Protein AF-A0A0R3Q408-F1 (afdb_monomer_lite)

Organism: NCBI:txid42155

Sequence (554 aa):
MKQKKKKKSNKKFSGFGKIRVRGHFNYREIVLRFERQSTFHGISHAALASNTKWRIIWYTAFIICFCALLIQIILLIRRYRTYPKTVDLDLKFENAPFPSITLCNINPYKASMIAKEGPTKAMMDAFSIAQNHLESYGISAAIENARKEAAKSRRTRASLVSNRRYHQVYVQCLCEINSVTGERKKGSCFAAYKGNISIQFTDVLARFYPSKCICQLDWVSKTLWPCFPHNTWNERVCKVCLENLGHCPMKFFEGKVGEEQTKYPRRKECLCHREYNHCIANNEYGYILEIKQTTDIFALNISEFFRPTKPRTITTTAATTTTQAAELKKALGFEGLTDEIAIKEQAKENLMFAVGELNYETKVKMSQQKDELILKCSFNQKDCDIENDFKLHYDQTYGNCYTFNWNRTKQVTAHQAGANFGLRVLLYADTSEYLPTSESVGFRITVHDKWVVPFPDAFGYNAPTGFLSSFGVRMKKFNRLVPPHGQCLEDNKGNLDTIYPGFNYSTEGCHRTCTQKEVNRICGCANPAYPIPNTATSCKVSDHIARECIKNAT

Radius of gyration: 43.13 Å; chains: 1; bounding box: 130×63×112 Å

InterPro domains:
  IPR001873 Epithelial sodium channel [PF00858] (36-543)
  IPR001873 Epithelial sodium channel [PR01078] (55-72)
  IPR001873 Epithelial sodium channel [PR01078] (94-110)
  IPR001873 Epithelial sodium channel [PR01078] (374-385)
  IPR001873 Epithelial sodium channel [PR01078] (389-405)
  IPR001873 Epithelial sodium channel [PR01078] (418-436)
  IPR001873 Epithelial sodium channel [PR01078] (442-460)
  IPR001873 Epithelial sodium channel [PR01078] (472-488)
  IPR001873 Epithelial sodium channel [PR01078] (505-516)
  IPR001873 Epithelial sodium channel [PR01078] (516-533)
  IPR001873 Epithelial sodium channel [PTHR11690] (32-553)

Structure (mmCIF, N/CA/C/O backbone):
data_AF-A0A0R3Q408-F1
#
_entry.id   AF-A0A0R3Q408-F1
#
loop_
_atom_site.group_PDB
_atom_site.id
_atom_site.type_symbol
_atom_site.label_atom_id
_atom_site.label_alt_id
_atom_site.label_comp_id
_atom_site.label_asym_id
_atom_site.label_entity_id
_atom_site.label_seq_id
_atom_site.pdbx_PDB_ins_code
_atom_site.Cartn_x
_atom_site.Cartn_y
_atom_site.Cartn_z
_atom_site.occupancy
_atom_site.B_iso_or_equiv
_atom_site.auth_seq_id
_atom_site.auth_comp_id
_atom_site.auth_asym_id
_atom_site.auth_atom_id
_atom_site.pdbx_PDB_model_num
ATOM 1 N N . MET A 1 1 ? 65.573 -38.032 5.899 1.00 36.06 1 MET A N 1
ATOM 2 C CA . MET A 1 1 ? 65.712 -38.531 4.507 1.00 36.06 1 MET A CA 1
ATOM 3 C C . MET A 1 1 ? 65.230 -37.446 3.544 1.00 36.06 1 MET A C 1
ATOM 5 O O . MET A 1 1 ? 64.077 -37.071 3.600 1.00 36.06 1 MET A O 1
ATOM 9 N N . LYS A 1 2 ? 66.149 -36.700 2.918 1.00 36.44 2 LYS A N 1
ATOM 10 C CA . LYS A 1 2 ? 66.514 -36.792 1.485 1.00 36.44 2 LYS A CA 1
ATOM 11 C C . LYS A 1 2 ? 65.372 -36.481 0.489 1.00 36.44 2 LYS A C 1
ATOM 13 O O . LYS A 1 2 ? 64.544 -37.340 0.240 1.00 36.44 2 LYS A O 1
ATOM 18 N N . GLN A 1 3 ? 65.510 -35.324 -0.181 1.00 31.50 3 GLN A N 1
ATOM 19 C CA . GLN A 1 3 ? 65.355 -35.038 -1.632 1.00 31.50 3 GLN A CA 1
ATOM 20 C C . GLN A 1 3 ? 64.466 -33.817 -1.932 1.00 31.50 3 GLN A C 1
ATOM 22 O O . GLN A 1 3 ? 63.265 -33.821 -1.732 1.00 31.50 3 GLN A O 1
ATOM 27 N N . LYS A 1 4 ? 65.090 -32.672 -2.244 1.00 35.22 4 LYS A N 1
ATOM 28 C CA . LYS A 1 4 ? 65.502 -32.192 -3.588 1.00 35.22 4 LYS A CA 1
ATOM 29 C C . LYS A 1 4 ? 64.352 -31.540 -4.375 1.00 35.22 4 LYS A C 1
ATOM 31 O O . LYS A 1 4 ? 63.590 -32.201 -5.072 1.00 35.22 4 LYS A O 1
ATOM 36 N N . LYS A 1 5 ? 64.353 -30.198 -4.354 1.00 40.41 5 LYS A N 1
ATOM 37 C CA . LYS A 1 5 ? 63.736 -29.317 -5.359 1.00 40.41 5 LYS A CA 1
ATOM 38 C C . LYS A 1 5 ? 64.098 -29.805 -6.772 1.00 40.41 5 LYS A C 1
ATOM 40 O O . LYS A 1 5 ? 65.261 -29.734 -7.166 1.00 40.41 5 LYS A O 1
ATOM 45 N N . LYS A 1 6 ? 63.110 -30.252 -7.552 1.00 38.50 6 LYS A N 1
ATOM 46 C CA . LYS A 1 6 ? 63.240 -30.463 -9.002 1.00 38.50 6 LYS A CA 1
ATOM 47 C C . LYS A 1 6 ? 62.647 -29.255 -9.732 1.00 38.50 6 LYS A C 1
ATOM 49 O O . LYS A 1 6 ? 61.434 -29.110 -9.831 1.00 38.50 6 LYS A O 1
ATOM 54 N N . LYS A 1 7 ? 63.536 -28.400 -10.251 1.00 38.28 7 LYS A N 1
ATOM 55 C CA . LYS A 1 7 ? 63.255 -27.447 -11.337 1.00 38.28 7 LYS A CA 1
ATOM 56 C C . LYS A 1 7 ? 62.625 -28.221 -12.502 1.00 38.28 7 LYS A C 1
ATOM 58 O O . LYS A 1 7 ? 63.280 -29.107 -13.049 1.00 38.28 7 LYS A O 1
ATOM 63 N N . LYS A 1 8 ? 61.392 -27.892 -12.900 1.00 38.12 8 LYS A N 1
ATOM 64 C CA . LYS A 1 8 ? 60.851 -28.328 -14.193 1.00 38.12 8 LYS A CA 1
ATOM 65 C C . LYS A 1 8 ? 61.245 -27.314 -15.262 1.00 38.12 8 LYS A C 1
ATOM 67 O O . LYS A 1 8 ? 60.944 -26.130 -15.180 1.00 38.12 8 LYS A O 1
ATOM 72 N N . SER A 1 9 ? 62.010 -27.850 -16.201 1.00 35.00 9 SER A N 1
ATOM 73 C CA . SER A 1 9 ? 62.569 -27.247 -17.398 1.00 35.00 9 SER A CA 1
ATOM 74 C C . SER A 1 9 ? 61.498 -26.595 -18.278 1.00 35.00 9 SER A C 1
ATOM 76 O O . SER A 1 9 ? 60.531 -27.248 -18.672 1.00 35.00 9 SER A O 1
ATOM 78 N N . ASN A 1 10 ? 61.713 -25.321 -18.614 1.00 36.59 10 ASN A N 1
ATOM 79 C CA . ASN A 1 10 ? 61.071 -24.647 -19.737 1.00 36.59 10 ASN A CA 1
ATOM 80 C C . ASN A 1 10 ? 61.495 -25.362 -21.029 1.00 36.59 10 ASN A C 1
ATOM 82 O O . ASN A 1 10 ? 62.663 -25.289 -21.419 1.00 36.59 10 ASN A O 1
ATOM 86 N N . LYS A 1 11 ? 60.548 -26.002 -21.726 1.00 42.62 11 LYS A N 1
ATOM 87 C CA . LYS A 1 11 ? 60.707 -26.335 -23.147 1.00 42.62 11 LYS A CA 1
ATOM 88 C C . LYS A 1 11 ? 60.797 -25.017 -23.923 1.00 42.62 11 LYS A C 1
ATOM 90 O O . LYS A 1 11 ? 59.790 -24.444 -24.320 1.00 42.62 11 LYS A O 1
ATOM 95 N N . LYS A 1 12 ? 62.022 -24.514 -24.097 1.00 41.22 12 LYS A N 1
ATOM 96 C CA . LYS A 1 12 ? 62.345 -23.510 -25.113 1.00 41.22 12 LYS A CA 1
ATOM 97 C C . LYS A 1 12 ? 62.033 -24.125 -26.474 1.00 41.22 12 LYS A C 1
ATOM 99 O O . LYS A 1 12 ? 62.591 -25.167 -26.806 1.00 41.22 12 LYS A O 1
ATOM 104 N N . PHE A 1 13 ? 61.169 -23.469 -27.244 1.00 42.88 13 PHE A N 1
ATOM 105 C CA . PHE A 1 13 ? 61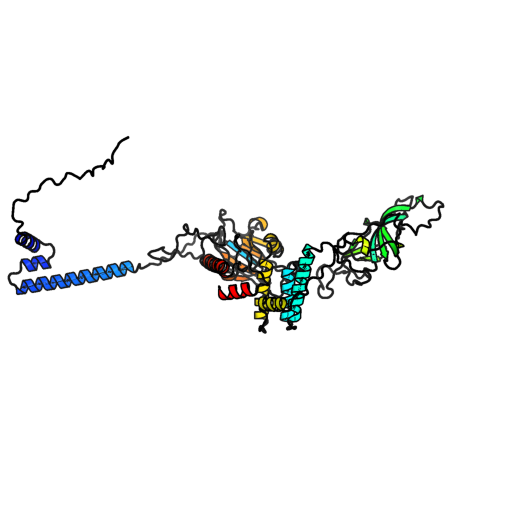.064 -23.672 -28.685 1.00 42.88 13 PHE A CA 1
ATOM 106 C C . PHE A 1 13 ? 62.471 -23.557 -29.293 1.00 42.88 13 PHE A C 1
ATOM 108 O O . PHE A 1 13 ? 63.042 -22.471 -29.395 1.00 42.88 13 PHE A O 1
ATOM 115 N N . SER A 1 14 ? 63.061 -24.696 -29.649 1.00 51.25 14 SER A N 1
ATOM 116 C CA . SER A 1 14 ? 64.241 -24.764 -30.499 1.00 51.25 14 SER A CA 1
ATOM 117 C C . SER A 1 14 ? 63.771 -24.561 -31.933 1.00 51.25 14 SER A C 1
ATOM 119 O O . SER A 1 14 ? 63.337 -25.500 -32.593 1.00 51.25 14 SER A O 1
ATOM 121 N N . GLY A 1 15 ? 63.796 -23.312 -32.382 1.00 49.53 15 GLY A N 1
ATOM 122 C CA . GLY A 1 15 ? 63.314 -22.956 -33.712 1.00 49.53 15 GLY A CA 1
ATOM 123 C C . GLY A 1 15 ? 63.867 -21.649 -34.259 1.00 49.53 15 GLY A C 1
ATOM 124 O O . GLY A 1 15 ? 63.254 -21.098 -35.147 1.00 49.53 15 GLY A O 1
ATOM 125 N N . PHE A 1 16 ? 64.994 -21.144 -33.750 1.00 48.66 16 PHE A N 1
ATOM 126 C CA . PHE A 1 16 ? 65.808 -20.127 -34.436 1.00 48.66 16 PHE A CA 1
ATOM 127 C C . PHE A 1 16 ? 67.284 -20.382 -34.124 1.00 48.66 16 PHE A C 1
ATOM 129 O O . PHE A 1 16 ? 68.008 -19.569 -33.550 1.00 48.66 16 PHE A O 1
ATOM 136 N N . GLY A 1 17 ? 67.727 -21.593 -34.459 1.00 43.81 17 GLY A N 1
ATOM 137 C CA . GLY A 1 17 ? 69.142 -21.908 -34.533 1.00 43.81 17 GLY A CA 1
ATOM 138 C C . GLY A 1 17 ? 69.765 -21.145 -35.697 1.00 43.81 17 GLY A C 1
ATOM 139 O O . GLY A 1 17 ? 69.623 -21.548 -36.841 1.00 43.81 17 GLY A O 1
ATOM 140 N N . LYS A 1 18 ? 70.473 -20.060 -35.375 1.00 52.50 18 LYS A N 1
ATOM 141 C CA . LYS A 1 18 ? 71.553 -19.465 -36.179 1.00 52.50 18 LYS A CA 1
ATOM 142 C C . LYS A 1 18 ? 71.200 -19.139 -37.640 1.00 52.50 18 LYS A C 1
ATOM 144 O O . LYS A 1 18 ? 71.796 -19.694 -38.559 1.00 52.50 18 LYS A O 1
ATOM 149 N N . ILE A 1 19 ? 70.396 -18.098 -37.859 1.00 50.25 19 ILE A N 1
ATOM 150 C CA . ILE A 1 19 ? 70.606 -17.267 -39.054 1.00 50.25 19 ILE A CA 1
ATOM 151 C C . ILE A 1 19 ? 71.813 -16.372 -38.751 1.00 50.25 19 ILE A C 1
ATOM 153 O O . ILE A 1 19 ? 71.705 -15.327 -38.114 1.00 50.25 19 ILE A O 1
ATOM 157 N N . ARG A 1 20 ? 73.002 -16.826 -39.151 1.00 49.53 20 ARG A N 1
ATOM 158 C CA . ARG A 1 20 ? 74.195 -15.978 -39.226 1.00 49.53 20 ARG A CA 1
ATOM 159 C C . ARG A 1 20 ? 74.052 -15.143 -40.498 1.00 49.53 20 ARG A C 1
ATOM 161 O O . ARG A 1 20 ? 74.440 -15.593 -41.571 1.00 49.53 20 ARG A O 1
ATOM 168 N N . VAL A 1 21 ? 73.481 -13.944 -40.392 1.00 57.44 21 VAL A N 1
ATOM 169 C CA . VAL A 1 21 ? 73.552 -12.971 -41.490 1.00 57.44 21 VAL A CA 1
ATOM 170 C C . VAL A 1 21 ? 74.995 -12.474 -41.538 1.00 57.44 21 VAL A C 1
ATOM 172 O O . VAL A 1 21 ? 75.431 -11.685 -40.704 1.00 57.44 21 VAL A O 1
ATOM 175 N N . ARG A 1 22 ? 75.786 -13.041 -42.451 1.00 49.44 22 ARG A N 1
ATOM 176 C CA . ARG A 1 22 ? 77.127 -12.555 -42.779 1.00 49.44 22 ARG A CA 1
ATOM 177 C C . ARG A 1 22 ? 76.953 -11.393 -43.752 1.00 49.44 22 ARG A C 1
ATOM 179 O O . ARG A 1 22 ? 76.618 -11.602 -44.909 1.00 49.44 22 ARG A O 1
ATOM 186 N N . GLY A 1 23 ? 77.151 -10.184 -43.251 1.00 58.47 23 GLY A N 1
ATOM 187 C CA . GLY A 1 23 ? 77.067 -8.949 -44.018 1.00 58.47 23 GLY A CA 1
ATOM 188 C C . GLY A 1 23 ? 76.758 -7.807 -43.068 1.00 58.47 23 GLY A C 1
ATOM 189 O O . GLY A 1 23 ? 75.857 -7.925 -42.240 1.00 58.47 23 GLY A O 1
ATOM 190 N N . HIS A 1 24 ? 77.525 -6.723 -43.141 1.00 59.09 24 HIS A N 1
ATOM 191 C CA . HIS A 1 24 ? 77.155 -5.476 -42.481 1.00 59.09 24 HIS A CA 1
ATOM 192 C C . HIS A 1 24 ? 75.733 -5.138 -42.942 1.00 59.09 24 HIS A C 1
ATOM 194 O O . HIS A 1 24 ? 75.535 -4.884 -44.129 1.00 59.09 24 HIS A O 1
ATOM 200 N N . PHE A 1 25 ? 74.737 -5.175 -42.051 1.00 63.25 25 PHE A N 1
ATOM 201 C CA . PHE A 1 25 ? 73.424 -4.627 -42.373 1.00 63.25 25 PHE A CA 1
ATOM 202 C C . PHE A 1 25 ? 73.635 -3.144 -42.648 1.00 63.25 25 PHE A C 1
ATOM 204 O O . PHE A 1 25 ? 73.760 -2.339 -41.723 1.00 63.25 25 PHE A O 1
ATOM 211 N N . ASN A 1 26 ? 73.748 -2.787 -43.925 1.00 74.12 26 ASN A N 1
ATOM 212 C CA . ASN A 1 26 ? 73.864 -1.405 -44.326 1.00 74.12 26 ASN A CA 1
ATOM 213 C C . ASN A 1 26 ? 72.476 -0.791 -44.194 1.00 74.12 26 ASN A C 1
ATOM 215 O O . ASN A 1 26 ? 71.692 -0.750 -45.140 1.00 74.12 26 ASN A O 1
ATOM 219 N N . TYR A 1 27 ? 72.160 -0.367 -42.972 1.00 75.94 27 TYR A N 1
ATOM 220 C CA . TYR A 1 27 ? 70.876 0.216 -42.605 1.00 75.94 27 TYR A CA 1
ATOM 221 C C . TYR A 1 27 ? 70.461 1.320 -43.585 1.00 75.94 27 TYR A C 1
ATOM 223 O O . TYR A 1 27 ? 69.299 1.423 -43.963 1.00 75.94 27 TYR A O 1
ATOM 231 N N . ARG A 1 28 ? 71.440 2.079 -44.087 1.00 76.31 28 ARG A N 1
ATOM 232 C CA . ARG A 1 28 ? 71.235 3.133 -45.076 1.00 76.31 28 ARG A CA 1
ATOM 233 C C . ARG A 1 28 ? 70.702 2.606 -46.408 1.00 76.31 28 ARG A C 1
ATOM 235 O O . ARG A 1 28 ? 69.804 3.214 -46.974 1.00 76.31 28 ARG A O 1
ATOM 242 N N . GLU A 1 29 ? 71.220 1.486 -46.902 1.00 80.38 29 GLU A N 1
ATOM 243 C CA . GLU A 1 29 ? 70.751 0.881 -48.154 1.00 80.38 29 GLU A CA 1
ATOM 244 C C . GLU A 1 29 ? 69.344 0.290 -48.002 1.00 80.38 29 GLU A C 1
ATOM 246 O O . GLU A 1 29 ? 68.512 0.415 -48.899 1.00 80.38 29 GLU A O 1
ATOM 251 N N . ILE A 1 30 ? 69.054 -0.293 -46.838 1.00 82.81 30 ILE A N 1
ATOM 252 C CA . ILE A 1 30 ? 67.739 -0.859 -46.521 1.00 82.81 30 ILE A CA 1
ATOM 253 C C . ILE A 1 30 ? 66.683 0.247 -46.448 1.00 82.81 30 ILE A C 1
ATOM 255 O O . ILE A 1 30 ? 65.625 0.113 -47.060 1.00 82.81 30 ILE A O 1
ATOM 259 N N . VAL A 1 31 ? 66.983 1.356 -45.763 1.00 82.56 31 VAL A N 1
ATOM 260 C CA . VAL A 1 31 ? 66.091 2.522 -45.692 1.00 82.56 31 VAL A CA 1
ATOM 261 C C . VAL A 1 31 ? 65.878 3.121 -47.080 1.00 82.56 31 VAL A C 1
ATOM 263 O O . VAL A 1 31 ? 64.737 3.300 -47.480 1.00 82.56 31 VAL A O 1
ATOM 266 N N . LEU A 1 32 ? 66.937 3.334 -47.867 1.00 81.44 32 LEU A N 1
ATOM 267 C CA . LEU A 1 32 ? 66.812 3.888 -49.223 1.00 81.44 32 LEU A CA 1
ATOM 268 C C . LEU A 1 32 ? 65.990 2.995 -50.161 1.00 81.44 32 LEU A C 1
ATOM 270 O O . LEU A 1 32 ? 65.215 3.495 -50.979 1.00 81.44 32 LEU A O 1
ATOM 274 N N . ARG A 1 33 ? 66.148 1.670 -50.056 1.00 83.56 33 ARG A N 1
ATOM 275 C CA . ARG A 1 33 ? 65.354 0.711 -50.832 1.00 83.56 33 ARG A CA 1
ATOM 276 C C . ARG A 1 33 ? 63.890 0.740 -50.399 1.00 83.56 33 ARG A C 1
ATOM 278 O O . ARG A 1 33 ? 63.017 0.783 -51.262 1.00 83.56 33 ARG A O 1
ATOM 285 N N . PHE A 1 34 ? 63.633 0.775 -49.090 1.00 85.12 34 PHE A N 1
ATOM 286 C CA . PHE A 1 34 ? 62.287 0.888 -48.536 1.00 85.12 34 PHE A CA 1
ATOM 287 C C . PHE A 1 34 ? 61.610 2.188 -48.961 1.00 85.12 34 PHE A C 1
ATOM 289 O O . PHE A 1 34 ? 60.493 2.134 -49.450 1.00 85.12 34 PHE A O 1
ATOM 296 N N . GLU A 1 35 ? 62.272 3.339 -48.828 1.00 84.44 35 GLU A N 1
ATOM 297 C CA . GLU A 1 35 ? 61.691 4.635 -49.178 1.00 84.44 35 GLU A CA 1
ATOM 298 C C . GLU A 1 35 ? 61.287 4.683 -50.655 1.00 84.44 35 GLU A C 1
ATOM 300 O O . GLU A 1 35 ? 60.161 5.057 -50.964 1.00 84.44 35 GLU A O 1
ATOM 305 N N . ARG A 1 36 ? 62.153 4.219 -51.566 1.00 83.00 36 ARG A N 1
ATOM 306 C CA . ARG A 1 36 ? 61.868 4.210 -53.011 1.00 83.00 36 ARG A CA 1
ATOM 307 C C . ARG A 1 36 ? 60.745 3.251 -53.402 1.00 83.00 36 ARG A C 1
ATOM 309 O O . ARG A 1 36 ? 59.960 3.585 -54.283 1.00 83.00 36 ARG A O 1
ATOM 316 N N . GLN A 1 37 ? 60.665 2.088 -52.757 1.00 84.81 37 GLN A N 1
ATOM 317 C CA . GLN A 1 37 ? 59.659 1.053 -53.035 1.00 84.81 37 GLN A CA 1
ATOM 318 C C . GLN A 1 37 ? 58.421 1.151 -52.128 1.00 84.81 37 GLN A C 1
ATOM 320 O O . GLN A 1 37 ? 57.540 0.294 -52.192 1.00 84.81 37 GLN A O 1
ATOM 325 N N . SER A 1 38 ? 58.351 2.170 -51.268 1.00 85.50 38 SER A N 1
ATOM 326 C CA . SER A 1 38 ? 57.269 2.317 -50.304 1.00 85.50 38 SER A CA 1
ATOM 327 C C . SER A 1 38 ? 55.950 2.626 -51.000 1.00 85.50 38 SER A C 1
ATOM 329 O O . SER A 1 38 ? 55.883 3.479 -51.883 1.00 85.50 38 SER A O 1
ATOM 331 N N . THR A 1 39 ? 54.870 2.011 -50.523 1.00 85.81 39 THR A N 1
ATOM 332 C CA . THR A 1 39 ? 53.501 2.387 -50.899 1.00 85.81 39 THR A CA 1
ATOM 333 C C . THR A 1 39 ? 53.067 3.710 -50.260 1.00 85.81 39 THR A C 1
ATOM 335 O O . THR A 1 39 ? 52.036 4.267 -50.629 1.00 85.81 39 THR A O 1
ATOM 338 N N . PHE A 1 40 ? 53.852 4.260 -49.323 1.00 85.25 40 PHE A N 1
ATOM 339 C CA . PHE A 1 40 ? 53.673 5.626 -48.846 1.00 85.25 40 PHE A CA 1
ATOM 340 C C . PHE A 1 40 ? 54.139 6.605 -49.925 1.00 85.25 40 PHE A C 1
ATOM 342 O O . PHE A 1 40 ? 55.308 6.991 -49.972 1.00 85.25 40 PHE A O 1
ATOM 349 N N . HIS A 1 41 ? 53.209 7.030 -50.781 1.00 84.88 41 HIS A N 1
ATOM 350 C CA . HIS A 1 41 ? 53.485 7.896 -51.932 1.00 84.88 41 HIS A CA 1
ATOM 351 C C . HIS A 1 41 ? 54.321 9.137 -51.578 1.00 84.88 41 HIS A C 1
ATOM 353 O O . HIS A 1 41 ? 55.266 9.460 -52.292 1.00 84.88 41 HIS A O 1
ATOM 359 N N . GLY A 1 42 ? 54.051 9.789 -50.441 1.00 85.75 42 GLY A N 1
ATOM 360 C CA . GLY A 1 42 ? 54.834 10.947 -49.992 1.00 85.75 42 GLY A CA 1
ATOM 361 C C . GLY A 1 42 ? 56.309 10.636 -49.689 1.00 85.75 42 GLY A C 1
ATOM 362 O O . GLY A 1 42 ? 57.174 11.455 -49.980 1.00 85.75 42 GLY A O 1
ATOM 363 N N . ILE A 1 43 ? 56.612 9.439 -49.172 1.00 86.81 43 ILE A N 1
ATOM 364 C CA . ILE A 1 43 ? 57.984 8.988 -48.877 1.00 86.81 43 ILE A CA 1
ATOM 365 C C . ILE A 1 43 ? 58.696 8.557 -50.167 1.00 86.81 43 ILE A C 1
ATOM 367 O O . ILE A 1 43 ? 59.848 8.931 -50.386 1.00 86.81 43 ILE A O 1
ATOM 371 N N . SER A 1 44 ? 58.004 7.836 -51.055 1.00 87.50 44 SER A N 1
ATOM 372 C CA . SER A 1 44 ? 58.566 7.409 -52.344 1.00 87.50 44 SER A CA 1
ATOM 373 C C . SER A 1 44 ? 58.886 8.594 -53.260 1.00 87.50 44 SER A C 1
ATOM 375 O O . SER A 1 44 ? 60.002 8.689 -53.776 1.00 87.50 44 SER A O 1
ATOM 377 N N . HIS A 1 45 ? 57.982 9.573 -53.380 1.00 87.69 45 HIS A N 1
ATOM 378 C CA . HIS A 1 45 ? 58.244 10.794 -54.149 1.00 87.69 45 HIS A CA 1
ATOM 379 C C . HIS A 1 45 ? 59.349 11.662 -53.534 1.00 87.69 45 HIS A C 1
ATOM 381 O O . HIS A 1 45 ? 60.139 12.245 -54.277 1.00 87.69 45 HIS A O 1
ATOM 387 N N . ALA A 1 46 ? 59.474 11.708 -52.203 1.00 87.31 46 ALA A N 1
ATOM 388 C CA . ALA A 1 46 ? 60.590 12.389 -51.546 1.00 87.31 46 ALA A CA 1
ATOM 389 C C . ALA A 1 46 ? 61.944 11.710 -51.840 1.00 87.31 46 ALA A C 1
ATOM 391 O O . ALA A 1 46 ? 62.940 12.401 -52.065 1.00 87.31 46 ALA A O 1
ATOM 392 N N . ALA A 1 47 ? 61.984 10.374 -51.895 1.00 86.06 47 ALA A N 1
ATOM 393 C CA . ALA A 1 47 ? 63.193 9.595 -52.174 1.00 86.06 47 ALA A CA 1
ATOM 394 C C . ALA A 1 47 ? 63.597 9.554 -53.661 1.00 86.06 47 ALA A C 1
ATOM 396 O O . ALA A 1 47 ? 64.764 9.298 -53.977 1.00 86.06 47 ALA A O 1
ATOM 397 N N . LEU A 1 48 ? 62.645 9.804 -54.567 1.00 85.62 48 LEU A N 1
ATOM 398 C CA . LEU A 1 48 ? 62.852 9.920 -56.017 1.00 85.62 48 LEU A CA 1
ATOM 399 C C . LEU A 1 48 ? 63.035 11.376 -56.491 1.00 85.62 48 LEU A C 1
ATOM 401 O O . LEU A 1 48 ? 63.296 11.606 -57.671 1.00 85.62 48 LEU A O 1
ATOM 405 N N . ALA A 1 49 ? 62.911 12.364 -55.599 1.00 86.81 49 ALA A N 1
ATOM 406 C CA . ALA A 1 49 ? 63.046 13.776 -55.944 1.00 86.81 49 ALA A CA 1
ATOM 407 C C . ALA A 1 49 ? 64.475 14.127 -56.397 1.00 86.81 49 ALA A C 1
ATOM 409 O O . ALA A 1 49 ? 65.456 13.797 -55.731 1.00 86.81 49 ALA A O 1
ATOM 410 N N . SER A 1 50 ? 64.585 14.872 -57.500 1.00 83.25 50 SER A N 1
ATOM 411 C CA . SER A 1 50 ? 65.868 15.277 -58.093 1.00 83.25 50 SER A CA 1
ATOM 412 C C . SER A 1 50 ? 66.618 16.341 -57.282 1.00 83.25 50 SER A C 1
ATOM 414 O O . SER A 1 50 ? 67.844 16.353 -57.275 1.00 83.25 50 SER A O 1
ATOM 416 N N . ASN A 1 51 ? 65.889 17.213 -56.572 1.00 88.19 51 ASN A N 1
ATOM 417 C CA . ASN A 1 51 ? 66.438 18.374 -55.866 1.00 88.19 51 ASN A CA 1
ATOM 418 C C . ASN A 1 51 ? 66.009 18.413 -54.391 1.00 88.19 51 ASN A C 1
ATOM 420 O O . ASN A 1 51 ? 64.875 18.072 -54.047 1.00 88.19 51 ASN A O 1
ATOM 424 N N . THR A 1 52 ? 66.871 18.957 -53.521 1.00 85.56 52 THR A N 1
ATOM 425 C CA . THR A 1 52 ? 66.612 19.083 -52.072 1.00 85.56 52 THR A CA 1
ATOM 426 C C . THR A 1 52 ? 65.335 19.869 -51.756 1.00 85.56 52 THR A C 1
ATOM 428 O O . THR A 1 52 ? 64.621 19.514 -50.823 1.00 85.56 52 THR A O 1
ATOM 431 N N . LYS A 1 53 ? 64.999 20.892 -52.557 1.00 87.69 53 LYS A N 1
ATOM 432 C CA . LYS A 1 53 ? 63.764 21.683 -52.398 1.00 87.69 53 LYS A CA 1
ATOM 433 C C . LYS A 1 53 ? 62.502 20.832 -52.598 1.00 87.69 53 LYS A C 1
ATOM 435 O O . LYS A 1 53 ? 61.607 20.866 -51.762 1.00 87.69 53 LYS A O 1
ATOM 440 N N . TRP A 1 54 ? 62.462 20.020 -53.657 1.00 85.81 54 TRP A N 1
ATOM 441 C CA . TRP A 1 54 ? 61.338 19.118 -53.937 1.00 85.81 54 TRP A CA 1
ATOM 442 C C . TRP A 1 54 ? 61.209 18.018 -52.888 1.00 85.81 54 TRP A C 1
ATOM 444 O O . TRP A 1 54 ? 60.102 17.695 -52.469 1.00 85.81 54 TRP A O 1
ATOM 454 N N . ARG A 1 55 ? 62.336 17.502 -52.392 1.00 88.00 55 ARG A N 1
ATOM 455 C CA . ARG A 1 55 ? 62.346 16.546 -51.282 1.00 88.00 55 ARG A CA 1
ATOM 456 C C . ARG A 1 55 ? 61.723 17.131 -50.008 1.00 88.00 55 ARG A C 1
ATOM 458 O O . ARG A 1 55 ? 60.946 16.446 -49.352 1.00 88.00 55 ARG A O 1
ATOM 465 N N . ILE A 1 56 ? 62.026 18.392 -49.680 1.00 89.38 56 ILE A N 1
ATOM 466 C CA . ILE A 1 56 ? 61.414 19.091 -48.537 1.00 89.38 56 ILE A CA 1
ATOM 467 C C . ILE A 1 56 ? 59.900 19.224 -48.737 1.00 89.38 56 ILE A C 1
ATOM 469 O O . ILE A 1 56 ? 59.159 18.898 -47.819 1.00 89.38 56 ILE A O 1
ATOM 473 N N . ILE A 1 57 ? 59.440 19.625 -49.928 1.00 91.12 57 ILE A N 1
ATOM 474 C CA . ILE A 1 57 ? 58.004 19.759 -50.241 1.00 91.12 57 ILE A CA 1
ATOM 475 C C . ILE A 1 57 ? 57.259 18.425 -50.071 1.00 91.12 57 ILE A C 1
ATOM 477 O O . ILE A 1 57 ? 56.182 18.384 -49.479 1.00 91.12 57 ILE A O 1
ATOM 481 N N . TRP A 1 58 ? 57.824 17.317 -50.556 1.00 90.19 58 TRP A N 1
ATOM 482 C CA . TRP A 1 58 ? 57.183 16.006 -50.426 1.00 90.19 58 TRP A CA 1
ATOM 483 C C . TRP A 1 58 ? 57.134 15.515 -48.976 1.00 90.19 58 TRP A C 1
ATOM 485 O O . TRP A 1 58 ? 56.099 15.003 -48.544 1.00 90.19 58 TRP A O 1
ATOM 495 N N . TYR A 1 59 ? 58.196 15.732 -48.191 1.00 89.56 59 TYR A N 1
ATOM 496 C CA . TYR A 1 59 ? 58.171 15.409 -46.763 1.00 89.56 59 TYR A CA 1
ATOM 497 C C . TYR A 1 59 ? 57.206 16.301 -45.975 1.00 89.56 59 TYR A C 1
ATOM 499 O O . TYR A 1 59 ? 56.496 15.785 -45.114 1.00 89.56 59 TYR A O 1
ATOM 507 N N . THR A 1 60 ? 57.114 17.606 -46.261 1.00 91.06 60 THR A N 1
ATOM 508 C CA . THR A 1 60 ? 56.151 18.485 -45.574 1.00 91.06 60 THR A CA 1
ATOM 509 C C . THR A 1 60 ? 54.712 18.100 -45.903 1.00 91.06 60 THR A C 1
ATOM 511 O O . THR A 1 60 ? 53.902 17.974 -44.987 1.00 91.06 60 THR A O 1
ATOM 514 N N . ALA A 1 61 ? 54.396 17.822 -47.171 1.00 91.06 61 ALA A N 1
ATOM 515 C CA . ALA A 1 61 ? 53.076 17.341 -47.580 1.00 91.06 61 ALA A CA 1
ATOM 516 C C . ALA A 1 61 ? 52.716 15.997 -46.917 1.00 91.06 61 ALA A C 1
ATOM 518 O O . ALA A 1 61 ? 51.600 15.834 -46.417 1.00 91.06 61 ALA A O 1
ATOM 519 N N . PHE A 1 62 ? 53.669 15.056 -46.850 1.00 91.75 62 PHE A N 1
ATOM 520 C CA . PHE A 1 62 ? 53.491 13.780 -46.153 1.00 91.75 62 PHE A CA 1
ATOM 521 C C . PHE A 1 62 ? 53.220 13.977 -44.657 1.00 91.75 62 PHE A C 1
ATOM 523 O O . PHE A 1 62 ? 52.275 13.393 -44.133 1.00 91.75 62 PHE A O 1
ATOM 530 N N . ILE A 1 63 ? 53.997 14.832 -43.981 1.00 91.88 63 ILE A N 1
ATOM 531 C CA . ILE A 1 63 ? 53.817 15.138 -42.555 1.00 91.88 63 ILE A CA 1
ATOM 532 C C . ILE A 1 63 ? 52.445 15.776 -42.306 1.00 91.88 63 ILE 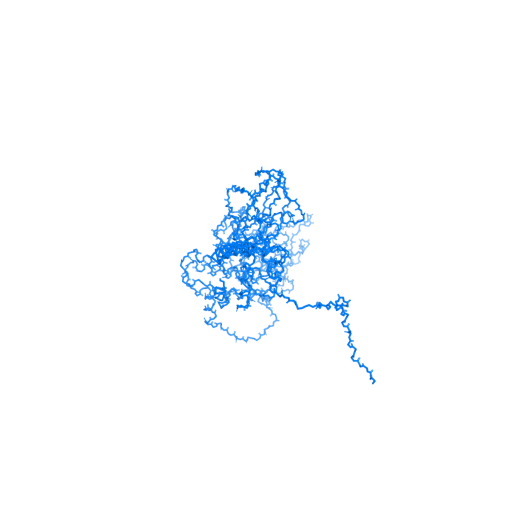A C 1
ATOM 534 O O . ILE A 1 63 ? 51.753 15.356 -41.384 1.00 91.88 63 ILE A O 1
ATOM 538 N N . ILE A 1 64 ? 52.008 16.733 -43.134 1.00 94.12 64 ILE A N 1
ATOM 539 C CA . ILE A 1 64 ? 50.683 17.364 -43.005 1.00 94.12 64 ILE A CA 1
ATOM 540 C C . ILE A 1 64 ? 49.567 16.318 -43.139 1.00 94.12 64 ILE A C 1
ATOM 542 O O . ILE A 1 64 ? 48.676 16.263 -42.290 1.00 94.12 64 ILE A O 1
ATOM 546 N N . CYS A 1 65 ? 49.630 15.453 -44.156 1.00 93.19 65 CYS A N 1
ATOM 547 C CA . CYS A 1 65 ? 48.634 14.397 -44.364 1.00 93.19 65 CYS A CA 1
ATOM 548 C C . CYS A 1 65 ? 48.648 13.359 -43.233 1.00 93.19 65 CYS A C 1
ATOM 550 O O . CYS A 1 65 ? 47.591 12.915 -42.788 1.00 93.19 65 CYS A O 1
ATOM 552 N N . PHE A 1 66 ? 49.830 12.995 -42.735 1.00 92.69 66 PHE A N 1
ATOM 553 C CA . PHE A 1 66 ? 49.983 12.075 -41.611 1.00 92.69 66 PHE A CA 1
ATOM 554 C C . PHE A 1 66 ? 49.416 12.670 -40.314 1.00 92.69 66 PHE A C 1
ATOM 556 O O . PHE A 1 66 ? 48.653 12.003 -39.618 1.00 92.69 66 PHE A O 1
ATOM 563 N N . CYS A 1 67 ? 49.694 13.944 -40.024 1.00 95.56 67 CYS A N 1
ATOM 564 C CA . CYS A 1 67 ? 49.091 14.666 -38.904 1.00 95.56 67 CYS A CA 1
ATOM 565 C C . CYS A 1 67 ? 47.563 14.743 -39.036 1.00 95.56 67 CYS A C 1
ATOM 567 O O . CYS A 1 67 ? 46.858 14.469 -38.067 1.00 95.56 67 CYS A O 1
ATOM 569 N N . ALA A 1 68 ? 47.033 15.052 -40.225 1.00 95.69 68 ALA A N 1
ATOM 570 C CA . ALA A 1 68 ? 45.592 15.074 -40.474 1.00 95.69 68 ALA A CA 1
ATOM 571 C C . ALA A 1 68 ? 44.950 13.692 -40.263 1.00 95.69 68 ALA A C 1
ATOM 573 O O . ALA A 1 68 ? 43.908 13.597 -39.617 1.00 95.69 68 ALA A O 1
ATOM 574 N N . LEU A 1 69 ? 45.591 12.616 -40.733 1.00 95.62 69 LEU A N 1
ATOM 575 C CA . LEU A 1 69 ? 45.147 11.242 -40.497 1.00 95.62 69 LEU A CA 1
ATOM 576 C C . LEU A 1 69 ? 45.130 10.906 -39.001 1.00 95.62 69 LEU A C 1
ATOM 578 O O . LEU A 1 69 ? 44.136 10.374 -38.510 1.00 95.62 69 LEU A O 1
ATOM 582 N N . LEU A 1 70 ? 46.190 11.247 -38.261 1.00 96.25 70 LEU A N 1
ATOM 583 C CA . LEU A 1 70 ? 46.239 11.045 -36.811 1.00 96.25 70 LEU A CA 1
ATOM 584 C C . LEU A 1 70 ? 45.129 11.825 -36.100 1.00 96.25 70 LEU A C 1
ATOM 586 O O . LEU A 1 70 ? 44.465 11.269 -35.226 1.00 96.25 70 LEU A O 1
ATOM 590 N N . ILE A 1 71 ? 44.873 13.074 -36.503 1.00 96.69 71 ILE A N 1
ATOM 591 C CA . ILE A 1 71 ? 43.763 13.876 -35.976 1.00 96.69 71 ILE A CA 1
ATOM 592 C C . ILE A 1 71 ? 42.425 13.185 -36.266 1.00 96.69 71 ILE A C 1
ATOM 594 O O . ILE A 1 71 ? 41.636 13.009 -35.342 1.00 96.69 71 ILE A O 1
ATOM 598 N N . GLN A 1 72 ? 42.175 12.731 -37.499 1.00 97.06 72 GLN A N 1
ATOM 599 C CA . GLN A 1 72 ? 40.934 12.035 -37.864 1.00 97.06 72 GLN A CA 1
ATOM 600 C C . GLN A 1 72 ? 40.743 10.734 -37.079 1.00 97.06 72 GLN A C 1
ATOM 602 O O . GLN A 1 72 ? 39.651 10.476 -36.576 1.00 97.06 72 GLN A O 1
ATOM 607 N N . ILE A 1 73 ? 41.802 9.942 -36.898 1.00 96.75 73 ILE A N 1
ATOM 608 C CA . ILE A 1 73 ? 41.765 8.723 -36.082 1.00 96.75 73 ILE A CA 1
ATOM 609 C C . ILE A 1 73 ? 41.455 9.066 -34.623 1.00 96.75 73 ILE A C 1
ATOM 611 O O . ILE A 1 73 ? 40.596 8.429 -34.017 1.00 96.75 73 ILE A O 1
ATOM 615 N N . ILE A 1 74 ? 42.097 10.092 -34.053 1.00 96.31 74 ILE A N 1
ATOM 616 C CA . ILE A 1 74 ? 41.820 10.537 -32.681 1.00 96.31 74 ILE A CA 1
ATOM 617 C C . ILE A 1 74 ? 40.366 11.001 -32.551 1.00 96.31 74 ILE A C 1
ATOM 619 O O . ILE A 1 74 ? 39.700 10.631 -31.585 1.00 96.31 74 ILE A O 1
ATOM 623 N N . LEU A 1 75 ? 39.850 11.772 -33.511 1.00 95.62 75 LEU A N 1
ATOM 624 C CA . LEU A 1 75 ? 38.458 12.225 -33.525 1.00 95.62 75 LEU A CA 1
ATOM 625 C C . LEU A 1 75 ? 37.478 11.053 -33.652 1.00 95.62 75 LEU A C 1
ATOM 627 O O . LEU A 1 75 ? 36.490 11.011 -32.920 1.00 95.62 75 LEU A O 1
ATOM 631 N N . LEU A 1 76 ? 37.765 10.074 -34.512 1.00 95.69 76 LEU A N 1
ATOM 632 C CA . LEU A 1 76 ? 36.935 8.884 -34.683 1.00 95.69 76 LEU A CA 1
ATOM 633 C C . LEU A 1 76 ? 36.947 8.008 -33.429 1.00 95.69 76 LEU A C 1
ATOM 635 O O . LEU A 1 76 ? 35.889 7.578 -32.986 1.00 95.69 76 LEU A O 1
ATOM 639 N N . ILE A 1 77 ? 38.112 7.792 -32.811 1.00 95.00 77 ILE A N 1
ATOM 640 C CA . ILE A 1 77 ? 38.225 7.060 -31.543 1.00 95.00 77 ILE A CA 1
ATOM 641 C C . ILE A 1 77 ? 37.483 7.808 -30.436 1.00 95.00 77 ILE A C 1
ATOM 643 O O . ILE A 1 77 ? 36.766 7.178 -29.660 1.00 95.00 77 ILE A O 1
ATOM 647 N N . ARG A 1 78 ? 37.612 9.140 -30.360 1.00 93.25 78 ARG A N 1
ATOM 648 C CA . ARG A 1 78 ? 36.854 9.962 -29.406 1.00 93.25 78 ARG A CA 1
ATOM 649 C C . ARG A 1 78 ? 35.354 9.791 -29.619 1.00 93.25 78 ARG A C 1
ATOM 651 O O . ARG A 1 78 ? 34.664 9.489 -28.655 1.00 93.25 78 ARG A O 1
ATOM 658 N N . ARG A 1 79 ? 34.870 9.892 -30.861 1.00 90.12 79 ARG A N 1
ATOM 659 C CA . ARG A 1 79 ? 33.457 9.690 -31.227 1.00 90.12 79 ARG A CA 1
ATOM 660 C C . ARG A 1 79 ? 32.975 8.261 -30.974 1.00 90.12 79 ARG A C 1
ATOM 662 O O . ARG A 1 79 ? 31.848 8.063 -30.550 1.00 90.12 79 ARG A O 1
ATOM 669 N N . TYR A 1 80 ? 33.807 7.255 -31.201 1.00 89.06 80 TYR A N 1
ATOM 670 C CA . TYR A 1 80 ? 33.465 5.872 -30.882 1.00 89.06 80 TYR A CA 1
ATOM 671 C C . TYR A 1 80 ? 33.329 5.682 -29.364 1.00 89.06 80 TYR A C 1
ATOM 673 O O . TYR A 1 80 ? 32.373 5.079 -28.884 1.00 89.06 80 TYR A O 1
ATOM 681 N N . ARG A 1 81 ? 34.239 6.288 -28.592 1.00 89.38 81 ARG A N 1
ATOM 682 C CA . ARG A 1 81 ? 34.221 6.280 -27.123 1.00 89.38 81 ARG A CA 1
ATOM 683 C C . ARG A 1 81 ? 33.154 7.184 -26.499 1.00 89.38 81 ARG A C 1
ATOM 685 O O . ARG A 1 81 ? 32.998 7.130 -25.283 1.00 89.38 81 ARG A O 1
ATOM 692 N N . THR A 1 82 ? 32.408 7.977 -27.277 1.00 86.75 82 THR A N 1
ATOM 693 C CA . THR A 1 82 ? 31.197 8.641 -26.761 1.00 86.75 82 THR A CA 1
ATOM 694 C C . THR A 1 82 ? 29.983 7.710 -26.720 1.00 86.75 82 THR A C 1
ATOM 696 O O . THR A 1 82 ? 28.953 8.113 -26.187 1.00 86.75 82 THR A O 1
ATOM 699 N N . TYR A 1 83 ? 30.096 6.477 -27.238 1.00 86.38 83 TYR A N 1
ATOM 700 C CA . TYR A 1 83 ? 29.045 5.451 -27.223 1.00 86.38 83 TYR A CA 1
ATOM 701 C C . TYR A 1 83 ? 27.669 5.981 -27.691 1.00 86.38 83 TYR A C 1
ATOM 703 O O . TYR A 1 83 ? 26.697 5.923 -26.928 1.00 86.38 83 TYR A O 1
ATOM 711 N N . PRO A 1 84 ? 27.558 6.519 -28.927 1.00 86.38 84 PRO A N 1
ATOM 712 C CA . PRO A 1 84 ? 26.289 7.027 -29.451 1.00 86.38 84 PRO A CA 1
ATOM 713 C C . PRO A 1 84 ? 25.227 5.918 -29.520 1.00 86.38 84 PRO A C 1
ATOM 715 O O . PRO A 1 84 ? 25.554 4.746 -29.704 1.00 86.38 84 PRO A O 1
ATOM 718 N N . LYS A 1 85 ? 23.950 6.290 -29.366 1.00 86.88 85 LYS A N 1
ATOM 719 C CA . LYS A 1 85 ? 22.811 5.358 -29.271 1.00 86.88 85 LYS A CA 1
ATOM 720 C C . LYS A 1 85 ? 21.737 5.743 -30.283 1.00 86.88 85 LYS A C 1
ATOM 722 O O . LYS A 1 85 ? 21.459 6.929 -30.446 1.00 86.88 85 LYS A O 1
ATOM 727 N N . THR A 1 86 ? 21.121 4.751 -30.914 1.00 88.00 86 THR A N 1
ATOM 728 C CA . THR A 1 86 ? 19.942 4.903 -31.779 1.00 88.00 86 THR A CA 1
ATOM 729 C C . THR A 1 86 ? 18.699 4.400 -31.044 1.00 88.00 86 THR A C 1
ATOM 731 O O . THR A 1 86 ? 18.799 3.524 -30.185 1.00 88.00 86 THR A O 1
ATOM 734 N N . VAL A 1 87 ? 17.537 4.993 -31.327 1.00 89.69 87 VAL A N 1
ATOM 735 C CA . VAL A 1 87 ? 16.251 4.590 -30.739 1.00 89.69 87 VAL A CA 1
ATOM 736 C C . VAL A 1 87 ? 15.375 4.032 -31.846 1.00 89.69 87 VAL A C 1
ATOM 738 O O . VAL A 1 87 ? 15.008 4.770 -32.756 1.00 89.69 87 VAL A O 1
ATOM 741 N N . ASP A 1 88 ? 15.013 2.760 -31.722 1.00 90.81 88 ASP A N 1
ATOM 742 C CA . ASP A 1 88 ? 14.093 2.087 -32.633 1.00 90.81 88 ASP A CA 1
ATOM 743 C C . ASP A 1 88 ? 12.709 1.980 -31.979 1.00 90.81 88 ASP A C 1
ATOM 745 O O . ASP A 1 88 ? 12.579 1.573 -30.820 1.00 90.81 88 ASP A O 1
ATOM 749 N N . LEU A 1 89 ? 11.670 2.383 -32.713 1.00 89.69 89 LEU A N 1
ATOM 750 C CA . LEU A 1 89 ? 10.279 2.354 -32.263 1.00 89.69 89 LEU A CA 1
ATOM 751 C C . LEU A 1 89 ? 9.522 1.275 -33.034 1.00 89.69 89 LEU A C 1
ATOM 753 O O . LEU A 1 89 ? 9.303 1.411 -34.234 1.00 89.69 89 LEU A O 1
ATOM 757 N N . ASP A 1 90 ? 9.101 0.230 -32.325 1.00 87.69 90 ASP A N 1
ATOM 758 C CA . ASP A 1 90 ? 8.307 -0.867 -32.879 1.00 87.69 90 ASP A CA 1
ATOM 759 C C . ASP A 1 90 ? 6.874 -0.821 -32.323 1.00 87.69 90 ASP A C 1
ATOM 761 O O . ASP A 1 90 ? 6.661 -0.787 -31.105 1.00 87.69 90 ASP A O 1
ATOM 765 N N . LEU A 1 91 ? 5.883 -0.783 -33.218 1.00 86.06 91 LEU A N 1
ATOM 766 C CA . LEU A 1 91 ? 4.462 -0.782 -32.870 1.00 86.06 91 LEU A CA 1
ATOM 767 C C . LEU A 1 91 ? 3.911 -2.201 -33.005 1.00 86.06 91 LEU A C 1
ATOM 769 O O . LEU A 1 91 ? 3.634 -2.672 -34.104 1.00 86.06 91 LEU A O 1
ATOM 773 N N . LYS A 1 92 ? 3.703 -2.865 -31.866 1.00 80.50 92 LYS A N 1
ATOM 774 C CA . LYS A 1 92 ? 3.103 -4.202 -31.818 1.00 80.50 92 LYS A CA 1
ATOM 775 C C . LYS A 1 92 ? 1.593 -4.120 -31.609 1.00 80.50 92 LYS A C 1
ATOM 777 O O . LYS A 1 92 ? 1.141 -3.518 -30.637 1.00 80.50 92 LYS A O 1
ATOM 782 N N . PHE A 1 93 ? 0.837 -4.760 -32.500 1.00 74.06 93 PHE A N 1
ATOM 783 C CA . PHE A 1 93 ? -0.631 -4.862 -32.448 1.00 74.06 93 PHE A CA 1
ATOM 784 C C . PHE A 1 93 ? -1.128 -6.235 -31.957 1.00 74.06 93 PHE A C 1
ATOM 786 O O . PHE A 1 93 ? -2.320 -6.523 -32.022 1.00 74.06 93 PHE A O 1
ATOM 793 N N . GLU A 1 94 ? -0.226 -7.092 -31.475 1.00 75.75 94 GLU A N 1
ATOM 794 C CA . GLU A 1 94 ? -0.574 -8.379 -30.867 1.00 75.75 94 GLU A CA 1
ATOM 795 C C . GLU A 1 94 ? -1.315 -8.195 -29.533 1.00 75.75 94 GLU A C 1
ATOM 797 O O . GLU A 1 94 ? -1.173 -7.171 -28.858 1.00 75.75 94 GLU A O 1
ATOM 802 N N . ASN A 1 95 ? -2.071 -9.219 -29.122 1.00 73.69 95 ASN A N 1
ATOM 803 C CA . ASN A 1 95 ? -2.745 -9.241 -27.825 1.00 73.69 95 ASN A CA 1
ATOM 804 C C . ASN A 1 95 ? -1.709 -9.185 -26.694 1.00 73.69 95 ASN A C 1
ATOM 806 O O . ASN A 1 95 ? -1.096 -10.191 -26.336 1.00 73.69 95 ASN A O 1
ATOM 810 N N . ALA A 1 96 ? -1.515 -7.993 -26.129 1.00 79.62 96 ALA A N 1
ATOM 811 C CA . ALA A 1 96 ? -0.609 -7.789 -25.012 1.00 79.62 96 ALA A CA 1
ATOM 812 C C . ALA A 1 96 ? -1.089 -8.571 -23.772 1.00 79.62 96 ALA A C 1
ATOM 814 O O . ALA A 1 96 ? -2.301 -8.669 -23.532 1.00 79.62 96 ALA A O 1
ATOM 815 N N . PRO A 1 97 ? -0.164 -9.108 -22.953 1.00 88.56 97 PRO A N 1
ATOM 816 C CA . PRO A 1 97 ? -0.535 -9.701 -21.678 1.00 88.56 97 PRO A CA 1
ATOM 817 C C . PRO A 1 97 ? -1.246 -8.652 -20.824 1.00 88.56 97 PRO A C 1
ATOM 819 O O . PRO A 1 97 ? -0.819 -7.498 -20.738 1.00 88.56 97 PRO A O 1
ATOM 822 N N . PHE A 1 98 ? -2.351 -9.056 -20.204 1.00 92.75 98 PHE A N 1
ATOM 823 C CA . PHE A 1 98 ? -3.082 -8.195 -19.292 1.00 92.75 98 PHE A CA 1
ATOM 824 C C . PHE A 1 98 ? -2.177 -7.883 -18.087 1.00 92.75 98 PHE A C 1
ATOM 826 O O . PHE A 1 98 ? -1.501 -8.796 -17.597 1.00 92.75 98 PHE A O 1
ATOM 833 N N . PRO A 1 99 ? -2.112 -6.626 -17.615 1.00 94.88 99 PRO A N 1
ATOM 834 C CA . PRO A 1 99 ? -1.268 -6.269 -16.480 1.00 94.88 99 PRO A CA 1
ATOM 835 C C . PRO A 1 99 ? -1.799 -6.875 -15.175 1.00 94.88 99 PRO A C 1
ATOM 837 O O . PRO A 1 99 ? -2.918 -7.394 -15.108 1.00 94.88 99 PRO A O 1
ATOM 840 N N . SER A 1 100 ? -0.998 -6.805 -14.118 1.00 96.19 100 SER A N 1
ATOM 841 C CA . SER A 1 100 ? -1.500 -6.982 -12.759 1.00 96.19 100 SER A CA 1
ATOM 842 C C . SER A 1 100 ? -2.147 -5.678 -12.296 1.00 96.19 100 SER A C 1
ATOM 844 O O . SER A 1 100 ? -1.629 -4.588 -12.553 1.00 96.19 100 SER A O 1
ATOM 846 N N . ILE A 1 101 ? -3.302 -5.791 -11.642 1.00 97.06 101 ILE A N 1
ATOM 847 C CA . ILE A 1 101 ? -4.058 -4.640 -11.140 1.00 97.06 101 ILE A CA 1
ATOM 848 C C . ILE A 1 101 ? -4.217 -4.813 -9.640 1.00 97.06 101 ILE A C 1
ATOM 850 O O . ILE A 1 101 ? -4.863 -5.758 -9.198 1.00 97.06 101 ILE A O 1
ATOM 854 N N . THR A 1 102 ? -3.628 -3.906 -8.871 1.00 98.06 102 THR A N 1
ATOM 855 C CA . THR A 1 102 ? -3.734 -3.887 -7.413 1.00 98.06 102 THR A CA 1
ATOM 856 C C . THR A 1 102 ? -4.764 -2.852 -6.989 1.00 98.06 102 THR A C 1
ATOM 858 O O . THR A 1 102 ? -4.675 -1.690 -7.382 1.00 98.06 102 THR A O 1
ATOM 861 N N . LEU A 1 103 ? -5.747 -3.297 -6.212 1.00 97.94 103 LEU A N 1
ATOM 862 C CA . LEU A 1 103 ? -6.855 -2.496 -5.705 1.00 97.94 103 LEU A CA 1
ATOM 863 C C . LEU A 1 103 ? -6.683 -2.319 -4.199 1.00 97.94 103 LEU A C 1
ATOM 865 O O . LEU A 1 103 ? -6.615 -3.313 -3.479 1.00 97.94 103 LEU A O 1
ATOM 869 N N . CYS A 1 104 ? -6.629 -1.079 -3.729 1.00 97.69 104 CYS A N 1
ATOM 870 C CA . CYS A 1 104 ? -6.547 -0.750 -2.309 1.00 97.69 104 CYS A CA 1
ATOM 871 C C . CYS A 1 104 ? -7.701 0.171 -1.914 1.00 97.69 104 CYS A C 1
ATOM 873 O O . CYS A 1 104 ? -8.139 1.009 -2.708 1.00 97.69 104 CYS A O 1
ATOM 875 N N . ASN A 1 105 ? -8.156 0.066 -0.670 1.00 96.69 105 ASN A N 1
ATOM 876 C CA . ASN A 1 105 ? -9.000 1.098 -0.081 1.00 96.69 105 ASN A CA 1
ATOM 877 C C . ASN A 1 105 ? -8.120 2.295 0.333 1.00 96.69 105 ASN A C 1
ATOM 879 O O . ASN A 1 105 ? -7.008 2.100 0.817 1.00 96.69 105 ASN A O 1
ATOM 883 N N . ILE A 1 106 ? -8.592 3.532 0.136 1.00 95.44 106 ILE A N 1
ATOM 884 C CA . ILE A 1 106 ? -7.904 4.731 0.647 1.00 95.44 106 ILE A CA 1
ATOM 885 C C . ILE A 1 106 ? -7.851 4.731 2.184 1.00 95.44 106 ILE A C 1
ATOM 887 O O . ILE A 1 106 ? -6.897 5.249 2.756 1.00 95.44 106 ILE A O 1
ATOM 891 N N . ASN A 1 107 ? -8.837 4.124 2.852 1.00 95.25 107 ASN A N 1
ATOM 892 C CA . ASN A 1 107 ? -8.808 3.900 4.290 1.00 95.25 107 ASN A CA 1
ATOM 893 C C . ASN A 1 107 ? -8.051 2.601 4.627 1.00 95.25 107 ASN A C 1
ATOM 895 O O . ASN A 1 107 ? -8.576 1.513 4.359 1.00 95.25 107 ASN A O 1
ATOM 899 N N . PRO A 1 108 ? -6.864 2.683 5.256 1.00 94.56 108 PRO A N 1
ATOM 900 C CA . PRO A 1 108 ? -6.031 1.511 5.490 1.00 94.56 108 PRO A CA 1
ATOM 901 C C . PRO A 1 108 ? -6.572 0.574 6.568 1.00 94.56 108 PRO A C 1
ATOM 903 O O . PRO A 1 108 ? -6.333 -0.630 6.492 1.00 94.56 108 PRO A O 1
ATOM 906 N N . TYR A 1 109 ? -7.299 1.085 7.567 1.00 94.62 109 TYR A N 1
ATOM 907 C CA . TYR A 1 109 ? -7.755 0.295 8.715 1.00 94.62 109 TYR A CA 1
ATOM 908 C C . TYR A 1 109 ? -9.189 0.645 9.114 1.00 94.62 109 TYR A C 1
ATOM 910 O O . TYR A 1 109 ? -9.604 1.797 9.049 1.00 94.62 109 TYR A O 1
ATOM 918 N N . LYS A 1 110 ? -9.943 -0.351 9.583 1.00 93.81 110 LYS A N 1
ATOM 919 C CA . LYS A 1 110 ? -11.312 -0.174 10.083 1.00 93.81 110 LYS A CA 1
ATOM 920 C C . LYS A 1 110 ? -11.317 0.587 11.409 1.00 93.81 110 LYS A C 1
ATOM 922 O O . LYS A 1 110 ? -10.611 0.196 12.345 1.00 93.81 110 LYS A O 1
ATOM 927 N N . ALA A 1 111 ? -12.128 1.637 11.519 1.00 88.56 111 ALA A N 1
ATOM 928 C CA . ALA A 1 111 ? -12.296 2.425 12.742 1.00 88.56 111 ALA A CA 1
ATOM 929 C C . ALA A 1 111 ? -12.639 1.551 13.956 1.00 88.56 111 ALA A C 1
ATOM 931 O O . ALA A 1 111 ? -12.043 1.703 15.028 1.00 88.56 111 ALA A O 1
ATOM 932 N N . SER A 1 112 ? -13.519 0.564 13.777 1.00 88.06 112 SER A N 1
ATOM 933 C CA . SER A 1 112 ? -13.903 -0.370 14.837 1.00 88.06 112 SER A CA 1
ATOM 934 C C . SER A 1 112 ? -12.759 -1.272 15.312 1.00 88.06 112 SER A C 1
ATOM 936 O O . SER A 1 112 ? -12.776 -1.735 16.455 1.00 88.06 112 SER A O 1
ATOM 938 N N . MET A 1 113 ? -11.750 -1.512 14.470 1.00 89.31 113 MET A N 1
ATOM 939 C CA . MET A 1 113 ? -10.560 -2.297 14.808 1.00 89.31 113 MET A CA 1
ATOM 940 C C . MET A 1 113 ? -9.487 -1.433 15.472 1.00 89.31 113 MET A C 1
ATOM 942 O O . MET A 1 113 ? -8.907 -1.855 16.472 1.00 89.31 113 MET A O 1
ATOM 946 N N . ILE A 1 114 ? -9.287 -0.200 14.993 1.00 87.38 114 ILE A N 1
ATOM 947 C CA . ILE A 1 114 ? -8.388 0.779 15.625 1.00 87.38 114 ILE A CA 1
ATOM 948 C C . ILE A 1 114 ? -8.786 1.050 17.081 1.00 87.38 114 ILE A C 1
ATOM 950 O O . ILE A 1 114 ? -7.913 1.138 17.943 1.00 87.38 114 ILE A O 1
ATOM 954 N N . ALA A 1 115 ? -10.089 1.122 17.366 1.00 79.25 115 ALA A N 1
ATOM 955 C CA . ALA A 1 115 ? -10.617 1.362 18.708 1.00 79.25 115 ALA A CA 1
ATOM 956 C C . ALA A 1 115 ? -10.432 0.183 19.687 1.00 79.25 115 ALA A C 1
ATOM 958 O O . ALA A 1 115 ? -10.501 0.382 20.901 1.00 79.25 115 ALA A O 1
ATOM 959 N N . LYS A 1 116 ? -10.219 -1.043 19.190 1.00 79.94 116 LYS A N 1
ATOM 960 C CA . LYS A 1 116 ? -10.011 -2.242 20.026 1.00 79.94 116 LYS A CA 1
ATOM 961 C C . LYS A 1 116 ? -8.557 -2.407 20.458 1.00 79.94 116 LYS A C 1
ATOM 963 O O . LYS A 1 116 ? -8.299 -2.935 21.538 1.00 79.94 116 LYS A O 1
ATOM 968 N N . GLU A 1 117 ? -7.620 -1.960 19.628 1.00 81.12 117 GLU A N 1
ATOM 969 C CA . GLU A 1 117 ? -6.188 -2.080 19.887 1.00 81.12 117 GLU A CA 1
ATOM 970 C C . GLU A 1 117 ? -5.669 -0.868 20.672 1.00 81.12 117 GLU A C 1
ATOM 972 O O . GLU A 1 117 ? -5.75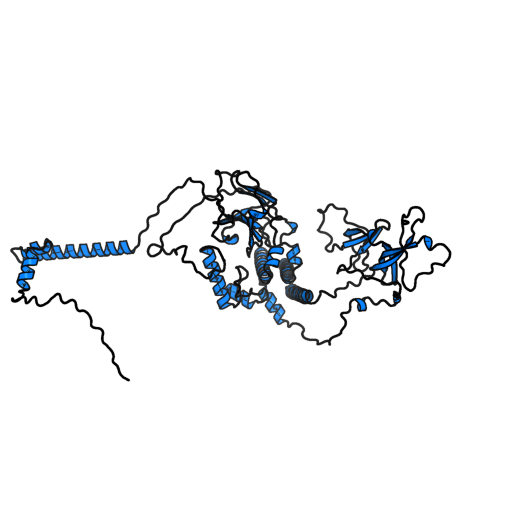2 0.278 20.233 1.00 81.12 117 GLU A O 1
ATOM 977 N N . GLY A 1 118 ? -5.116 -1.115 21.864 1.00 78.62 118 GLY A N 1
ATOM 978 C CA . GLY A 1 118 ? -4.712 -0.061 22.805 1.00 78.62 118 GLY A CA 1
ATOM 979 C C . GLY A 1 118 ? -3.750 0.987 22.218 1.00 78.62 118 GLY A C 1
ATOM 980 O O . GLY A 1 118 ? -4.042 2.178 22.328 1.00 78.62 118 GLY A O 1
ATOM 981 N N . PRO A 1 119 ? -2.630 0.592 21.573 1.00 80.00 119 PRO A N 1
ATOM 982 C CA . PRO A 1 119 ? -1.677 1.542 20.992 1.00 80.00 119 PRO A CA 1
ATOM 983 C C . PRO A 1 119 ? -2.276 2.417 19.887 1.00 80.00 119 PRO A C 1
ATOM 985 O O . PRO A 1 119 ? -1.976 3.605 19.821 1.00 80.00 119 PRO A O 1
ATOM 988 N N . THR A 1 120 ? -3.135 1.858 19.034 1.00 84.56 120 THR A N 1
ATOM 989 C CA . THR A 1 120 ? -3.734 2.594 17.914 1.00 84.56 120 THR A CA 1
ATOM 990 C C . THR A 1 120 ? -4.886 3.483 18.366 1.00 84.56 120 THR A C 1
ATOM 992 O O . THR A 1 120 ? -4.994 4.615 17.902 1.00 84.56 120 THR A O 1
ATOM 995 N N . LYS A 1 121 ? -5.690 3.025 19.334 1.00 85.56 121 LYS A N 1
ATOM 996 C CA . LYS A 1 121 ? -6.708 3.844 20.003 1.00 85.56 121 LYS A CA 1
ATOM 997 C C . LYS A 1 121 ? -6.076 5.082 20.643 1.00 85.56 121 LYS A C 1
ATOM 999 O O . LYS A 1 121 ? -6.563 6.184 20.433 1.00 85.56 121 LYS A O 1
ATOM 1004 N N . ALA A 1 122 ? -4.939 4.913 21.323 1.00 81.12 122 ALA A N 1
ATOM 1005 C CA . ALA A 1 122 ? -4.192 6.016 21.928 1.00 81.12 122 ALA A CA 1
ATOM 1006 C C . ALA A 1 122 ? -3.827 7.117 20.921 1.00 81.12 122 ALA A C 1
ATOM 1008 O O . ALA A 1 122 ? -3.878 8.300 21.249 1.00 81.12 122 ALA A O 1
ATOM 1009 N N . MET A 1 123 ? -3.448 6.725 19.700 1.00 84.75 123 MET A N 1
ATOM 1010 C CA . MET A 1 123 ? -3.106 7.675 18.641 1.00 84.75 123 MET A CA 1
ATOM 1011 C C . MET A 1 123 ? -4.331 8.413 18.111 1.00 84.75 123 MET A C 1
ATOM 1013 O O . MET A 1 123 ? -4.243 9.611 17.851 1.00 84.75 123 MET A O 1
ATOM 1017 N N . MET A 1 124 ? -5.476 7.736 17.997 1.00 84.06 124 MET A N 1
ATOM 1018 C CA . MET A 1 124 ? -6.720 8.391 17.586 1.00 84.06 124 MET A CA 1
ATOM 1019 C C . MET A 1 124 ? -7.256 9.334 18.662 1.00 84.06 124 MET A C 1
ATOM 1021 O O . MET A 1 124 ? -7.664 10.444 18.334 1.00 84.06 124 MET A O 1
ATOM 1025 N N . ASP A 1 125 ? -7.164 8.953 19.937 1.00 81.06 125 ASP A N 1
ATOM 1026 C CA . ASP A 1 125 ? -7.511 9.832 21.056 1.00 81.06 125 ASP A CA 1
ATOM 1027 C C . ASP A 1 125 ? -6.601 11.077 21.071 1.00 81.06 125 ASP A C 1
ATOM 1029 O O . ASP A 1 125 ? -7.078 12.202 21.223 1.00 81.06 125 ASP A O 1
ATOM 1033 N N . ALA A 1 126 ? -5.293 10.899 20.836 1.00 78.62 126 ALA A N 1
ATOM 1034 C CA . ALA A 1 126 ? -4.340 12.004 20.717 1.00 78.62 126 ALA A CA 1
ATOM 1035 C C . ALA A 1 126 ? -4.669 12.943 19.544 1.00 78.62 126 ALA A C 1
ATOM 1037 O O . ALA A 1 126 ? -4.611 14.163 19.704 1.00 78.62 126 ALA A O 1
ATOM 1038 N N . PHE A 1 127 ? -5.053 12.391 18.389 1.00 83.50 127 PHE A N 1
ATOM 1039 C CA . PHE A 1 127 ? -5.499 13.170 17.234 1.00 83.50 127 PHE A CA 1
ATOM 1040 C C . PHE A 1 127 ? -6.770 13.972 17.538 1.00 83.50 127 PHE A C 1
ATOM 1042 O O . PHE A 1 127 ? -6.806 15.168 17.265 1.00 83.50 127 PHE A O 1
ATOM 1049 N N . SER A 1 128 ? -7.786 13.361 18.157 1.00 79.62 128 SER A N 1
ATOM 1050 C CA . SER A 1 128 ? -9.022 14.063 18.528 1.00 79.62 128 SER A CA 1
ATOM 1051 C C . SER A 1 128 ? -8.776 15.214 19.508 1.00 79.62 128 SER A C 1
ATOM 1053 O O . SER A 1 128 ? -9.454 16.237 19.434 1.00 79.62 128 SER A O 1
ATOM 1055 N N . ILE A 1 129 ? -7.801 15.091 20.412 1.00 74.56 129 ILE A N 1
ATOM 1056 C CA . ILE A 1 129 ? -7.409 16.189 21.310 1.00 74.56 129 ILE A CA 1
ATOM 1057 C C . ILE A 1 129 ? -6.721 17.313 20.521 1.00 74.56 129 ILE A C 1
ATOM 1059 O O . ILE A 1 129 ? -7.079 18.479 20.693 1.00 74.56 129 ILE A O 1
ATOM 1063 N N . ALA A 1 130 ? -5.781 16.967 19.633 1.00 73.88 130 ALA A N 1
ATOM 1064 C CA . ALA A 1 130 ? -5.053 17.930 18.807 1.00 73.88 130 ALA A CA 1
ATOM 1065 C C . ALA A 1 130 ? -5.975 18.701 17.845 1.00 73.88 130 ALA A C 1
ATOM 1067 O O . ALA A 1 130 ? -5.860 19.919 17.737 1.00 73.88 130 ALA A O 1
ATOM 1068 N N . GLN A 1 131 ? -6.929 18.018 17.205 1.00 74.56 131 GLN A N 1
ATOM 1069 C CA . GLN A 1 131 ? -7.889 18.626 16.277 1.00 74.56 131 GLN A CA 1
ATOM 1070 C C . GLN A 1 131 ? -8.804 19.655 16.960 1.00 74.56 131 GLN A C 1
ATOM 1072 O O . GLN A 1 131 ? -9.190 20.645 16.350 1.00 74.56 131 GLN A O 1
ATOM 1077 N N . ASN A 1 132 ? -9.130 19.449 18.238 1.00 69.44 132 ASN A N 1
ATOM 1078 C CA . ASN A 1 132 ? -9.962 20.370 19.014 1.00 69.44 132 ASN A CA 1
ATOM 1079 C C . ASN A 1 132 ? -9.164 21.524 19.654 1.00 69.44 132 ASN A C 1
ATOM 1081 O O . ASN A 1 132 ? -9.725 22.265 20.460 1.00 69.44 132 ASN A O 1
ATOM 1085 N N . HIS A 1 133 ? -7.864 21.658 19.350 1.00 64.62 133 HIS A N 1
ATOM 1086 C CA . HIS A 1 133 ? -6.944 22.623 19.972 1.00 64.62 133 HIS A CA 1
ATOM 1087 C C . HIS A 1 133 ? -6.985 22.622 21.518 1.00 64.62 133 HIS A C 1
ATOM 1089 O O . HIS A 1 133 ? -6.691 23.630 22.161 1.00 64.62 133 HIS A O 1
ATOM 1095 N N . LEU A 1 134 ? -7.355 21.492 22.132 1.00 54.44 134 LEU A N 1
ATOM 1096 C CA . LEU A 1 134 ? -7.382 21.326 23.585 1.00 54.44 134 LEU A CA 1
ATOM 1097 C C . LEU A 1 134 ? -5.944 21.188 24.109 1.00 54.44 134 LEU A C 1
ATOM 1099 O O . LEU A 1 134 ? -5.104 20.546 23.475 1.00 54.44 134 LEU A O 1
ATOM 1103 N N . GLU A 1 135 ? -5.645 21.787 25.268 1.00 48.31 135 GLU A N 1
ATOM 1104 C CA . GLU A 1 135 ? -4.289 21.796 25.831 1.00 48.31 135 GLU A CA 1
ATOM 1105 C C . GLU A 1 135 ? -3.676 20.384 25.923 1.00 48.31 135 GLU A C 1
ATOM 1107 O O . GLU A 1 135 ? -4.273 19.426 26.420 1.00 48.31 135 GLU A O 1
ATOM 1112 N N . SER A 1 136 ? -2.419 20.277 25.480 1.00 47.06 136 SER A N 1
ATOM 1113 C CA . SER A 1 136 ? -1.679 19.018 25.284 1.00 47.06 136 SER A CA 1
ATOM 1114 C C . SER A 1 136 ? -1.479 18.133 26.525 1.00 47.06 136 SER A C 1
ATOM 1116 O O . SER A 1 136 ? -1.005 17.004 26.396 1.00 47.06 136 SER A O 1
ATOM 1118 N N . TYR A 1 137 ? -1.860 18.604 27.718 1.00 45.28 137 TYR A N 1
ATOM 1119 C CA . TYR A 1 137 ? -1.829 17.820 28.958 1.00 45.28 137 TYR A CA 1
ATOM 1120 C C . TYR A 1 137 ? -2.733 16.574 28.875 1.00 45.28 137 TYR A C 1
ATOM 1122 O O . TYR A 1 137 ? -2.446 15.550 29.497 1.00 45.28 137 TYR A O 1
ATOM 1130 N N . GLY A 1 138 ? -3.783 16.622 28.044 1.00 49.47 138 GLY A N 1
ATOM 1131 C CA . GLY A 1 138 ? -4.662 15.481 27.780 1.00 49.47 138 GLY A CA 1
ATOM 1132 C C . GLY A 1 138 ? -4.007 14.353 26.976 1.00 49.47 138 GLY A C 1
ATOM 1133 O O . GLY A 1 138 ? -4.379 13.197 27.151 1.00 49.47 138 GLY A O 1
ATOM 1134 N N . ILE A 1 139 ? -3.007 14.649 26.137 1.00 51.09 139 ILE A N 1
ATOM 1135 C CA . ILE A 1 139 ? -2.407 13.679 25.202 1.00 51.09 139 ILE A CA 1
ATOM 1136 C C . ILE A 1 139 ? -1.479 12.707 25.941 1.00 51.09 139 ILE A C 1
ATOM 1138 O O . ILE A 1 139 ? -1.582 11.489 25.774 1.00 51.09 139 ILE A O 1
ATOM 1142 N N . SER A 1 140 ? -0.620 13.224 26.823 1.00 45.22 140 SER A N 1
ATOM 1143 C CA . SER A 1 140 ? 0.251 12.389 27.660 1.00 45.22 140 SER A CA 1
ATOM 1144 C C . SER A 1 140 ? -0.566 11.560 28.658 1.00 45.22 140 SER A C 1
ATOM 1146 O O . SER A 1 140 ? -0.265 10.386 28.865 1.00 45.22 140 SER A O 1
ATOM 1148 N N . ALA A 1 141 ? -1.665 12.112 29.188 1.00 49.84 141 ALA A N 1
ATOM 1149 C CA . ALA A 1 141 ? -2.613 11.379 30.027 1.00 49.84 141 ALA A CA 1
ATOM 1150 C C . ALA A 1 141 ? -3.400 10.302 29.250 1.00 49.84 141 ALA A C 1
ATOM 1152 O O . ALA A 1 141 ? -3.585 9.201 29.766 1.00 49.84 141 ALA A O 1
ATOM 1153 N N . ALA A 1 142 ? -3.827 10.569 28.009 1.00 50.75 142 ALA A N 1
ATOM 1154 C CA . ALA A 1 142 ? -4.545 9.615 27.158 1.00 50.75 142 ALA A CA 1
ATOM 1155 C C . ALA A 1 142 ? -3.658 8.435 26.739 1.00 50.75 142 ALA A C 1
ATOM 1157 O O . ALA A 1 142 ? -4.076 7.283 26.832 1.00 50.75 142 ALA A O 1
ATOM 1158 N N . ILE A 1 143 ? -2.402 8.690 26.367 1.00 54.56 143 ILE A N 1
ATOM 1159 C CA . ILE A 1 143 ? -1.459 7.633 25.981 1.00 54.56 143 ILE A CA 1
ATOM 1160 C C . ILE A 1 143 ? -0.955 6.860 27.200 1.00 54.56 143 ILE A C 1
ATOM 1162 O O . ILE A 1 143 ? -0.752 5.649 27.112 1.00 54.56 143 ILE A O 1
ATOM 1166 N N . GLU A 1 144 ? -0.786 7.503 28.357 1.00 55.53 144 GLU A N 1
ATOM 1167 C CA . GLU A 1 144 ? -0.469 6.789 29.592 1.00 55.53 144 GLU A CA 1
ATOM 1168 C C . GLU A 1 144 ? -1.663 5.959 30.080 1.00 55.53 144 GLU A C 1
ATOM 1170 O O . GLU A 1 144 ? -1.465 4.832 30.530 1.00 55.53 144 GLU A O 1
ATOM 1175 N N . ASN A 1 145 ? -2.899 6.437 29.903 1.00 52.72 145 ASN A N 1
ATOM 1176 C CA . ASN A 1 145 ? -4.107 5.641 30.111 1.00 52.72 145 ASN A CA 1
ATOM 1177 C C . ASN A 1 145 ? -4.198 4.482 29.117 1.00 52.72 145 ASN A C 1
ATOM 1179 O O . ASN A 1 145 ? -4.490 3.377 29.550 1.00 52.72 145 ASN A O 1
ATOM 1183 N N . ALA A 1 146 ? -3.849 4.664 27.842 1.00 48.78 146 ALA A N 1
ATOM 1184 C CA . ALA A 1 146 ? -3.835 3.591 26.850 1.00 48.78 146 ALA A CA 1
ATOM 1185 C C . ALA A 1 146 ? -2.700 2.574 27.074 1.00 48.78 146 ALA A C 1
ATOM 1187 O O . ALA A 1 146 ? -2.891 1.375 26.891 1.00 48.78 146 ALA A O 1
ATOM 1188 N N . ARG A 1 147 ? -1.523 3.009 27.545 1.00 52.03 147 ARG A N 1
ATOM 1189 C CA . ARG A 1 147 ? -0.429 2.126 27.993 1.00 52.03 147 ARG A CA 1
ATOM 1190 C C . ARG A 1 147 ? -0.791 1.398 29.277 1.00 52.03 147 ARG A C 1
ATOM 1192 O O . ARG A 1 147 ? -0.498 0.212 29.392 1.00 52.03 147 ARG A O 1
ATOM 1199 N N . LYS A 1 148 ? -1.459 2.068 30.221 1.00 47.78 148 LYS A N 1
ATOM 1200 C CA . LYS A 1 148 ? -2.046 1.443 31.412 1.00 47.78 148 LYS A CA 1
ATOM 1201 C C . LYS A 1 148 ? -3.172 0.494 31.019 1.00 47.78 148 LYS A C 1
ATOM 1203 O O . LYS A 1 148 ? -3.253 -0.544 31.651 1.00 47.78 148 LYS A O 1
ATOM 1208 N N . GLU A 1 149 ? -3.957 0.770 29.977 1.00 44.75 149 GLU A N 1
ATOM 1209 C CA . GLU A 1 149 ? -4.993 -0.102 29.396 1.00 44.75 149 GLU A CA 1
ATOM 1210 C C . GLU A 1 149 ? -4.405 -1.270 28.595 1.00 44.75 149 GLU A C 1
ATOM 1212 O O . GLU A 1 149 ? -4.996 -2.337 28.620 1.00 44.75 149 GLU A O 1
ATOM 1217 N N . ALA A 1 150 ? -3.240 -1.138 27.951 1.00 42.56 150 ALA A N 1
ATOM 1218 C CA . ALA A 1 150 ? -2.549 -2.211 27.221 1.00 42.56 150 ALA A CA 1
ATOM 1219 C C . ALA A 1 150 ? -1.695 -3.099 28.152 1.00 42.56 150 ALA A C 1
ATOM 1221 O O . ALA A 1 150 ? -1.659 -4.324 28.014 1.00 42.56 150 ALA A O 1
ATOM 1222 N N . ALA A 1 151 ? -1.059 -2.502 29.166 1.00 41.78 151 ALA A N 1
ATOM 1223 C CA . ALA A 1 151 ? -0.413 -3.213 30.271 1.00 41.78 151 ALA A CA 1
ATOM 1224 C C . ALA A 1 151 ? -1.453 -3.856 31.196 1.00 41.78 151 ALA A C 1
ATOM 1226 O O . ALA A 1 151 ? -1.223 -4.959 31.696 1.00 41.78 151 ALA A O 1
ATOM 1227 N N . LYS A 1 152 ? -2.622 -3.215 31.357 1.00 41.50 152 LYS A N 1
ATOM 1228 C CA . LYS A 1 152 ? -3.835 -3.871 31.836 1.00 41.50 152 LYS A CA 1
ATOM 1229 C C . LYS A 1 152 ? -4.280 -4.919 30.827 1.00 41.50 152 LYS A C 1
ATOM 1231 O O . LYS A 1 152 ? -4.396 -6.023 31.261 1.00 41.50 152 LYS A O 1
ATOM 1236 N N . SER A 1 153 ? -4.351 -4.752 29.513 1.00 39.12 153 SER A N 1
ATOM 1237 C CA . SER A 1 153 ? -4.800 -5.813 28.579 1.00 39.12 153 SER A CA 1
ATOM 1238 C C . SER A 1 153 ? -3.985 -7.121 28.689 1.00 39.12 153 SER A C 1
ATOM 1240 O O . SER A 1 153 ? -4.550 -8.213 28.655 1.00 39.12 153 SER A O 1
ATOM 1242 N N . ARG A 1 154 ? -2.676 -7.041 28.994 1.00 39.59 154 ARG A N 1
ATOM 1243 C CA . ARG A 1 154 ? -1.847 -8.214 29.369 1.00 39.59 154 ARG A CA 1
ATOM 1244 C C . ARG A 1 154 ? -2.017 -8.719 30.819 1.00 39.59 154 ARG A C 1
ATOM 1246 O O . ARG A 1 154 ? -1.618 -9.844 31.104 1.00 39.59 154 ARG A O 1
ATOM 1253 N N . ARG A 1 155 ? -2.595 -7.934 31.737 1.00 36.75 155 ARG A N 1
ATOM 1254 C CA . ARG A 1 155 ? -2.859 -8.244 33.169 1.00 36.75 155 ARG A CA 1
ATOM 1255 C C . ARG A 1 155 ? -4.344 -8.247 33.610 1.00 36.75 155 ARG A C 1
ATOM 1257 O O . ARG A 1 155 ? -4.640 -8.684 34.712 1.00 36.75 155 ARG A O 1
ATOM 1264 N N . THR A 1 156 ? -5.285 -7.826 32.777 1.00 36.50 156 THR A N 1
ATOM 1265 C CA . THR A 1 156 ? -6.726 -7.633 32.996 1.00 36.50 156 THR A CA 1
ATOM 1266 C C . THR A 1 156 ? -7.473 -8.482 31.990 1.00 36.50 156 THR A C 1
ATOM 1268 O O . THR A 1 156 ? -8.331 -8.027 31.239 1.00 36.50 156 THR A O 1
ATOM 1271 N N . ARG A 1 157 ? -7.183 -9.777 32.059 1.00 37.25 157 ARG A N 1
ATOM 1272 C CA . ARG A 1 157 ? -8.241 -10.773 31.917 1.00 37.25 157 ARG A CA 1
ATOM 1273 C C . ARG A 1 157 ? -9.070 -10.906 33.210 1.00 37.25 157 ARG A C 1
ATOM 1275 O O . ARG A 1 157 ? -9.915 -11.781 33.301 1.00 37.25 157 ARG A O 1
ATOM 1282 N N . ALA A 1 158 ? -8.842 -10.045 34.207 1.00 35.47 158 ALA A N 1
ATOM 1283 C CA . ALA A 1 158 ? -9.581 -10.004 35.461 1.00 35.47 158 ALA A CA 1
ATOM 1284 C C . ALA A 1 158 ? -9.627 -8.570 36.025 1.00 35.47 158 ALA A C 1
ATOM 1286 O O . ALA A 1 158 ? -8.603 -7.892 36.064 1.00 35.47 158 ALA A O 1
ATOM 1287 N N . SER A 1 159 ? -10.796 -8.150 36.516 1.00 40.03 159 SER A N 1
ATOM 1288 C CA . SER A 1 159 ? -11.030 -6.974 37.375 1.00 40.03 159 SER A CA 1
ATOM 1289 C C . SER A 1 159 ? -11.253 -5.599 36.714 1.00 40.03 159 SER A C 1
ATOM 1291 O O . SER A 1 159 ? -10.541 -4.631 36.981 1.00 40.03 159 SER A O 1
ATOM 1293 N N . LEU A 1 160 ? -12.360 -5.464 35.987 1.00 40.50 160 LEU A N 1
ATOM 1294 C CA . LEU A 1 160 ? -13.274 -4.327 36.133 1.00 40.50 160 LEU A CA 1
ATOM 1295 C C . LEU A 1 160 ? -14.673 -4.924 36.319 1.00 40.50 160 LEU A C 1
ATOM 1297 O O . LEU A 1 160 ? -15.320 -5.310 35.359 1.00 40.50 160 LEU A O 1
ATOM 1301 N N . VAL A 1 161 ? -15.096 -5.094 37.572 1.00 42.47 161 VAL A N 1
ATOM 1302 C CA . VAL A 1 161 ? -16.480 -5.452 37.904 1.00 42.47 161 VAL A CA 1
ATOM 1303 C C . VAL A 1 161 ? -17.189 -4.149 38.247 1.00 42.47 161 VAL A C 1
ATOM 1305 O O . VAL A 1 161 ? -16.925 -3.535 39.279 1.00 42.47 161 VAL A O 1
ATOM 1308 N N . SER A 1 162 ? -18.042 -3.697 37.332 1.00 50.38 162 SER A N 1
ATOM 1309 C CA . SER A 1 162 ? -18.984 -2.596 37.532 1.00 50.38 162 SER A CA 1
ATOM 1310 C C . SER A 1 162 ? -19.860 -2.850 38.776 1.00 50.38 162 SER A C 1
ATOM 1312 O O . SER A 1 162 ? -20.484 -3.902 38.892 1.00 50.38 162 SER A O 1
ATOM 1314 N N . ASN A 1 163 ? -19.906 -1.890 39.709 1.00 54.66 163 ASN A N 1
ATOM 1315 C CA . ASN A 1 163 ? -20.687 -1.937 40.955 1.00 54.66 163 ASN A CA 1
ATOM 1316 C C . ASN A 1 163 ? -22.195 -1.749 40.665 1.00 54.66 163 ASN A C 1
ATOM 1318 O O . ASN A 1 163 ? -22.754 -0.678 40.896 1.00 54.66 163 ASN A O 1
ATOM 1322 N N . ARG A 1 164 ? -22.837 -2.753 40.056 1.00 69.75 164 ARG A N 1
ATOM 1323 C CA . ARG A 1 164 ? -24.253 -2.721 39.638 1.00 69.75 164 ARG A CA 1
ATOM 1324 C C . ARG A 1 164 ? -25.160 -3.249 40.754 1.00 69.75 164 ARG A C 1
ATOM 1326 O O . ARG A 1 164 ? -24.763 -4.123 41.513 1.00 69.75 164 ARG A O 1
ATOM 1333 N N . ARG A 1 165 ? -26.400 -2.759 40.857 1.00 77.38 165 ARG A N 1
ATOM 1334 C CA . ARG A 1 165 ? -27.379 -3.287 41.830 1.00 77.38 165 ARG A CA 1
ATOM 1335 C C . ARG A 1 165 ? -27.937 -4.656 41.432 1.00 77.38 165 ARG A C 1
ATOM 1337 O O . ARG A 1 165 ? -28.014 -5.543 42.275 1.00 77.38 165 ARG A O 1
ATOM 1344 N N . TYR A 1 166 ? -28.327 -4.831 40.174 1.00 82.25 166 TYR A N 1
ATOM 1345 C CA . TYR A 1 166 ? -28.918 -6.068 39.671 1.00 82.25 166 TYR A CA 1
ATOM 1346 C C . TYR A 1 166 ? -27.890 -6.898 38.902 1.00 82.25 166 TYR A C 1
ATOM 1348 O O . TYR A 1 166 ? -27.200 -6.380 38.021 1.00 82.25 166 TYR A O 1
ATOM 1356 N N . HIS A 1 167 ? -27.818 -8.190 39.219 1.00 80.69 167 HIS A N 1
ATOM 1357 C CA . HIS A 1 167 ? -26.911 -9.145 38.583 1.00 80.69 167 HIS A CA 1
ATOM 1358 C C . HIS A 1 167 ? -27.659 -10.364 38.051 1.00 80.69 167 HIS A C 1
ATOM 1360 O O . HIS A 1 167 ? -28.686 -10.766 38.599 1.00 80.69 167 HIS A O 1
ATOM 1366 N N . GLN A 1 168 ? -27.112 -10.974 36.999 1.00 84.50 168 GLN A N 1
ATOM 1367 C CA . GLN A 1 168 ? -27.596 -12.252 36.484 1.00 84.50 168 GLN A CA 1
ATOM 1368 C C . GLN A 1 168 ? -26.991 -13.404 37.274 1.00 84.50 168 GLN A C 1
ATOM 1370 O O . GLN A 1 168 ? -25.770 -13.454 37.466 1.00 84.50 168 GLN A O 1
ATOM 1375 N N . VAL A 1 169 ? -27.841 -14.342 37.684 1.00 85.31 169 VAL A N 1
ATOM 1376 C CA . VAL A 1 169 ? -27.427 -15.513 38.450 1.00 85.31 169 VAL A CA 1
ATOM 1377 C C . VAL A 1 169 ? -28.178 -16.759 37.979 1.00 85.31 169 VAL A C 1
ATOM 1379 O O . VAL A 1 169 ? -29.395 -16.728 37.801 1.00 85.31 169 VAL A O 1
ATOM 1382 N N . TYR A 1 170 ? -27.457 -17.864 37.809 1.00 87.56 170 TYR A N 1
ATOM 1383 C CA . TYR A 1 170 ? -28.000 -19.204 37.658 1.00 87.56 170 TYR A CA 1
ATOM 1384 C C . TYR A 1 170 ? -28.399 -19.781 39.007 1.00 87.56 170 TYR A C 1
ATOM 1386 O O . TYR A 1 170 ? -27.605 -19.807 39.945 1.00 87.56 170 TYR A O 1
ATOM 1394 N N . VAL A 1 171 ? -29.627 -20.276 39.091 1.00 87.25 171 VAL A N 1
ATOM 1395 C CA . VAL A 1 171 ? -30.153 -20.894 40.308 1.00 87.25 171 VAL A CA 1
ATOM 1396 C C . VAL A 1 171 ? -31.027 -22.073 39.918 1.00 87.25 171 VAL A C 1
ATOM 1398 O O . VAL A 1 171 ? -31.712 -22.049 38.889 1.00 87.25 171 VAL A O 1
ATOM 1401 N N . GLN A 1 172 ? -31.037 -23.107 40.753 1.00 85.69 172 GLN A N 1
ATOM 1402 C CA . GLN A 1 172 ? -32.057 -24.139 40.654 1.00 85.69 172 GLN A CA 1
ATOM 1403 C C . GLN A 1 172 ? -33.391 -23.554 41.120 1.00 85.69 172 GLN A C 1
ATOM 1405 O O . GLN A 1 172 ? -33.496 -23.036 42.228 1.00 85.69 172 GLN A O 1
ATOM 1410 N N . CYS A 1 173 ? -34.407 -23.612 40.272 1.00 86.25 173 CYS A N 1
ATOM 1411 C CA . CYS A 1 173 ? -35.725 -23.053 40.541 1.00 86.25 173 CYS A CA 1
ATOM 1412 C C . CYS A 1 173 ? -36.803 -24.133 40.455 1.00 86.25 173 CYS A C 1
ATOM 1414 O O . CYS A 1 173 ? -36.627 -25.135 39.767 1.00 86.25 173 CYS A O 1
ATOM 1416 N N . LEU A 1 174 ? -37.926 -23.913 41.129 1.00 85.00 174 LEU A N 1
ATOM 1417 C CA . LEU A 1 174 ? -39.120 -24.748 41.083 1.00 85.00 174 LEU A CA 1
ATOM 1418 C C . LEU A 1 174 ? -40.199 -24.020 40.281 1.00 85.00 174 LEU A C 1
ATOM 1420 O O . LEU A 1 174 ? -40.612 -22.913 40.637 1.00 85.00 174 LEU A O 1
ATOM 1424 N N . CYS A 1 175 ? -40.626 -24.627 39.179 1.00 85.06 175 CYS A N 1
ATOM 1425 C CA . CYS A 1 175 ? -41.588 -24.049 38.246 1.00 85.06 175 CYS A CA 1
ATOM 1426 C C . CYS A 1 175 ? -42.875 -24.881 38.222 1.00 85.06 175 CYS A C 1
ATOM 1428 O O . CYS A 1 175 ? -42.802 -26.107 38.179 1.00 85.06 175 CYS A O 1
ATOM 1430 N N . GLU A 1 176 ? -44.039 -24.227 38.236 1.00 82.25 176 GLU A N 1
ATOM 1431 C CA . GLU A 1 176 ? -45.340 -24.908 38.198 1.00 82.25 176 GLU A CA 1
ATOM 1432 C C . GLU A 1 176 ? -45.616 -25.464 36.789 1.00 82.25 176 GLU A C 1
ATOM 1434 O O . GLU A 1 176 ? -45.544 -24.736 35.792 1.00 82.25 176 GLU A O 1
ATOM 1439 N N . ILE A 1 177 ? -45.941 -26.751 36.710 1.00 78.50 177 ILE A N 1
ATOM 1440 C CA . ILE A 1 177 ? -46.315 -27.468 35.491 1.00 78.50 177 ILE A CA 1
ATOM 1441 C C . ILE A 1 177 ? -47.722 -28.031 35.674 1.00 78.50 177 ILE A C 1
ATOM 1443 O O . ILE A 1 177 ? -48.073 -28.565 36.727 1.00 78.50 177 ILE A O 1
ATOM 1447 N N . ASN A 1 178 ? -48.542 -27.906 34.635 1.00 75.50 178 ASN A N 1
ATOM 1448 C CA . ASN A 1 178 ? -49.843 -28.545 34.584 1.00 75.50 178 ASN A CA 1
ATOM 1449 C C . ASN A 1 178 ? -49.653 -30.066 34.477 1.00 75.50 178 ASN A C 1
ATOM 1451 O O . ASN A 1 178 ? -49.103 -30.563 33.497 1.00 75.50 178 ASN A O 1
ATOM 1455 N N . SER A 1 179 ? -50.122 -30.808 35.481 1.00 68.94 179 SER A N 1
ATOM 1456 C CA . SER A 1 179 ? -49.950 -32.262 35.576 1.00 68.94 179 SER A CA 1
ATOM 1457 C C . SER A 1 179 ? -50.639 -33.054 34.459 1.00 68.94 179 SER A C 1
ATOM 1459 O O . SER A 1 179 ? -50.311 -34.218 34.269 1.00 68.94 179 SER A O 1
ATOM 1461 N N . VAL A 1 180 ? -51.594 -32.448 33.742 1.00 69.06 180 VAL A N 1
ATOM 1462 C CA . VAL A 1 180 ? -52.356 -33.100 32.664 1.00 69.06 180 VAL A CA 1
ATOM 1463 C C . VAL A 1 180 ? -51.783 -32.766 31.289 1.00 69.06 180 VAL A C 1
ATOM 1465 O O . VAL A 1 180 ? -51.636 -33.654 30.458 1.00 69.06 180 VAL A O 1
ATOM 1468 N N . THR A 1 181 ? -51.446 -31.498 31.036 1.00 73.50 181 THR A N 1
ATOM 1469 C CA . THR A 1 181 ? -50.952 -31.061 29.717 1.00 73.50 181 THR A CA 1
ATOM 1470 C C . THR A 1 181 ? -49.429 -31.076 29.602 1.00 73.50 181 THR A C 1
ATOM 1472 O O . THR A 1 181 ? -48.901 -30.948 28.503 1.00 73.50 181 THR A O 1
ATOM 1475 N N . GLY A 1 182 ? -48.702 -31.192 30.719 1.00 68.94 182 GLY A N 1
ATOM 1476 C CA . GLY A 1 182 ? -47.242 -31.053 30.756 1.00 68.94 182 GLY A CA 1
ATOM 1477 C C . GLY A 1 182 ? -46.756 -29.628 30.469 1.00 68.94 182 GLY A C 1
ATOM 1478 O O . GLY A 1 182 ? -45.552 -29.371 30.470 1.00 68.94 182 GLY A O 1
ATOM 1479 N N . GLU A 1 183 ? -47.672 -28.683 30.243 1.00 73.94 183 GLU A N 1
ATOM 1480 C CA . GLU A 1 183 ? -47.331 -27.301 29.942 1.00 73.94 183 GLU A CA 1
ATOM 1481 C C . GLU A 1 183 ? -47.033 -26.520 31.220 1.00 73.94 183 GLU A C 1
ATOM 1483 O O . GLU A 1 183 ? -47.748 -26.582 32.225 1.00 73.94 183 GLU A O 1
ATOM 1488 N N . ARG A 1 184 ? -45.955 -25.742 31.170 1.00 79.56 184 ARG A N 1
ATOM 1489 C CA . ARG A 1 184 ? -45.561 -24.835 32.244 1.00 79.56 184 ARG A CA 1
ATOM 1490 C C . ARG A 1 184 ? -46.559 -23.679 32.345 1.00 79.56 184 ARG A C 1
ATOM 1492 O O . ARG A 1 184 ? -46.877 -23.028 31.351 1.00 79.56 184 ARG A O 1
ATOM 1499 N N . LYS A 1 185 ? -46.982 -23.355 33.566 1.00 77.50 185 LYS A N 1
ATOM 1500 C CA . LYS A 1 185 ? -47.798 -22.167 33.833 1.00 77.50 185 LYS A CA 1
ATOM 1501 C C . LYS A 1 185 ? -46.988 -20.888 33.579 1.00 77.50 185 LYS A C 1
ATOM 1503 O O . LYS A 1 185 ? -45.826 -20.782 33.980 1.00 77.50 185 LYS A O 1
ATOM 1508 N N . LYS A 1 186 ? -47.609 -19.905 32.922 1.00 72.31 186 LYS A N 1
ATOM 1509 C CA . LYS A 1 186 ? -47.005 -18.586 32.667 1.00 72.31 186 LYS A CA 1
ATOM 1510 C C . LYS A 1 186 ? -46.805 -17.843 33.991 1.00 72.31 186 LYS A C 1
ATOM 1512 O O . LYS A 1 186 ? -47.745 -17.731 34.776 1.00 72.31 186 LYS A O 1
ATOM 1517 N N . GLY A 1 187 ? -45.589 -17.360 34.245 1.00 75.75 187 GLY A N 1
ATOM 1518 C CA . GLY A 1 187 ? -45.204 -16.730 35.516 1.00 75.75 187 GLY A CA 1
ATOM 1519 C C . GLY A 1 187 ? -43.774 -17.061 35.962 1.00 75.75 187 GLY A C 1
ATOM 1520 O O . GLY A 1 187 ? -43.100 -17.902 35.361 1.00 75.75 187 GLY A O 1
ATOM 1521 N N . SER A 1 188 ? -43.283 -16.373 36.999 1.00 79.25 188 SER A N 1
ATOM 1522 C CA . SER A 1 188 ? -41.934 -16.579 37.555 1.00 79.25 188 SER A CA 1
ATOM 1523 C C . SER A 1 188 ? -41.838 -17.873 38.371 1.00 79.25 188 SER A C 1
ATOM 1525 O O . SER A 1 188 ? -42.757 -18.191 39.120 1.00 79.25 188 SER A O 1
ATOM 1527 N N . CYS A 1 189 ? -40.709 -18.580 38.284 1.00 85.00 189 CYS A N 1
ATOM 1528 C CA . CYS A 1 189 ? -40.402 -19.715 39.162 1.00 85.00 189 CYS A CA 1
ATOM 1529 C C . CYS A 1 189 ? -39.891 -19.255 40.529 1.00 85.00 189 CYS A C 1
ATOM 1531 O O . CYS A 1 189 ? -39.378 -18.144 40.669 1.00 85.00 189 CYS A O 1
ATOM 1533 N N . PHE A 1 190 ? -39.933 -20.154 41.508 1.00 84.75 190 PHE A N 1
ATOM 1534 C CA . PHE A 1 190 ? -39.349 -19.932 42.829 1.00 84.75 190 PHE A CA 1
ATOM 1535 C C . PHE A 1 190 ? -37.887 -20.386 42.842 1.00 84.75 190 PHE A C 1
ATOM 1537 O O . PHE A 1 190 ? -37.604 -21.542 42.540 1.00 84.75 190 PHE A O 1
ATOM 1544 N N . ALA A 1 191 ? -36.943 -19.497 43.161 1.00 82.31 191 ALA A N 1
ATOM 1545 C CA . ALA A 1 191 ? -35.537 -19.868 43.330 1.00 82.31 191 ALA A CA 1
ATOM 1546 C C . ALA A 1 191 ? -35.334 -20.694 44.606 1.00 82.31 191 ALA A C 1
ATOM 1548 O O . ALA A 1 191 ? -35.845 -20.331 45.661 1.00 82.31 191 ALA A O 1
ATOM 1549 N N . ALA A 1 192 ? -34.542 -21.763 44.531 1.00 76.56 192 ALA A N 1
ATOM 1550 C CA . ALA A 1 192 ? -34.176 -22.563 45.691 1.00 76.56 192 ALA A CA 1
ATOM 1551 C C . ALA A 1 192 ? -32.839 -22.089 46.277 1.00 76.56 192 ALA A C 1
ATOM 1553 O O . ALA A 1 192 ? -31.784 -22.297 45.677 1.00 76.56 192 ALA A O 1
ATOM 1554 N N . TYR A 1 193 ? -32.888 -21.461 47.455 1.00 75.00 193 TYR A N 1
ATOM 1555 C CA . TYR A 1 193 ? -31.720 -21.017 48.221 1.00 75.00 193 TYR A CA 1
ATOM 1556 C C . TYR A 1 193 ? -32.011 -21.003 49.728 1.00 75.00 193 TYR A C 1
ATOM 1558 O O . TYR A 1 193 ? -33.167 -20.971 50.162 1.00 75.00 193 TYR A O 1
ATOM 1566 N N . LYS A 1 194 ? -30.953 -21.013 50.543 1.00 65.25 194 LYS A N 1
ATOM 1567 C CA . LYS A 1 194 ? -31.061 -21.024 52.004 1.00 65.25 194 LYS A CA 1
ATOM 1568 C C . LYS A 1 194 ? -31.633 -19.687 52.492 1.00 65.25 194 LYS A C 1
ATOM 1570 O O . LYS A 1 194 ? -31.007 -18.648 52.305 1.00 65.25 194 LYS A O 1
ATOM 1575 N N . GLY A 1 195 ? -32.816 -19.721 53.111 1.00 60.25 195 GLY A N 1
ATOM 1576 C CA . GLY A 1 195 ? -33.471 -18.542 53.696 1.00 60.25 195 GLY A CA 1
ATOM 1577 C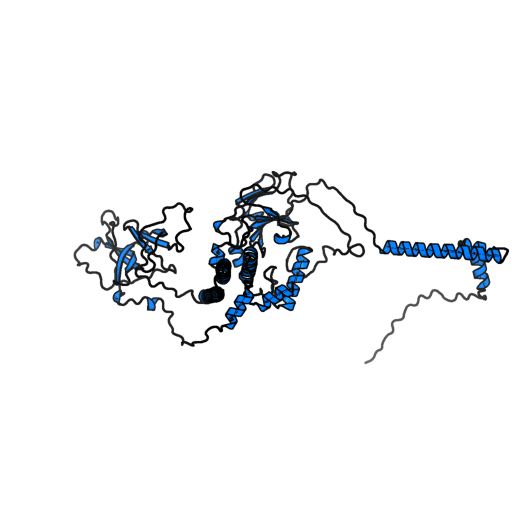 C . GLY A 1 195 ? -34.778 -18.094 53.032 1.00 60.25 195 GLY A C 1
ATOM 1578 O O . GLY A 1 195 ? -35.387 -17.155 53.531 1.00 60.25 195 GLY A O 1
ATOM 1579 N N . ASN A 1 196 ? -35.250 -18.748 51.962 1.00 52.38 196 ASN A N 1
ATOM 1580 C CA . ASN A 1 196 ? -36.597 -18.489 51.440 1.00 52.38 196 ASN A CA 1
ATOM 1581 C C . ASN A 1 196 ? -37.205 -19.700 50.717 1.00 52.38 196 ASN A C 1
ATOM 1583 O O . ASN A 1 196 ? -37.274 -19.730 49.493 1.00 52.38 196 ASN A O 1
ATOM 1587 N N . ILE A 1 197 ? -37.659 -20.694 51.482 1.00 51.44 197 ILE A N 1
ATOM 1588 C CA . ILE A 1 197 ? -38.733 -21.602 51.062 1.00 51.44 197 ILE A CA 1
ATOM 1589 C C . ILE A 1 197 ? -39.580 -21.895 52.308 1.00 51.44 197 ILE A C 1
ATOM 1591 O O . ILE A 1 197 ? -39.252 -22.784 53.088 1.00 51.44 197 ILE A O 1
ATOM 1595 N N . SER A 1 198 ? -40.679 -21.163 52.497 1.00 41.66 198 SER A N 1
ATOM 1596 C CA . SER A 1 198 ? -41.814 -21.623 53.308 1.00 41.66 198 SER A CA 1
ATOM 1597 C C . SER A 1 198 ? -42.906 -22.161 52.382 1.00 41.66 198 SER A C 1
ATOM 1599 O O . SER A 1 198 ? -44.020 -21.648 52.333 1.00 41.66 198 SER A O 1
ATOM 1601 N N . ILE A 1 199 ? -42.596 -23.201 51.605 1.00 47.50 199 ILE A N 1
ATOM 1602 C CA . ILE A 1 199 ? -43.658 -24.000 50.987 1.00 47.50 199 ILE A CA 1
ATOM 1603 C C . ILE A 1 199 ? -44.211 -24.859 52.125 1.00 47.50 199 ILE A C 1
ATOM 1605 O O . ILE A 1 199 ? -43.551 -25.798 52.566 1.00 47.50 199 ILE A O 1
ATOM 1609 N N . GLN A 1 200 ? -45.375 -24.493 52.666 1.00 44.06 200 GLN A N 1
ATOM 1610 C CA . GLN A 1 200 ? -46.079 -25.351 53.616 1.00 44.06 200 GLN A CA 1
ATOM 1611 C C . GLN A 1 200 ? -46.359 -26.691 52.927 1.00 44.06 200 GLN A C 1
ATOM 1613 O O . GLN A 1 200 ? -47.013 -26.749 51.886 1.00 44.06 200 GLN A O 1
ATOM 1618 N N . PHE A 1 201 ? -45.793 -27.758 53.488 1.00 45.47 201 PHE A N 1
ATOM 1619 C CA . PHE A 1 201 ? -45.852 -29.118 52.967 1.00 45.47 201 PHE A CA 1
ATOM 1620 C C . PHE A 1 201 ? -47.263 -29.693 53.119 1.00 45.47 201 PHE A C 1
ATOM 1622 O O . PHE A 1 201 ? -47.540 -30.432 54.055 1.00 45.47 201 PHE A O 1
ATOM 1629 N N . THR A 1 202 ? -48.158 -29.355 52.198 1.00 45.91 202 THR A N 1
ATOM 1630 C CA . THR A 1 202 ? -49.416 -30.084 51.993 1.00 45.91 202 THR A CA 1
ATOM 1631 C C . THR A 1 202 ? -49.660 -30.174 50.488 1.00 45.91 202 THR A C 1
ATOM 1633 O O . THR A 1 202 ? -49.688 -29.151 49.820 1.00 45.91 202 THR A O 1
ATOM 1636 N N . ASP A 1 203 ? -49.686 -31.395 49.947 1.00 45.97 203 ASP A N 1
ATOM 1637 C CA . ASP A 1 203 ? -50.194 -31.868 48.640 1.00 45.97 203 ASP A CA 1
ATOM 1638 C C . ASP A 1 203 ? -49.903 -31.124 47.307 1.00 45.97 203 ASP A C 1
ATOM 1640 O O . ASP A 1 203 ? -50.261 -31.631 46.243 1.00 45.97 203 ASP A O 1
ATOM 1644 N N . VAL A 1 204 ? -49.197 -29.985 47.275 1.00 54.28 204 VAL A N 1
ATOM 1645 C CA . VAL A 1 204 ? -48.976 -29.189 46.040 1.00 54.28 204 VAL A CA 1
ATOM 1646 C C . VAL A 1 204 ? -47.620 -29.471 45.352 1.00 54.28 204 VAL A C 1
ATOM 1648 O O . VAL A 1 204 ? -47.383 -29.020 44.231 1.00 54.28 204 VAL A O 1
ATOM 1651 N N . LEU A 1 205 ? -46.721 -30.270 45.946 1.00 54.09 205 LEU A N 1
ATOM 1652 C CA . LEU A 1 205 ? -45.367 -30.493 45.395 1.00 54.09 205 LEU A CA 1
ATOM 1653 C C . LEU A 1 205 ? -45.343 -31.265 44.063 1.00 54.09 205 LEU A C 1
ATOM 1655 O O . LEU A 1 205 ? -44.424 -31.072 43.273 1.00 54.09 205 LEU A O 1
ATOM 1659 N N . ALA A 1 206 ? -46.367 -32.074 43.766 1.00 56.59 206 ALA A N 1
ATOM 1660 C CA . ALA A 1 206 ? -46.455 -32.824 42.507 1.00 56.59 206 ALA A CA 1
ATOM 1661 C C . ALA A 1 206 ? -46.581 -31.922 41.260 1.00 56.59 206 ALA A C 1
ATOM 1663 O O . ALA A 1 206 ? -46.410 -32.389 40.135 1.00 56.59 206 ALA A O 1
ATOM 1664 N N . ARG A 1 207 ? -46.880 -30.628 41.446 1.00 66.56 207 ARG A N 1
ATOM 1665 C CA . ARG A 1 207 ? -47.028 -29.651 40.358 1.00 66.56 207 ARG A CA 1
ATOM 1666 C C . ARG A 1 207 ? -45.775 -28.817 40.112 1.00 66.56 207 ARG A C 1
ATOM 1668 O O . ARG A 1 207 ? -45.774 -28.033 39.171 1.00 66.56 207 ARG A O 1
ATOM 1675 N N . PHE A 1 208 ? -44.717 -28.956 40.912 1.00 73.50 208 PHE A N 1
ATOM 1676 C CA . PHE A 1 208 ? -43.501 -28.153 40.768 1.00 73.50 208 PHE A CA 1
ATOM 1677 C C . PHE A 1 208 ? -42.314 -29.000 40.323 1.00 73.50 208 PHE A C 1
ATOM 1679 O O . PHE A 1 208 ? -41.920 -29.940 41.005 1.00 73.50 208 PHE A O 1
ATOM 1686 N N . TYR A 1 209 ? -41.701 -28.619 39.204 1.00 78.69 209 TYR A N 1
ATOM 1687 C CA . TYR A 1 209 ? -40.527 -29.303 38.669 1.00 78.69 209 TYR A CA 1
ATOM 1688 C C . TYR A 1 209 ? -39.258 -28.458 38.833 1.00 78.69 209 TYR A C 1
ATOM 1690 O O . TYR A 1 209 ? -39.290 -27.247 38.577 1.00 78.69 209 TYR A O 1
ATOM 1698 N N . PRO A 1 210 ? -38.128 -29.072 39.237 1.00 80.38 210 PRO A N 1
ATOM 1699 C CA . PRO A 1 210 ? -36.845 -28.394 39.303 1.00 80.38 210 PRO A CA 1
ATOM 1700 C C . PRO A 1 210 ? -36.335 -28.081 37.894 1.00 80.38 210 PRO A C 1
ATOM 1702 O O . PRO A 1 210 ? -36.392 -28.905 36.986 1.00 80.38 210 PRO A O 1
ATOM 1705 N N . SER A 1 211 ? -35.822 -26.876 37.695 1.00 83.12 211 SER A N 1
ATOM 1706 C CA . SER A 1 211 ? -35.267 -26.417 36.423 1.00 83.12 211 SER A CA 1
ATOM 1707 C C . SER A 1 211 ? -34.063 -25.511 36.659 1.00 83.12 211 SER A C 1
ATOM 1709 O O . SER A 1 211 ? -33.905 -24.924 37.730 1.00 83.12 211 SER A O 1
ATOM 1711 N N . LYS A 1 212 ? -33.199 -25.381 35.647 1.00 87.25 212 LYS A N 1
ATOM 1712 C CA . LYS A 1 212 ? -32.118 -24.391 35.652 1.00 87.25 212 LYS A CA 1
ATOM 1713 C C . LYS A 1 212 ? -32.684 -23.042 35.205 1.00 87.25 212 LYS A C 1
ATOM 1715 O O . LYS A 1 212 ? -33.025 -22.873 34.032 1.00 87.25 212 LYS A O 1
ATOM 1720 N N . CYS A 1 213 ? -32.796 -22.095 36.132 1.00 88.50 213 CYS A N 1
ATOM 1721 C CA . CYS A 1 213 ? -33.286 -20.750 35.849 1.00 88.50 213 CYS A CA 1
ATOM 1722 C C . CYS A 1 213 ? -32.160 -19.723 35.821 1.00 88.50 213 CYS A C 1
ATOM 1724 O O . CYS A 1 213 ? -31.160 -19.855 36.527 1.00 88.50 213 CYS A O 1
ATOM 1726 N N . ILE A 1 214 ? -32.390 -18.657 35.059 1.00 88.31 214 ILE A N 1
ATOM 1727 C CA . ILE A 1 214 ? -31.727 -17.373 35.273 1.00 88.31 214 ILE A CA 1
ATOM 1728 C C . ILE A 1 214 ? -32.653 -16.519 36.140 1.00 88.31 214 ILE A C 1
ATOM 1730 O O . ILE A 1 214 ? -33.851 -16.398 35.865 1.00 88.31 214 ILE A O 1
ATOM 1734 N N . CYS A 1 215 ? -32.081 -15.938 37.187 1.00 87.88 215 CYS A N 1
ATOM 1735 C CA . CYS A 1 215 ? -32.740 -15.046 38.127 1.00 87.88 215 CYS A CA 1
ATOM 1736 C C . CYS A 1 215 ? -32.056 -13.678 38.143 1.00 87.88 215 CYS A C 1
ATOM 1738 O O . CYS A 1 215 ? -30.840 -13.577 37.951 1.00 87.88 215 CYS A O 1
ATOM 1740 N N . GLN A 1 216 ? -32.827 -12.634 38.451 1.00 87.75 216 GLN A N 1
ATOM 1741 C CA . GLN A 1 216 ? -32.261 -11.353 38.861 1.00 87.75 216 GLN A CA 1
ATOM 1742 C C . GLN A 1 216 ? -31.897 -11.391 40.346 1.00 87.75 216 GLN A C 1
ATOM 1744 O O . GLN A 1 216 ? -32.780 -11.553 41.184 1.00 87.75 216 GLN A O 1
ATOM 1749 N N . LEU A 1 217 ? -30.624 -11.174 40.672 1.00 84.62 217 LEU A N 1
ATOM 1750 C CA . LEU A 1 217 ? -30.178 -10.903 42.036 1.00 84.62 217 LEU A CA 1
ATOM 1751 C C . LEU A 1 217 ? -30.182 -9.393 42.282 1.00 84.62 217 LEU A C 1
ATOM 1753 O O . LEU A 1 217 ? -29.377 -8.680 41.682 1.00 84.62 217 LEU A O 1
ATOM 1757 N N . ASP A 1 218 ? -31.042 -8.905 43.175 1.00 83.62 218 ASP A N 1
ATOM 1758 C CA . ASP A 1 218 ? -30.892 -7.564 43.747 1.00 83.62 218 ASP A CA 1
ATOM 1759 C C . ASP A 1 218 ? -29.843 -7.612 44.855 1.00 83.62 218 ASP A C 1
ATOM 1761 O O . ASP A 1 218 ? -30.031 -8.224 45.907 1.00 83.62 218 ASP A O 1
ATOM 1765 N N . TRP A 1 219 ? -28.719 -6.947 44.618 1.00 74.19 219 TRP A N 1
ATOM 1766 C CA . TRP A 1 219 ? -27.604 -6.913 45.546 1.00 74.19 219 TRP A CA 1
ATOM 1767 C C . TRP A 1 219 ? -27.919 -6.195 46.860 1.00 74.19 219 TRP A C 1
ATOM 1769 O O . TRP A 1 219 ? -27.323 -6.530 47.887 1.00 74.19 219 TRP A O 1
ATOM 1779 N N . VAL A 1 220 ? -28.840 -5.228 46.828 1.00 76.44 220 VAL A N 1
ATOM 1780 C CA . VAL A 1 220 ? -29.213 -4.420 47.996 1.00 76.44 220 VAL A CA 1
ATOM 1781 C C . VAL A 1 220 ? -30.201 -5.183 48.868 1.00 76.44 220 VAL A C 1
ATOM 1783 O O . VAL A 1 220 ? -29.985 -5.299 50.068 1.00 76.44 220 VAL A O 1
ATOM 1786 N N . SER A 1 221 ? -31.260 -5.736 48.272 1.00 78.00 221 SER A N 1
ATOM 1787 C CA . SER A 1 221 ? -32.290 -6.467 49.026 1.00 78.00 221 SER A CA 1
ATOM 1788 C C . SER A 1 221 ? -31.977 -7.952 49.236 1.00 78.00 221 SER A C 1
ATOM 1790 O O . SER A 1 221 ? -32.685 -8.612 49.989 1.00 78.00 221 SER A O 1
ATOM 1792 N N . LYS A 1 222 ? -30.924 -8.479 48.593 1.00 79.75 222 LYS A N 1
ATOM 1793 C CA . LYS A 1 222 ? -30.535 -9.902 48.625 1.00 79.75 222 LYS A CA 1
ATOM 1794 C C . LYS A 1 222 ? -31.666 -10.833 48.179 1.00 79.75 222 LYS A C 1
ATOM 1796 O O . LYS A 1 222 ? -31.827 -11.936 48.692 1.00 79.75 222 LYS A O 1
ATOM 1801 N N . THR A 1 223 ? -32.444 -10.387 47.195 1.00 81.06 223 THR A N 1
ATOM 1802 C CA . THR A 1 223 ? -33.573 -11.141 46.643 1.00 81.06 223 THR A CA 1
ATOM 1803 C C . THR A 1 223 ? -33.240 -11.704 45.267 1.00 81.06 223 THR A C 1
ATOM 1805 O O . THR A 1 223 ? -32.571 -11.055 44.460 1.00 81.06 223 THR A O 1
ATOM 1808 N N . LEU A 1 224 ? -33.706 -12.928 45.004 1.00 83.81 224 LEU A N 1
ATOM 1809 C CA . LEU A 1 224 ? -33.626 -13.586 43.700 1.00 83.81 224 LEU A CA 1
ATOM 1810 C C . LEU A 1 224 ? -35.006 -13.612 43.058 1.00 83.81 224 LEU A C 1
ATOM 1812 O O . LEU A 1 224 ? -35.767 -14.565 43.229 1.00 83.81 224 LEU A O 1
ATOM 1816 N N . TRP A 1 225 ? -35.339 -12.544 42.344 1.00 80.94 225 TRP A N 1
ATOM 1817 C CA . TRP A 1 225 ? -36.613 -12.434 41.654 1.00 80.94 225 TRP A CA 1
ATOM 1818 C C . TRP A 1 225 ? -36.562 -11.336 40.578 1.00 80.94 225 TRP A C 1
ATOM 1820 O O . TRP A 1 225 ? -36.002 -10.267 40.833 1.00 80.94 225 TRP A O 1
ATOM 1830 N N . PRO A 1 226 ? -37.156 -11.546 39.388 1.00 85.62 226 PRO A N 1
ATOM 1831 C CA . PRO A 1 226 ? -37.879 -12.741 38.942 1.00 85.62 226 PRO A CA 1
ATOM 1832 C C . PRO A 1 226 ? -36.938 -13.831 38.395 1.00 85.62 226 PRO A C 1
ATOM 1834 O O . PRO A 1 226 ? -35.805 -13.548 38.001 1.00 85.62 226 PRO A O 1
ATOM 1837 N N . CYS A 1 227 ? -37.419 -15.076 38.350 1.00 87.62 227 CYS A N 1
ATOM 1838 C CA . CYS A 1 227 ? -36.678 -16.236 37.848 1.00 87.62 227 CYS A CA 1
ATOM 1839 C C . CYS A 1 227 ? -37.436 -16.945 36.728 1.00 87.62 227 CYS A C 1
ATOM 1841 O O . CYS A 1 227 ? -38.610 -17.287 36.891 1.00 87.62 227 CYS A O 1
ATOM 1843 N N . PHE A 1 228 ? -36.749 -17.239 35.627 1.00 88.56 228 PHE A N 1
ATOM 1844 C CA . PHE A 1 228 ? -37.314 -17.983 34.500 1.00 88.56 228 PHE A CA 1
ATOM 1845 C C . PHE A 1 228 ? -36.314 -19.007 33.961 1.00 88.56 228 PHE A C 1
ATOM 1847 O O . PHE A 1 228 ? -35.105 -18.789 34.099 1.00 88.56 228 PHE A O 1
ATOM 1854 N N . PRO A 1 229 ? -36.783 -20.115 33.358 1.00 86.56 229 PRO A N 1
ATOM 1855 C CA . PRO A 1 229 ? -35.918 -21.118 32.756 1.00 86.56 229 PRO A CA 1
ATOM 1856 C C . PRO A 1 229 ? -34.926 -20.486 31.792 1.00 86.56 229 PRO A C 1
ATOM 1858 O O . PRO A 1 229 ? -35.255 -19.548 31.075 1.00 86.56 229 PRO A O 1
ATOM 1861 N N . HIS A 1 230 ? -33.705 -21.004 31.757 1.00 83.88 230 HIS A N 1
ATOM 1862 C CA . HIS A 1 230 ? -32.644 -20.442 30.923 1.00 83.88 230 HIS A CA 1
ATOM 1863 C C . HIS A 1 230 ? -33.056 -20.259 29.445 1.00 83.88 230 HIS A C 1
ATOM 1865 O O . HIS A 1 230 ? -32.747 -19.234 28.845 1.00 83.88 230 HIS A O 1
ATOM 1871 N N . ASN A 1 231 ? -33.819 -21.204 28.890 1.00 78.88 231 ASN A N 1
ATOM 1872 C CA . ASN A 1 231 ? -34.268 -21.207 27.495 1.00 78.88 231 ASN A CA 1
ATOM 1873 C C . ASN A 1 231 ? -35.363 -20.177 27.150 1.00 78.88 231 ASN A C 1
ATOM 1875 O O . ASN A 1 231 ? -35.678 -20.020 25.974 1.00 78.88 231 ASN A O 1
ATOM 1879 N N . THR A 1 232 ? -35.960 -19.482 28.122 1.00 81.12 232 THR A N 1
ATOM 1880 C CA . THR A 1 232 ? -37.015 -18.487 27.852 1.00 81.12 232 THR A CA 1
ATOM 1881 C C . THR A 1 232 ? -36.489 -17.050 27.729 1.00 81.12 232 THR A C 1
ATOM 1883 O O . THR A 1 232 ? -37.243 -16.124 27.403 1.00 81.12 232 THR A O 1
ATOM 1886 N N . TRP A 1 233 ? -35.191 -16.837 27.951 1.00 81.38 233 TRP A N 1
ATOM 1887 C CA . TRP A 1 233 ? -34.531 -15.540 27.807 1.00 81.38 233 TRP A CA 1
ATOM 1888 C C . TRP A 1 233 ? -34.073 -15.307 26.364 1.00 81.38 233 TRP A C 1
ATOM 1890 O O . TRP A 1 233 ? -33.604 -16.218 25.694 1.00 81.38 233 TRP A O 1
ATOM 1900 N N . ASN A 1 234 ? -34.205 -14.071 25.878 1.00 78.44 234 ASN A N 1
ATOM 1901 C CA . ASN A 1 234 ? -33.734 -13.653 24.557 1.00 78.44 234 ASN A CA 1
ATOM 1902 C C . ASN A 1 234 ? -32.740 -12.502 24.696 1.00 78.44 234 ASN A C 1
ATOM 1904 O O . ASN A 1 234 ? -32.992 -11.564 25.452 1.00 78.44 234 ASN A O 1
ATOM 1908 N N . GLU A 1 235 ? -31.667 -12.519 23.918 1.00 74.25 235 GLU A N 1
ATOM 1909 C CA . GLU A 1 235 ? -30.730 -11.400 23.839 1.00 74.25 235 GLU A CA 1
ATOM 1910 C C . GLU A 1 235 ? -31.360 -10.221 23.083 1.00 74.25 235 GLU A C 1
ATOM 1912 O O . GLU A 1 235 ? -31.914 -10.376 21.992 1.00 74.25 235 GLU A O 1
ATOM 1917 N N . ARG A 1 236 ? -31.320 -9.027 23.681 1.00 73.44 236 ARG A N 1
ATOM 1918 C CA . ARG A 1 236 ? -31.773 -7.770 23.070 1.00 73.44 236 ARG A CA 1
ATOM 1919 C C . ARG A 1 236 ? -30.839 -6.626 23.432 1.00 73.44 236 ARG A C 1
ATOM 1921 O O . ARG A 1 236 ? -30.216 -6.621 24.489 1.00 73.44 236 ARG A O 1
ATOM 1928 N N . VAL A 1 237 ? -30.793 -5.614 22.571 1.00 68.50 237 VAL A N 1
ATOM 1929 C CA . VAL A 1 237 ? -30.002 -4.401 22.798 1.00 68.50 237 VAL A CA 1
ATOM 1930 C C . VAL A 1 237 ? -30.892 -3.279 23.321 1.00 68.50 237 VAL A C 1
ATOM 1932 O O . VAL A 1 237 ? -31.915 -2.934 22.723 1.00 68.50 237 VAL A O 1
ATOM 1935 N N . CYS A 1 238 ? -30.483 -2.687 24.437 1.00 65.69 238 CYS A N 1
ATOM 1936 C CA . CYS A 1 238 ? -31.231 -1.628 25.100 1.00 65.69 238 CYS A CA 1
ATOM 1937 C C . CYS A 1 238 ? -30.832 -0.227 24.624 1.00 65.69 238 CYS A C 1
ATOM 1939 O O . CYS A 1 238 ? -29.648 0.092 24.546 1.00 65.69 238 CYS A O 1
ATOM 1941 N N . LYS A 1 239 ? -31.831 0.627 24.343 1.00 61.97 239 LYS A N 1
ATOM 1942 C CA . LYS A 1 239 ? -31.649 2.023 23.891 1.00 61.97 239 LYS A CA 1
ATOM 1943 C C . LYS A 1 239 ? -31.203 2.952 25.026 1.00 61.97 239 LYS A C 1
ATOM 1945 O O . LYS A 1 239 ? -30.475 3.907 24.790 1.00 61.97 239 LYS A O 1
ATOM 1950 N N . VAL A 1 240 ? -31.629 2.670 26.258 1.00 58.12 240 VAL A N 1
ATOM 1951 C CA . VAL A 1 240 ? -31.264 3.416 27.473 1.00 58.12 240 VAL A CA 1
ATOM 1952 C C . VAL A 1 240 ? -30.863 2.406 28.543 1.00 58.12 240 VAL A C 1
ATOM 1954 O O . VAL A 1 240 ? -31.634 1.498 28.834 1.00 58.12 240 VAL A O 1
ATOM 1957 N N . CYS A 1 241 ? -29.674 2.547 29.130 1.00 57.75 241 CYS A N 1
ATOM 1958 C CA . CYS A 1 241 ? -29.222 1.715 30.247 1.00 57.75 241 CYS A CA 1
ATOM 1959 C C . CYS A 1 241 ? -29.028 2.585 31.489 1.00 57.75 241 CYS A C 1
ATOM 1961 O O . CYS A 1 241 ? -28.317 3.585 31.434 1.00 57.75 241 CYS A O 1
ATOM 1963 N N . LEU A 1 242 ? -29.612 2.188 32.620 1.00 60.59 242 LEU A N 1
ATOM 1964 C CA . LEU A 1 242 ? -29.328 2.823 33.906 1.00 60.59 242 LEU A CA 1
ATOM 1965 C C . LEU A 1 242 ? -28.034 2.211 34.455 1.00 60.59 242 LEU A C 1
ATOM 1967 O O . LEU A 1 242 ? -28.039 1.089 34.968 1.00 60.59 242 LEU A O 1
ATOM 1971 N N . GLU A 1 243 ? -26.913 2.923 34.294 1.00 54.75 243 GLU A N 1
ATOM 1972 C CA . GLU A 1 243 ? -25.558 2.389 34.521 1.00 54.75 243 GLU A CA 1
ATOM 1973 C C . GLU A 1 243 ? -25.332 1.841 35.937 1.00 54.75 243 GLU A C 1
ATOM 1975 O O . GLU A 1 243 ? -24.615 0.854 36.091 1.00 54.75 243 GLU A O 1
ATOM 1980 N N . ASN A 1 244 ? -26.020 2.395 36.938 1.00 58.94 244 ASN A N 1
ATOM 1981 C CA . ASN A 1 244 ? -25.871 2.011 38.346 1.00 58.94 244 ASN A CA 1
ATOM 1982 C C . ASN A 1 244 ? -26.779 0.843 38.765 1.00 58.94 244 ASN A C 1
ATOM 1984 O O . ASN A 1 244 ? -26.525 0.172 39.764 1.00 58.94 244 ASN A O 1
ATOM 1988 N N . LEU A 1 245 ? -27.849 0.577 38.012 1.00 63.31 245 LEU A N 1
ATOM 1989 C CA . LEU A 1 245 ? -28.837 -0.433 38.389 1.00 63.31 245 LEU A CA 1
ATOM 1990 C C . LEU A 1 245 ? -28.607 -1.761 37.667 1.00 63.31 245 LEU A C 1
ATOM 1992 O O . LEU A 1 245 ? -28.847 -2.798 38.263 1.00 63.31 245 LEU A O 1
ATOM 1996 N N . GLY A 1 246 ? -28.114 -1.770 36.425 1.00 65.56 246 GLY A N 1
ATOM 1997 C CA . GLY A 1 246 ? -28.042 -3.009 35.627 1.00 65.56 246 GLY A CA 1
ATOM 1998 C C . GLY A 1 246 ? -29.400 -3.448 35.054 1.00 65.56 246 GLY A C 1
ATOM 1999 O O . GLY A 1 246 ? -29.522 -4.542 34.507 1.00 65.56 246 GLY A O 1
ATOM 2000 N N . HIS A 1 247 ? -30.403 -2.571 35.149 1.00 72.62 247 HIS A N 1
ATOM 2001 C CA . HIS A 1 247 ? -31.749 -2.742 34.612 1.00 72.62 247 HIS A CA 1
ATOM 2002 C C . HIS A 1 247 ? -31.910 -2.002 33.279 1.00 72.62 247 HIS A C 1
ATOM 2004 O O . HIS A 1 247 ? -31.416 -0.878 33.118 1.00 72.62 247 HIS A O 1
ATOM 2010 N N . CYS A 1 248 ? -32.648 -2.609 32.348 1.00 69.25 248 CYS A N 1
ATOM 2011 C CA . CYS A 1 248 ? -33.027 -1.986 31.086 1.00 69.25 248 CYS A CA 1
ATOM 2012 C C . CYS A 1 248 ? -34.543 -1.706 31.043 1.00 69.25 248 CYS A C 1
ATOM 2014 O O . CYS A 1 248 ? -35.326 -2.653 31.079 1.00 69.25 248 CYS A O 1
ATOM 2016 N N . PRO A 1 249 ? -34.980 -0.436 30.911 1.00 61.41 249 PRO A N 1
ATOM 2017 C CA . PRO A 1 249 ? -36.385 -0.017 30.965 1.00 61.41 249 PRO A CA 1
ATOM 2018 C C . PRO A 1 249 ? -37.199 -0.361 29.701 1.00 61.41 249 PRO A C 1
ATOM 2020 O O . PRO A 1 249 ? -38.004 0.446 29.251 1.00 61.41 249 PRO A O 1
ATOM 2023 N N . MET A 1 250 ? -36.979 -1.533 29.098 1.00 61.00 250 MET A N 1
ATOM 2024 C CA . MET A 1 250 ? -37.713 -2.061 27.936 1.00 61.00 250 MET A CA 1
ATOM 2025 C C . MET A 1 250 ? -37.828 -1.163 26.697 1.00 61.00 250 MET A C 1
ATOM 2027 O O . MET A 1 250 ? -38.582 -1.449 25.770 1.00 61.00 250 MET A O 1
ATOM 2031 N N . LYS A 1 251 ? -37.052 -0.084 26.631 1.00 62.16 251 LYS A N 1
ATOM 2032 C CA . LYS A 1 251 ? -36.901 0.709 25.416 1.00 62.16 251 LYS A CA 1
ATOM 2033 C C . LYS A 1 251 ? -35.862 0.014 24.559 1.00 62.16 251 LYS A C 1
ATOM 2035 O O . LYS A 1 251 ? -34.662 0.267 24.686 1.00 62.16 251 LYS A O 1
ATOM 2040 N N . PHE A 1 252 ? -36.329 -0.926 23.755 1.00 64.69 252 PHE A N 1
ATOM 2041 C CA . PHE A 1 252 ? -35.479 -1.622 22.807 1.00 64.69 252 PHE A CA 1
ATOM 2042 C C . PHE A 1 252 ? -35.313 -0.790 21.553 1.00 64.69 252 PHE A C 1
ATOM 2044 O O . PHE A 1 252 ? -36.112 0.089 21.229 1.00 64.69 252 PHE A O 1
ATOM 2051 N N . PHE A 1 253 ? -34.227 -1.065 20.857 1.00 56.69 253 PHE A N 1
ATOM 2052 C CA . PHE A 1 253 ? -34.066 -0.566 19.513 1.00 56.69 253 PHE A CA 1
ATOM 2053 C C . PHE A 1 253 ? -34.989 -1.377 18.586 1.00 56.69 253 PHE A C 1
ATOM 2055 O O . PHE A 1 253 ? -34.753 -2.565 18.396 1.00 56.69 253 PHE A O 1
ATOM 2062 N N . GLU A 1 254 ? -36.046 -0.760 18.050 1.00 50.78 254 GLU A N 1
ATOM 2063 C CA . GLU A 1 254 ? -36.956 -1.373 17.056 1.00 50.78 254 GLU A CA 1
ATOM 2064 C C . GLU A 1 254 ? -36.654 -0.921 15.616 1.00 50.78 254 GLU A C 1
ATOM 2066 O O . GLU A 1 254 ? -37.456 -1.097 14.704 1.00 50.78 254 GLU A O 1
ATOM 2071 N N . GLY A 1 255 ? -35.477 -0.337 15.389 1.00 48.25 255 GLY A N 1
ATOM 2072 C CA . GLY A 1 255 ? -35.017 -0.011 14.045 1.00 48.25 255 GLY A CA 1
ATOM 2073 C C . GLY A 1 255 ? -34.482 -1.249 13.332 1.00 48.25 255 GLY A C 1
ATOM 2074 O O . GLY A 1 255 ? -33.747 -2.044 13.927 1.00 48.25 255 GLY A O 1
ATOM 2075 N N . LYS A 1 256 ? -34.774 -1.377 12.029 1.00 44.97 256 LYS A N 1
ATOM 2076 C CA . LYS A 1 256 ? -33.900 -2.152 11.138 1.00 44.97 256 LYS A CA 1
ATOM 2077 C C . LYS A 1 256 ? -32.473 -1.651 11.353 1.00 44.97 256 LYS A C 1
ATOM 2079 O O . LYS A 1 256 ? -32.254 -0.454 11.531 1.00 44.97 256 LYS A O 1
ATOM 2084 N N . VAL A 1 257 ? -31.528 -2.583 11.394 1.00 45.59 257 VAL A N 1
ATOM 2085 C CA . VAL A 1 257 ? -30.092 -2.315 11.518 1.00 45.59 257 VAL A CA 1
ATOM 2086 C C . VAL A 1 257 ? -29.712 -1.263 10.465 1.00 45.59 257 VAL A C 1
ATOM 2088 O O . VAL A 1 257 ? -29.607 -1.611 9.296 1.00 45.59 257 VAL A O 1
ATOM 2091 N N . GLY A 1 258 ? -29.608 0.021 10.835 1.00 45.78 258 GLY A N 1
ATOM 2092 C CA . GLY A 1 258 ? -29.334 1.058 9.832 1.00 45.78 258 GLY A CA 1
ATOM 2093 C C . GLY A 1 258 ? -29.542 2.530 10.194 1.00 45.78 258 GLY A C 1
ATOM 2094 O O . GLY A 1 258 ? -28.794 3.345 9.676 1.00 45.78 258 GLY A O 1
ATOM 2095 N N . GLU A 1 259 ? -30.462 2.923 11.078 1.00 38.62 259 GLU A N 1
ATOM 2096 C CA . GLU A 1 259 ? -30.725 4.364 11.304 1.00 38.62 259 GLU A CA 1
ATOM 2097 C C . GLU A 1 259 ? -30.548 4.779 12.768 1.00 38.62 259 GLU A C 1
ATOM 2099 O O . GLU A 1 259 ? -31.065 4.125 13.663 1.00 38.62 259 GLU A O 1
ATOM 2104 N N . GLU A 1 260 ? -29.808 5.873 12.995 1.00 38.41 260 GLU A N 1
ATOM 2105 C CA . GLU A 1 260 ? -29.476 6.516 14.285 1.00 38.41 260 GLU A CA 1
ATOM 2106 C C . GLU A 1 260 ? -28.413 5.825 15.176 1.00 38.41 260 GLU A C 1
ATOM 2108 O O . GLU A 1 260 ? -28.663 5.428 16.316 1.00 38.41 260 GLU A O 1
ATOM 2113 N N . GLN A 1 261 ? -27.162 5.747 14.704 1.00 42.03 261 GLN A N 1
ATOM 2114 C CA . GLN A 1 261 ? -25.994 5.402 15.543 1.00 42.03 261 GLN A CA 1
ATOM 2115 C C . GLN A 1 261 ? -25.416 6.592 16.342 1.00 42.03 261 GLN A C 1
ATOM 2117 O O . GLN A 1 261 ? -24.558 6.402 17.200 1.00 42.03 261 GLN A O 1
ATOM 2122 N N . THR A 1 262 ? -25.915 7.810 16.133 1.00 38.56 262 THR A N 1
ATOM 2123 C CA . THR A 1 262 ? -25.313 9.062 16.627 1.00 38.56 262 THR A CA 1
ATOM 2124 C C . THR A 1 262 ? -25.801 9.551 17.998 1.00 38.56 262 THR A C 1
ATOM 2126 O O . THR A 1 262 ? -25.482 10.676 18.371 1.00 38.56 262 THR A O 1
ATOM 2129 N N . LYS A 1 263 ? -26.532 8.752 18.797 1.00 38.97 263 LYS A N 1
ATOM 2130 C CA . LYS A 1 263 ? -27.091 9.254 20.079 1.00 38.97 263 LYS A CA 1
ATOM 2131 C C . LYS A 1 263 ? -26.773 8.478 21.369 1.00 38.97 263 LYS A C 1
ATOM 2133 O O . LYS A 1 263 ? -27.041 9.024 22.434 1.00 38.97 263 LYS A O 1
ATOM 2138 N N . TYR A 1 264 ? -26.178 7.273 21.337 1.00 38.34 264 TYR A N 1
ATOM 2139 C CA . TYR A 1 264 ? -25.908 6.489 22.569 1.00 38.34 264 TYR A CA 1
ATOM 2140 C C . TYR A 1 264 ? -24.647 5.585 22.469 1.00 38.34 264 TYR A C 1
ATOM 2142 O O . TYR A 1 264 ? -24.697 4.557 21.794 1.00 38.34 264 TYR A O 1
ATOM 2150 N N . PRO A 1 265 ? -23.528 5.886 23.166 1.00 36.97 265 PRO A N 1
ATOM 2151 C CA . PRO A 1 265 ? -22.219 5.241 22.953 1.00 36.97 265 PRO A CA 1
ATOM 2152 C C . PRO A 1 265 ? -21.970 3.926 23.730 1.00 36.97 265 PRO A C 1
ATOM 2154 O O . PRO A 1 265 ? -20.829 3.488 23.851 1.00 36.97 265 PRO A O 1
ATOM 2157 N N . ARG A 1 266 ? -22.997 3.254 24.270 1.00 48.75 266 ARG A N 1
ATOM 2158 C CA . ARG A 1 266 ? -22.841 1.952 24.958 1.00 48.75 266 ARG A CA 1
ATOM 2159 C C . ARG A 1 266 ? -24.050 1.050 24.712 1.00 48.75 266 ARG A C 1
ATOM 2161 O O . ARG A 1 266 ? -24.986 1.034 25.509 1.00 48.75 266 ARG A O 1
ATOM 2168 N N . ARG A 1 267 ? -24.040 0.269 23.627 1.00 53.22 267 ARG A N 1
ATOM 2169 C CA . ARG A 1 267 ? -24.995 -0.840 23.465 1.00 53.22 267 ARG A CA 1
ATOM 2170 C C . ARG A 1 267 ? -24.622 -1.929 24.472 1.00 53.22 267 ARG A C 1
ATOM 2172 O O . ARG A 1 267 ? -23.623 -2.613 24.287 1.00 53.22 267 ARG A O 1
ATOM 2179 N N . LYS A 1 268 ? -25.383 -2.058 25.561 1.00 56.94 268 LYS A N 1
ATOM 2180 C CA . LYS A 1 268 ? -25.277 -3.216 26.458 1.00 56.94 268 LYS A CA 1
ATOM 2181 C C . LYS A 1 268 ? -26.261 -4.274 25.975 1.00 56.94 268 LYS A C 1
ATOM 2183 O O . LYS A 1 268 ? -27.458 -4.001 25.869 1.00 56.94 268 LYS A O 1
ATOM 2188 N N . GLU A 1 269 ? -25.740 -5.452 25.659 1.00 66.19 269 GLU A N 1
ATOM 2189 C CA . GLU A 1 269 ? -26.551 -6.650 25.463 1.00 66.19 269 GLU A CA 1
ATOM 2190 C C . GLU A 1 269 ? -27.264 -6.964 26.780 1.00 66.19 269 GLU A C 1
ATOM 2192 O O . GLU A 1 269 ? -26.666 -6.921 27.859 1.00 66.19 269 GLU A O 1
ATOM 2197 N N . CYS A 1 270 ? -28.561 -7.226 26.704 1.00 74.88 270 CYS A N 1
ATOM 2198 C CA . CYS A 1 270 ? -29.399 -7.580 27.835 1.00 74.88 270 CYS A CA 1
ATOM 2199 C C . CYS A 1 270 ? -30.096 -8.904 27.540 1.00 74.88 270 CYS A C 1
ATOM 2201 O O . CYS A 1 270 ? -30.546 -9.135 26.419 1.00 74.88 270 CYS A O 1
ATOM 2203 N N . LEU A 1 271 ? -30.251 -9.743 28.562 1.00 79.31 271 LEU A N 1
ATOM 2204 C CA . LEU A 1 271 ? -31.172 -10.870 28.493 1.00 79.31 271 LEU A CA 1
ATOM 2205 C C . LEU A 1 271 ? -32.555 -10.381 28.893 1.00 79.31 271 LEU A C 1
ATOM 2207 O O . LEU A 1 271 ? -32.736 -9.803 29.965 1.00 79.31 271 LEU A O 1
ATOM 2211 N N . CYS A 1 272 ? -33.518 -10.621 28.016 1.00 79.56 272 CYS A N 1
ATOM 2212 C CA . CYS A 1 272 ? -34.884 -10.146 28.117 1.00 79.56 272 CYS A CA 1
ATOM 2213 C C . CYS A 1 272 ? -35.872 -11.305 28.091 1.00 79.56 272 CYS A C 1
ATOM 2215 O O . CYS A 1 272 ? -35.858 -12.134 27.177 1.00 79.56 272 CYS A O 1
ATOM 2217 N N . HIS A 1 273 ? -36.776 -11.328 29.064 1.00 81.88 273 HIS A N 1
ATOM 2218 C CA . HIS A 1 273 ? -37.849 -12.308 29.120 1.00 81.88 273 HIS A CA 1
ATOM 2219 C C . HIS A 1 273 ? -39.135 -11.745 28.506 1.00 81.88 273 HIS A C 1
ATOM 2221 O O . HIS A 1 273 ? -39.599 -10.676 28.905 1.00 81.88 273 HIS A O 1
ATOM 2227 N N . ARG A 1 274 ? -39.726 -12.472 27.545 1.00 68.38 274 ARG A N 1
ATOM 2228 C CA . ARG A 1 274 ? -40.904 -12.008 26.784 1.00 68.38 274 ARG A CA 1
ATOM 2229 C C . ARG A 1 274 ? -42.184 -11.958 27.616 1.00 68.38 274 ARG A C 1
ATOM 2231 O O . ARG A 1 274 ? -42.990 -11.067 27.410 1.00 68.38 274 ARG A O 1
ATOM 2238 N N . GLU A 1 275 ? -42.379 -12.895 28.543 1.00 70.94 275 GLU A N 1
ATOM 2239 C CA . GLU A 1 275 ? -43.640 -12.979 29.304 1.00 70.94 275 GLU A CA 1
ATOM 2240 C C . GLU A 1 275 ? -43.729 -11.952 30.431 1.00 70.94 275 GLU A C 1
ATOM 2242 O O . GLU A 1 275 ? -44.819 -11.585 30.851 1.00 70.94 275 GLU A O 1
ATOM 2247 N N . TYR A 1 276 ? -42.577 -11.525 30.948 1.00 72.19 276 TYR A N 1
ATOM 2248 C CA . TYR A 1 276 ? -42.499 -10.689 32.143 1.00 72.19 276 TYR A CA 1
ATOM 2249 C C . TYR A 1 276 ? -41.946 -9.303 31.852 1.00 72.19 276 TYR A C 1
ATOM 2251 O O . TYR A 1 276 ? -41.799 -8.505 32.770 1.00 72.19 276 TYR A O 1
ATOM 2259 N N . ASN A 1 277 ? -41.671 -9.004 30.575 1.00 72.06 277 ASN A N 1
ATOM 2260 C CA . ASN A 1 277 ? -41.327 -7.655 30.157 1.00 72.06 277 ASN A CA 1
ATOM 2261 C C . ASN A 1 277 ? -40.168 -7.099 31.010 1.00 72.06 277 ASN A C 1
ATOM 2263 O O . ASN A 1 277 ? -40.217 -6.014 31.579 1.00 72.06 277 ASN A O 1
ATOM 2267 N N . HIS A 1 278 ? -39.123 -7.913 31.156 1.00 77.75 278 HIS A N 1
ATOM 2268 C CA . HIS A 1 278 ? -38.041 -7.648 32.098 1.00 77.75 278 HIS A CA 1
ATOM 2269 C C . HIS A 1 278 ? -36.693 -7.986 31.488 1.00 77.75 278 HIS A C 1
ATOM 2271 O O . HIS A 1 278 ? -36.543 -9.040 30.864 1.00 77.75 278 HIS A O 1
ATOM 2277 N N . CYS A 1 279 ? -35.720 -7.094 31.669 1.00 80.31 279 CYS A N 1
ATOM 2278 C CA . CYS A 1 279 ? -34.411 -7.190 31.036 1.00 80.31 279 CYS A CA 1
ATOM 2279 C C . CYS A 1 279 ? -33.273 -6.846 31.984 1.00 80.31 279 CYS A C 1
ATOM 2281 O O . CYS A 1 279 ? -33.277 -5.800 32.638 1.00 80.31 279 CYS A O 1
ATOM 2283 N N . ILE A 1 280 ? -32.251 -7.696 31.971 1.00 79.50 280 ILE A N 1
ATOM 2284 C CA . ILE A 1 280 ? -31.069 -7.571 32.820 1.00 79.50 280 ILE A CA 1
ATOM 2285 C C . ILE A 1 280 ? -29.847 -7.405 31.922 1.00 79.50 280 ILE A C 1
ATOM 2287 O O . ILE A 1 280 ? -29.671 -8.151 30.958 1.00 79.50 280 ILE A O 1
ATOM 2291 N N . ALA A 1 281 ? -28.997 -6.424 32.221 1.00 73.00 281 ALA A N 1
ATOM 2292 C CA . ALA A 1 281 ? -27.748 -6.214 31.493 1.00 73.00 281 ALA A CA 1
ATOM 2293 C C . ALA A 1 281 ? -26.820 -7.428 31.602 1.00 73.00 281 ALA A C 1
ATOM 2295 O O . ALA A 1 281 ? -26.699 -8.015 32.677 1.00 73.00 281 ALA A O 1
ATOM 2296 N N . ASN A 1 282 ? -26.168 -7.792 30.496 1.00 68.06 282 ASN A N 1
ATOM 2297 C CA . ASN A 1 282 ? -25.185 -8.867 30.463 1.00 68.06 282 ASN A CA 1
ATOM 2298 C C . ASN A 1 282 ? -23.971 -8.531 31.345 1.00 68.06 282 ASN A C 1
ATOM 2300 O O . ASN A 1 282 ? -23.601 -7.357 31.530 1.00 68.06 282 ASN A O 1
ATOM 2304 N N . ASN A 1 283 ? -23.380 -9.575 31.924 1.00 62.31 283 ASN A N 1
ATOM 2305 C CA . ASN A 1 283 ? -22.168 -9.467 32.722 1.00 62.31 283 ASN A CA 1
ATOM 2306 C C . ASN A 1 283 ? -20.983 -9.205 31.779 1.00 62.31 283 ASN A C 1
ATOM 2308 O O . ASN A 1 283 ? -20.885 -9.809 30.715 1.00 62.31 283 ASN A O 1
ATOM 2312 N N . GLU A 1 284 ? -20.062 -8.322 32.173 1.00 53.16 284 GLU A N 1
ATOM 2313 C CA . GLU A 1 284 ? -18.996 -7.771 31.307 1.00 53.16 284 GLU A CA 1
ATOM 2314 C C . GLU A 1 284 ? -17.974 -8.816 30.793 1.00 53.16 284 GLU A C 1
ATOM 2316 O O . GLU A 1 284 ? -17.135 -8.490 29.959 1.00 53.16 284 GLU A O 1
ATOM 2321 N N . TYR A 1 285 ? -18.076 -10.078 31.230 1.00 52.31 285 TYR A N 1
ATOM 2322 C CA . TYR A 1 285 ? -17.206 -11.196 30.837 1.00 52.31 285 TYR A CA 1
ATOM 2323 C C . TYR A 1 285 ? -17.963 -12.439 30.327 1.00 52.31 285 TYR A C 1
ATOM 2325 O O . TYR A 1 285 ? -17.355 -13.496 30.173 1.00 52.31 285 TYR A O 1
ATOM 2333 N N . GLY A 1 286 ? -19.287 -12.361 30.130 1.00 55.41 286 GLY A N 1
ATOM 2334 C CA . GLY A 1 286 ? -20.117 -13.500 29.695 1.00 55.41 286 GLY A CA 1
ATOM 2335 C C . GLY A 1 286 ? -20.304 -14.619 30.735 1.00 55.41 286 GLY A C 1
ATOM 2336 O O . GLY A 1 286 ? -20.959 -15.618 30.453 1.00 55.41 286 GLY A O 1
ATOM 2337 N N . TYR A 1 287 ? -19.756 -14.468 31.946 1.00 61.81 287 TYR A N 1
ATOM 2338 C CA . TYR A 1 287 ? -19.924 -15.421 33.045 1.00 61.81 287 TYR A CA 1
ATOM 2339 C C . TYR A 1 287 ? -21.097 -15.023 33.949 1.00 61.81 287 TYR A C 1
ATOM 2341 O O . TYR A 1 287 ? -21.143 -13.904 34.466 1.00 61.81 287 TYR A O 1
ATOM 2349 N N . ILE A 1 288 ? -22.028 -15.949 34.176 1.00 72.81 288 ILE A N 1
ATOM 2350 C CA . ILE A 1 288 ? -23.186 -15.787 35.066 1.00 72.81 288 ILE A CA 1
ATOM 2351 C C . ILE A 1 288 ? -22.918 -16.603 36.338 1.00 72.81 288 ILE A C 1
ATOM 2353 O O . ILE A 1 288 ? -22.629 -17.795 36.258 1.00 72.81 288 ILE A O 1
ATOM 2357 N N . LEU A 1 289 ? -22.999 -15.958 37.507 1.00 75.88 289 LEU A N 1
ATOM 2358 C CA . LEU A 1 289 ? -22.771 -16.587 38.815 1.00 75.88 289 LEU A CA 1
ATOM 2359 C C . LEU A 1 289 ? -23.773 -17.724 39.047 1.00 75.88 289 LEU A C 1
ATOM 2361 O O . LEU A 1 289 ? -24.945 -17.538 38.763 1.00 75.88 289 LEU A O 1
ATOM 2365 N N . GLU A 1 290 ? -23.360 -18.856 39.613 1.00 81.12 290 GLU A N 1
ATOM 2366 C CA . GLU A 1 290 ? -24.271 -19.946 39.990 1.00 81.12 290 GLU A CA 1
ATOM 2367 C C . GLU A 1 290 ? -24.432 -20.014 41.517 1.00 81.12 290 GLU A C 1
ATOM 2369 O O . GLU A 1 290 ? -23.451 -20.190 42.242 1.00 81.12 290 GLU A O 1
ATOM 2374 N N . ILE A 1 291 ? -25.663 -19.860 42.016 1.00 80.31 291 ILE A N 1
ATOM 2375 C CA . ILE A 1 291 ? -26.008 -20.003 43.438 1.00 80.31 291 ILE A CA 1
ATOM 2376 C C . ILE A 1 291 ? -26.552 -21.411 43.674 1.00 80.31 291 ILE A C 1
ATOM 2378 O O . ILE A 1 291 ? -27.514 -21.845 43.037 1.00 80.31 291 ILE A O 1
ATOM 2382 N N . LYS A 1 292 ? -25.940 -22.118 44.628 1.00 80.06 292 LYS A N 1
ATOM 2383 C CA . LYS A 1 292 ? -26.377 -23.449 45.058 1.00 80.06 292 LYS A CA 1
ATOM 2384 C C . LYS A 1 292 ? -27.490 -23.331 46.098 1.00 80.06 292 LYS A C 1
ATOM 2386 O O . LYS A 1 292 ? -27.555 -22.365 46.852 1.00 80.06 292 LYS A O 1
ATOM 2391 N N . GLN A 1 293 ? -28.308 -24.374 46.209 1.00 73.38 293 GLN A N 1
ATOM 2392 C CA . GLN A 1 293 ? -29.432 -24.436 47.154 1.00 73.38 293 GLN A CA 1
ATOM 2393 C C . GLN A 1 293 ? -29.018 -24.240 48.623 1.00 73.38 293 GLN A C 1
ATOM 2395 O O . GLN A 1 293 ? -29.789 -23.726 49.428 1.00 73.38 293 GLN A O 1
ATOM 2400 N N . THR A 1 294 ? -27.794 -24.634 48.978 1.00 70.56 294 THR A N 1
ATOM 2401 C CA . THR A 1 294 ? -27.250 -24.549 50.342 1.00 70.56 294 THR A CA 1
ATOM 2402 C C . THR A 1 294 ? -26.609 -23.200 50.669 1.00 70.56 294 THR A C 1
ATOM 2404 O O . THR A 1 294 ? -26.244 -22.960 51.821 1.00 70.56 294 THR A O 1
ATOM 2407 N N . THR A 1 295 ? -26.448 -22.321 49.677 1.00 72.44 295 THR A N 1
ATOM 2408 C CA . THR A 1 295 ? -25.782 -21.028 49.835 1.00 72.44 295 THR A CA 1
ATOM 2409 C C . THR A 1 295 ? -26.700 -20.036 50.548 1.00 72.44 295 THR A C 1
ATOM 2411 O O . THR A 1 295 ? -27.840 -19.831 50.134 1.00 72.44 295 THR A O 1
ATOM 2414 N N . ASP A 1 296 ? -26.190 -19.412 51.613 1.00 73.69 296 ASP A N 1
ATOM 2415 C CA . ASP A 1 296 ? -26.836 -18.277 52.275 1.00 73.69 296 ASP A CA 1
ATOM 2416 C C . ASP A 1 296 ? -26.556 -16.999 51.479 1.00 73.69 296 ASP A C 1
ATOM 2418 O O . ASP A 1 296 ? -25.407 -16.575 51.338 1.00 73.69 296 ASP A O 1
ATOM 2422 N N . ILE A 1 297 ? -27.612 -16.399 50.935 1.00 72.19 297 ILE A N 1
ATOM 2423 C CA . ILE A 1 297 ? -27.505 -15.220 50.070 1.00 72.19 297 ILE A CA 1
ATOM 2424 C C . ILE A 1 297 ? -27.100 -13.974 50.860 1.00 72.19 297 ILE A C 1
ATOM 2426 O O . ILE A 1 297 ? -26.424 -13.097 50.316 1.00 72.19 297 ILE A O 1
ATOM 2430 N N . PHE A 1 298 ? -27.442 -13.903 52.147 1.00 71.06 298 PHE A N 1
ATOM 2431 C CA . PHE A 1 298 ? -27.073 -12.772 52.996 1.00 71.06 298 PHE A CA 1
ATOM 2432 C C . PHE A 1 298 ? -25.575 -12.766 53.325 1.00 71.06 298 PHE A C 1
ATOM 2434 O O . PHE A 1 298 ? -25.001 -11.696 53.520 1.00 71.06 298 PHE A O 1
ATOM 2441 N N . ALA A 1 299 ? -24.926 -13.934 53.293 1.00 69.56 299 ALA A N 1
ATOM 2442 C CA . ALA A 1 299 ? -23.485 -14.090 53.491 1.00 69.56 299 ALA A CA 1
ATOM 2443 C C . ALA A 1 299 ? -22.650 -13.903 52.204 1.00 69.56 299 ALA A C 1
ATOM 2445 O O . ALA A 1 299 ? -21.422 -13.982 52.248 1.00 69.56 299 ALA A O 1
ATOM 2446 N N . LEU A 1 300 ? -23.279 -13.667 51.044 1.00 68.12 300 LEU A N 1
ATOM 2447 C CA . LEU A 1 300 ? -22.552 -13.483 49.787 1.00 68.12 300 LEU A CA 1
ATOM 2448 C C . LEU A 1 300 ? -21.776 -12.160 49.788 1.00 68.12 300 LEU A C 1
ATOM 2450 O O . LEU A 1 300 ? -22.360 -11.084 49.918 1.00 68.12 300 LEU A O 1
ATOM 2454 N N . ASN A 1 301 ? -20.468 -12.241 49.531 1.00 62.44 301 ASN A N 1
ATOM 2455 C CA . ASN A 1 301 ? -19.593 -11.102 49.266 1.00 62.44 301 ASN A CA 1
ATOM 2456 C C . ASN A 1 301 ? -19.136 -11.113 47.795 1.00 62.44 301 ASN A C 1
ATOM 2458 O O . ASN A 1 301 ? -18.294 -11.918 47.397 1.00 62.44 301 ASN A O 1
ATOM 2462 N N . ILE A 1 302 ? -19.664 -10.196 46.975 1.00 56.62 302 ILE A N 1
ATOM 2463 C CA . ILE A 1 302 ? -19.339 -10.108 45.539 1.00 56.62 302 ILE A CA 1
ATOM 2464 C C . ILE A 1 302 ? -17.857 -9.795 45.325 1.00 56.62 302 ILE A C 1
ATOM 2466 O O . ILE A 1 302 ? -17.249 -10.318 44.395 1.00 56.62 302 ILE A O 1
ATOM 2470 N N . SER A 1 303 ? -17.247 -8.994 46.204 1.00 53.91 303 SER A N 1
ATOM 2471 C CA . SER A 1 303 ? -15.828 -8.646 46.079 1.00 53.91 303 SER A CA 1
ATOM 2472 C C . SER A 1 303 ? -14.905 -9.842 46.323 1.00 53.91 303 SER A C 1
ATOM 2474 O O . SER A 1 303 ? -13.790 -9.863 45.820 1.00 53.91 303 SER A O 1
ATOM 2476 N N . GLU A 1 304 ? -15.369 -10.857 47.052 1.00 50.59 304 GLU A N 1
ATOM 2477 C CA . GLU A 1 304 ? -14.593 -12.043 47.413 1.00 50.59 304 GLU A CA 1
ATOM 2478 C C . GLU A 1 304 ? -14.622 -13.117 46.320 1.00 50.59 304 GLU A C 1
ATOM 2480 O O . GLU A 1 304 ? -13.624 -13.797 46.107 1.00 50.59 304 GLU A O 1
ATOM 2485 N N . PHE A 1 305 ? -15.708 -13.178 45.542 1.00 47.47 305 PHE A N 1
ATOM 2486 C CA . PHE A 1 305 ? -15.824 -14.042 44.360 1.00 47.47 305 PHE A CA 1
ATOM 2487 C C . PHE A 1 305 ? -14.954 -13.591 43.177 1.00 47.47 305 PHE A C 1
ATOM 2489 O O . PHE A 1 305 ? -14.571 -14.416 42.350 1.00 47.47 305 PHE A O 1
ATOM 2496 N N . PHE A 1 306 ? -14.618 -12.299 43.102 1.00 45.91 306 PHE A N 1
ATOM 2497 C CA . PHE A 1 306 ? -13.755 -11.727 42.058 1.00 45.91 306 PHE A CA 1
ATOM 2498 C C . PHE A 1 306 ? -12.349 -11.349 42.560 1.00 45.91 306 PHE A C 1
ATOM 2500 O O . PHE A 1 306 ? -11.572 -10.746 41.815 1.00 45.91 306 PHE A O 1
ATOM 2507 N N . ARG A 1 307 ? -11.987 -11.706 43.802 1.00 35.34 307 ARG A N 1
ATOM 2508 C CA . ARG A 1 307 ? -10.626 -11.520 44.328 1.00 35.34 307 ARG A CA 1
ATOM 2509 C C . ARG A 1 307 ? -9.684 -12.559 43.708 1.00 35.34 307 ARG A C 1
ATOM 2511 O O . ARG A 1 307 ? -9.883 -13.751 43.935 1.00 35.34 307 ARG A O 1
ATOM 2518 N N . PRO A 1 308 ? -8.596 -12.166 43.022 1.00 34.97 308 PRO A N 1
ATOM 2519 C CA . PRO A 1 308 ? -7.467 -13.071 42.866 1.00 34.97 308 PRO A CA 1
ATOM 2520 C C . PRO A 1 308 ? -6.923 -13.390 44.265 1.00 34.97 308 PRO A C 1
ATOM 2522 O O . PRO A 1 308 ? -6.490 -12.506 45.007 1.00 34.97 308 PRO A O 1
ATOM 2525 N N . THR A 1 309 ? -6.977 -14.661 44.657 1.00 29.31 309 THR A N 1
ATOM 2526 C CA . THR A 1 309 ? -6.415 -15.156 45.915 1.00 29.31 309 THR A CA 1
ATOM 2527 C C . THR A 1 309 ? -4.894 -15.025 45.894 1.00 29.31 309 THR A C 1
ATOM 2529 O O . THR A 1 309 ? -4.199 -15.923 45.420 1.00 29.31 309 THR A O 1
ATOM 2532 N N . LYS A 1 310 ? -4.394 -13.880 46.370 1.00 30.16 310 LYS A N 1
ATOM 2533 C CA . LYS A 1 310 ? -3.232 -13.676 47.261 1.00 30.16 310 LYS A CA 1
ATOM 2534 C C . LYS A 1 310 ? -2.804 -12.198 47.198 1.00 30.16 310 LYS A C 1
ATOM 2536 O O . LYS A 1 310 ? -2.405 -11.738 46.128 1.00 30.16 310 LYS A O 1
ATOM 2541 N N . PRO A 1 311 ? -2.822 -11.450 48.315 1.00 29.05 311 PRO A N 1
ATOM 2542 C CA . PRO A 1 311 ? -2.218 -10.128 48.366 1.00 29.05 311 PRO A CA 1
ATOM 2543 C C . PRO A 1 311 ? -0.697 -10.299 48.397 1.00 29.05 311 PRO A C 1
ATOM 2545 O O . PRO A 1 311 ? -0.139 -10.800 49.371 1.00 29.05 311 PRO A O 1
ATOM 2548 N N . ARG A 1 312 ? -0.013 -9.910 47.319 1.00 25.09 312 ARG A N 1
ATOM 2549 C CA . ARG A 1 312 ? 1.440 -9.733 47.351 1.00 25.09 312 ARG A CA 1
ATOM 2550 C C . ARG A 1 312 ? 1.713 -8.243 47.513 1.00 25.09 312 ARG A C 1
ATOM 2552 O O . ARG A 1 312 ? 1.400 -7.453 46.631 1.00 25.09 312 ARG A O 1
ATOM 2559 N N . THR A 1 313 ? 2.187 -7.930 48.712 1.00 25.31 313 THR A N 1
ATOM 2560 C CA . THR A 1 313 ? 2.836 -6.719 49.220 1.00 25.31 313 THR A CA 1
ATOM 2561 C C . THR A 1 313 ? 2.860 -5.528 48.264 1.00 25.31 313 THR A C 1
ATOM 2563 O O . THR A 1 313 ? 3.550 -5.540 47.246 1.00 25.31 313 THR A O 1
ATOM 2566 N N . ILE A 1 314 ? 2.149 -4.469 48.656 1.00 29.06 314 ILE A N 1
ATOM 2567 C CA . ILE A 1 314 ? 2.272 -3.133 48.079 1.00 29.06 314 ILE A CA 1
ATOM 2568 C C . ILE A 1 314 ? 3.745 -2.728 48.159 1.00 29.06 314 ILE A C 1
ATOM 2570 O O . ILE A 1 314 ? 4.265 -2.449 49.234 1.00 29.06 314 ILE A O 1
ATOM 2574 N N . THR A 1 315 ? 4.422 -2.718 47.016 1.00 23.61 315 THR A N 1
ATOM 2575 C CA . THR A 1 315 ? 5.601 -1.879 46.822 1.00 23.61 315 THR A CA 1
ATOM 2576 C C . THR A 1 315 ? 5.138 -0.715 45.971 1.00 23.61 315 THR A C 1
ATOM 2578 O O . THR A 1 315 ? 5.038 -0.807 44.748 1.00 23.61 315 THR A O 1
ATOM 2581 N N . THR A 1 316 ? 4.774 0.370 46.642 1.00 34.31 316 THR A N 1
ATOM 2582 C CA . THR A 1 316 ? 4.637 1.692 46.044 1.00 34.31 316 THR A CA 1
ATOM 2583 C C . THR A 1 316 ? 5.928 1.972 45.281 1.00 34.31 316 THR A C 1
ATOM 2585 O O . THR A 1 316 ? 6.974 2.164 45.890 1.00 34.31 316 THR A O 1
ATOM 2588 N N . THR A 1 317 ? 5.894 1.929 43.951 1.00 27.17 317 THR A N 1
ATOM 2589 C CA . THR A 1 317 ? 7.007 2.404 43.125 1.00 27.17 317 THR A CA 1
ATOM 2590 C C . THR A 1 317 ? 6.472 3.236 41.968 1.00 27.17 317 THR A C 1
ATOM 2592 O O . THR A 1 317 ? 5.767 2.742 41.095 1.00 27.17 317 THR A O 1
ATOM 2595 N N . ALA A 1 318 ? 6.855 4.512 42.051 1.00 32.09 318 ALA A N 1
ATOM 2596 C CA . ALA A 1 318 ? 6.964 5.541 41.026 1.00 32.09 318 ALA A CA 1
ATOM 2597 C C . ALA A 1 318 ? 5.678 6.053 40.353 1.00 32.09 318 ALA A C 1
ATOM 2599 O O . ALA A 1 318 ? 5.141 5.473 39.413 1.00 32.09 318 ALA A O 1
ATOM 2600 N N . ALA A 1 319 ? 5.287 7.258 40.780 1.00 36.53 319 ALA A N 1
ATOM 2601 C CA . ALA A 1 319 ? 4.800 8.285 39.873 1.00 36.53 319 ALA A CA 1
ATOM 2602 C C . ALA A 1 319 ? 5.779 8.440 38.693 1.00 36.53 319 ALA A C 1
ATOM 2604 O O . ALA A 1 319 ? 6.989 8.565 38.894 1.00 36.53 319 ALA A O 1
ATOM 2605 N N . THR A 1 320 ? 5.256 8.410 37.472 1.00 32.72 320 THR A N 1
ATOM 2606 C CA . THR A 1 320 ? 6.001 8.690 36.246 1.00 32.72 320 THR A CA 1
ATOM 2607 C C . THR A 1 320 ? 6.415 10.163 36.258 1.00 32.72 320 THR A C 1
ATOM 2609 O O . THR A 1 320 ? 5.590 11.051 36.464 1.00 32.72 320 THR A O 1
ATOM 2612 N N . THR A 1 321 ? 7.708 10.425 36.104 1.00 37.62 321 THR A N 1
ATOM 2613 C CA . THR A 1 321 ? 8.297 11.767 36.110 1.00 37.62 321 THR A CA 1
ATOM 2614 C C . THR A 1 321 ? 7.770 12.622 34.950 1.00 37.62 321 THR A C 1
ATOM 2616 O O . THR A 1 321 ? 7.544 12.125 33.846 1.00 37.62 321 THR A O 1
ATOM 2619 N N . THR A 1 322 ? 7.638 13.931 35.178 1.00 52.50 322 THR A N 1
ATOM 2620 C CA . THR A 1 322 ? 7.222 14.971 34.210 1.00 52.50 322 THR A CA 1
ATOM 2621 C C . THR A 1 322 ? 7.995 14.958 32.878 1.00 52.50 322 THR A C 1
ATOM 2623 O O . THR A 1 322 ? 7.496 15.452 31.869 1.00 52.50 322 THR A O 1
ATOM 2626 N N . THR A 1 323 ? 9.178 14.344 32.838 1.00 53.75 323 THR A N 1
ATOM 2627 C CA . THR A 1 323 ? 10.033 14.170 31.655 1.00 53.75 323 THR A CA 1
ATOM 2628 C C . THR A 1 323 ? 9.480 13.202 30.598 1.00 53.75 323 THR A C 1
ATOM 2630 O O . THR A 1 323 ? 9.513 13.536 29.417 1.00 53.75 323 THR A O 1
ATOM 2633 N N . GLN A 1 324 ? 8.894 12.054 30.969 1.00 51.78 324 GLN A N 1
ATOM 2634 C CA . GLN A 1 324 ? 8.396 11.073 29.977 1.00 51.78 324 GLN A CA 1
ATOM 2635 C C . GLN A 1 324 ? 7.163 11.574 29.208 1.00 51.78 324 GLN A C 1
ATOM 2637 O O . GLN A 1 324 ? 6.953 11.227 28.045 1.00 51.78 324 GLN A O 1
ATOM 2642 N N . ALA A 1 325 ? 6.347 12.414 29.848 1.00 59.16 325 ALA A N 1
ATOM 2643 C CA . ALA A 1 325 ? 5.194 13.049 29.219 1.00 59.16 325 ALA A CA 1
ATOM 2644 C C . ALA A 1 325 ? 5.609 14.095 28.168 1.00 59.16 325 ALA A C 1
ATOM 2646 O O . ALA A 1 325 ? 4.929 14.225 27.149 1.00 59.16 325 ALA A O 1
ATOM 2647 N N . ALA A 1 326 ? 6.718 14.806 28.401 1.00 63.44 326 ALA A N 1
ATOM 2648 C CA . ALA A 1 326 ? 7.271 15.792 27.474 1.00 63.44 326 ALA A CA 1
ATOM 2649 C C . ALA A 1 326 ? 7.938 15.129 26.255 1.00 63.44 326 ALA A C 1
ATOM 2651 O O . ALA A 1 326 ? 7.706 15.545 25.122 1.00 63.44 326 ALA A O 1
ATOM 2652 N N . GLU A 1 327 ? 8.693 14.047 26.466 1.00 69.31 327 GLU A N 1
ATOM 2653 C CA . GLU A 1 327 ? 9.310 13.264 25.384 1.00 69.31 327 GLU A CA 1
ATOM 2654 C C . GLU A 1 327 ? 8.268 12.674 24.432 1.00 69.31 327 GLU A C 1
ATOM 2656 O O . GLU A 1 327 ? 8.431 12.722 23.216 1.00 69.31 327 GLU A O 1
ATOM 2661 N N . LEU A 1 328 ? 7.165 12.156 24.975 1.00 70.81 328 LEU A N 1
ATOM 2662 C CA . LEU A 1 328 ? 6.069 11.613 24.182 1.00 70.81 328 LEU A CA 1
ATOM 2663 C C . LEU A 1 328 ? 5.353 12.694 23.365 1.00 70.81 328 LEU A C 1
ATOM 2665 O O . LEU A 1 328 ? 5.018 12.467 22.206 1.00 70.81 328 LEU A O 1
ATOM 2669 N N . LYS A 1 329 ? 5.142 13.878 23.946 1.00 72.12 329 LYS A N 1
ATOM 2670 C CA . LYS A 1 329 ? 4.555 15.017 23.234 1.00 72.12 329 LYS A CA 1
ATOM 2671 C C . LYS A 1 329 ? 5.435 15.443 22.055 1.00 72.12 329 LYS A C 1
ATOM 2673 O O . LYS A 1 329 ? 4.925 15.599 20.946 1.00 72.12 329 LYS A O 1
ATOM 2678 N N . LYS A 1 330 ? 6.754 15.532 22.274 1.00 76.44 330 LYS A N 1
ATOM 2679 C CA . LYS A 1 330 ? 7.736 15.791 21.211 1.00 76.44 330 LYS A CA 1
ATOM 2680 C C . LYS A 1 330 ? 7.724 14.678 20.158 1.00 76.44 330 LYS A C 1
ATOM 2682 O O . LYS A 1 330 ? 7.769 14.972 18.968 1.00 76.44 330 LYS A O 1
ATOM 2687 N N . ALA A 1 331 ? 7.597 13.414 20.577 1.00 75.50 331 ALA A N 1
ATOM 2688 C CA . ALA A 1 331 ? 7.525 12.276 19.665 1.00 75.50 331 ALA A CA 1
ATOM 2689 C C . ALA A 1 331 ? 6.341 12.390 18.706 1.00 75.50 331 ALA A C 1
ATOM 2691 O O . ALA A 1 331 ? 6.519 12.130 17.527 1.00 75.50 331 ALA A O 1
ATOM 2692 N N . LEU A 1 332 ? 5.151 12.777 19.178 1.00 80.88 332 LEU A N 1
ATOM 2693 C CA . LEU A 1 332 ? 3.938 12.858 18.350 1.00 80.88 332 LEU A CA 1
ATOM 2694 C C . LEU A 1 332 ? 3.952 14.006 17.337 1.00 80.88 332 LEU A C 1
ATOM 2696 O O . LEU A 1 332 ? 3.210 13.937 16.361 1.00 80.88 332 LEU A O 1
ATOM 2700 N N . GLY A 1 333 ? 4.766 15.040 17.565 1.00 82.38 333 GLY A N 1
ATOM 2701 C CA . GLY A 1 333 ? 5.024 16.094 16.583 1.00 82.38 333 GLY A CA 1
ATOM 2702 C C . GLY A 1 333 ? 3.864 17.056 16.313 1.00 82.38 333 GLY A C 1
ATOM 2703 O O . GLY A 1 333 ? 3.894 17.746 15.304 1.00 82.38 333 GLY A O 1
ATOM 2704 N N . PHE A 1 334 ? 2.853 17.134 17.185 1.00 81.69 334 PHE A N 1
ATOM 2705 C CA . PHE A 1 334 ? 1.733 18.077 17.019 1.00 81.69 334 PHE A CA 1
ATOM 2706 C C . PHE A 1 334 ? 2.068 19.527 17.428 1.00 81.69 334 PHE A C 1
ATOM 2708 O O . PHE A 1 334 ? 1.236 20.419 17.287 1.00 81.69 334 PHE A O 1
ATOM 2715 N N . GLU A 1 335 ? 3.261 19.785 17.972 1.00 75.44 335 GLU A N 1
ATOM 2716 C CA . GLU A 1 335 ? 3.657 21.122 18.426 1.00 75.44 335 GLU A CA 1
ATOM 2717 C C . GLU A 1 335 ? 3.850 22.086 17.248 1.00 75.44 335 GLU A C 1
ATOM 2719 O O . GLU A 1 335 ? 4.574 21.790 16.302 1.00 75.44 335 GLU A O 1
ATOM 2724 N N . GLY A 1 336 ? 3.211 23.258 17.316 1.00 74.06 336 GLY A N 1
ATOM 2725 C CA . GLY A 1 336 ? 3.316 24.293 16.282 1.00 74.06 336 GLY A CA 1
ATOM 2726 C C . GLY A 1 336 ? 2.462 24.050 15.032 1.00 74.06 336 GLY A C 1
ATOM 2727 O O . GLY A 1 336 ? 2.441 24.909 14.153 1.00 74.06 336 GLY A O 1
ATOM 2728 N N . LEU A 1 337 ? 1.729 22.933 14.955 1.00 79.50 337 LEU A N 1
ATOM 2729 C CA . LEU A 1 337 ? 0.778 22.673 13.876 1.00 79.50 337 LEU A CA 1
ATOM 2730 C C . LEU A 1 337 ? -0.569 23.334 14.183 1.00 79.50 337 LEU A C 1
ATOM 2732 O O . LEU A 1 337 ? -1.218 23.020 15.180 1.00 79.50 337 LEU A O 1
ATOM 2736 N N . THR A 1 338 ? -0.990 24.248 13.314 1.00 75.50 338 THR A N 1
ATOM 2737 C CA . THR A 1 338 ? -2.304 24.909 13.377 1.00 75.50 338 THR A CA 1
ATOM 2738 C C . THR A 1 338 ? -3.225 24.494 12.236 1.00 75.50 338 THR A C 1
ATOM 2740 O O . THR A 1 338 ? -4.440 24.557 12.384 1.00 75.50 338 THR A O 1
ATOM 2743 N N . ASP A 1 339 ? -2.652 24.061 11.114 1.00 84.56 339 ASP A N 1
ATOM 2744 C CA . ASP A 1 339 ? -3.388 23.644 9.927 1.00 84.56 339 ASP A CA 1
ATOM 2745 C C . ASP A 1 339 ? -3.969 22.230 10.082 1.00 84.56 339 ASP A C 1
ATOM 2747 O O . ASP A 1 339 ? -3.269 21.289 10.465 1.00 84.56 339 ASP A O 1
ATOM 2751 N N . GLU A 1 340 ? -5.252 22.069 9.750 1.00 81.94 340 GLU A N 1
ATOM 2752 C CA . GLU A 1 340 ? -5.967 20.798 9.898 1.00 81.94 340 GLU A CA 1
ATOM 2753 C C . GLU A 1 340 ? -5.366 19.703 9.004 1.00 81.94 340 GLU A C 1
ATOM 2755 O O . GLU A 1 340 ? -5.310 18.539 9.407 1.00 81.94 340 GLU A O 1
ATOM 2760 N N . ILE A 1 341 ? -4.877 20.064 7.811 1.00 82.88 341 ILE A N 1
ATOM 2761 C CA . ILE A 1 341 ? -4.255 19.114 6.879 1.00 82.88 341 ILE A CA 1
ATOM 2762 C C . ILE A 1 341 ? -2.935 18.608 7.466 1.00 82.88 341 ILE A C 1
ATOM 2764 O O . ILE A 1 341 ? -2.716 17.398 7.532 1.00 82.88 341 ILE A O 1
ATOM 2768 N N . ALA A 1 342 ? -2.092 19.508 7.978 1.00 86.19 342 ALA A N 1
ATOM 2769 C CA . ALA A 1 342 ? -0.846 19.127 8.639 1.00 86.19 342 ALA A CA 1
ATOM 2770 C C . ALA A 1 342 ? -1.076 18.256 9.891 1.00 86.19 342 ALA A C 1
ATOM 2772 O O . ALA A 1 342 ? -0.363 17.272 10.099 1.00 86.19 342 ALA A O 1
ATOM 2773 N N . ILE A 1 343 ? -2.099 18.560 10.704 1.00 83.75 343 ILE A N 1
ATOM 2774 C CA . ILE A 1 343 ? -2.472 17.741 11.871 1.00 83.75 343 ILE A CA 1
ATOM 2775 C C . ILE A 1 343 ? -2.929 16.341 11.429 1.00 83.75 343 ILE A C 1
ATOM 2777 O O . ILE A 1 343 ? -2.527 15.347 12.039 1.00 83.75 343 ILE A O 1
ATOM 2781 N N . LYS A 1 344 ? -3.739 16.239 10.365 1.00 86.69 344 LYS A N 1
ATOM 2782 C CA . LYS A 1 344 ? -4.190 14.951 9.809 1.00 86.69 344 LYS A CA 1
ATOM 2783 C C . LYS A 1 344 ? -3.030 14.113 9.284 1.00 86.69 344 LYS A C 1
ATOM 2785 O O . LYS A 1 344 ? -2.960 12.930 9.616 1.00 86.69 344 LYS A O 1
ATOM 2790 N N . GLU A 1 345 ? -2.104 14.708 8.536 1.00 88.88 345 GLU A N 1
ATOM 2791 C CA . GLU A 1 345 ? -0.949 13.979 8.001 1.00 88.88 345 GLU A CA 1
ATOM 2792 C C . GLU A 1 345 ? -0.020 13.509 9.129 1.00 88.88 345 GLU A C 1
ATOM 2794 O O . GLU A 1 345 ? 0.384 12.345 9.162 1.00 88.88 345 GLU A O 1
ATOM 2799 N N . GLN A 1 346 ? 0.216 14.354 10.140 1.00 89.38 346 GLN A N 1
ATOM 2800 C CA . GLN A 1 346 ? 0.995 13.962 11.316 1.00 89.38 346 GLN A CA 1
ATOM 2801 C C . GLN A 1 346 ? 0.315 12.829 12.103 1.00 89.38 346 GLN A C 1
ATOM 2803 O O . GLN A 1 346 ? 0.987 11.919 12.591 1.00 89.38 346 GLN A O 1
ATOM 2808 N N . ALA A 1 347 ? -1.015 12.840 12.213 1.00 89.38 347 ALA A N 1
ATOM 2809 C CA . ALA A 1 347 ? -1.772 11.778 12.871 1.00 89.38 347 ALA A CA 1
ATOM 2810 C C . ALA A 1 347 ? -1.764 10.460 12.088 1.00 89.38 347 ALA A C 1
ATOM 2812 O O . ALA A 1 347 ? -1.632 9.391 12.688 1.00 89.38 347 ALA A O 1
ATOM 2813 N N . LYS A 1 348 ? -1.857 10.523 10.757 1.00 90.75 348 LYS A N 1
ATOM 2814 C CA . LYS A 1 348 ? -1.709 9.368 9.866 1.00 90.75 348 LYS A CA 1
ATOM 2815 C C . LYS A 1 348 ? -0.321 8.744 10.001 1.00 90.75 348 LYS A C 1
ATOM 2817 O O . LYS A 1 348 ? -0.218 7.526 10.142 1.00 90.75 348 LYS A O 1
ATOM 2822 N N . GLU A 1 349 ? 0.728 9.565 10.057 1.00 90.31 349 GLU A N 1
ATOM 2823 C CA . GLU A 1 349 ? 2.088 9.103 10.339 1.00 90.31 349 GLU A CA 1
ATOM 2824 C C . GLU A 1 349 ? 2.149 8.409 11.713 1.00 90.31 349 GLU A C 1
ATOM 2826 O O . GLU A 1 349 ? 2.578 7.263 11.815 1.00 90.31 349 GLU A O 1
ATOM 2831 N N . ASN A 1 350 ? 1.633 9.040 12.773 1.00 90.94 350 ASN A N 1
ATOM 2832 C CA . ASN A 1 350 ? 1.630 8.468 14.127 1.00 90.94 350 ASN A CA 1
ATOM 2833 C C . ASN A 1 350 ? 0.906 7.112 14.185 1.00 90.94 350 ASN A C 1
ATOM 2835 O O . ASN A 1 350 ? 1.373 6.176 14.841 1.00 90.94 350 ASN A O 1
ATOM 2839 N N . LEU A 1 351 ? -0.214 6.987 13.469 1.00 91.38 351 LEU A N 1
ATOM 2840 C CA . LEU A 1 351 ? -0.961 5.740 13.361 1.00 91.38 351 LEU A CA 1
ATOM 2841 C C . LEU A 1 351 ? -0.162 4.657 12.624 1.00 91.38 351 LEU A C 1
ATOM 2843 O O . LEU A 1 351 ? -0.149 3.509 13.067 1.00 91.38 351 LEU A O 1
ATOM 2847 N N . MET A 1 352 ? 0.539 5.008 11.544 1.00 92.00 352 MET A N 1
ATOM 2848 C CA . MET A 1 352 ? 1.411 4.087 10.810 1.00 92.00 352 MET A CA 1
ATOM 2849 C C . MET A 1 352 ? 2.517 3.522 11.708 1.00 92.00 352 MET A C 1
ATOM 2851 O O . MET A 1 352 ? 2.755 2.314 11.695 1.00 92.00 352 MET A O 1
ATOM 2855 N N . PHE A 1 353 ? 3.141 4.352 12.549 1.00 91.81 353 PHE A N 1
ATOM 2856 C CA . PHE A 1 353 ? 4.115 3.867 13.530 1.00 91.81 353 PHE A CA 1
ATOM 2857 C C . PHE A 1 353 ? 3.469 2.936 14.570 1.00 91.81 353 PHE A C 1
ATOM 2859 O O . PHE A 1 353 ? 4.049 1.905 14.907 1.00 91.81 353 PHE A O 1
ATOM 2866 N N . ALA A 1 354 ? 2.252 3.245 15.037 1.00 90.62 354 ALA A N 1
ATOM 2867 C CA . ALA A 1 354 ? 1.566 2.446 16.057 1.00 90.62 354 ALA A CA 1
ATOM 2868 C C . ALA A 1 354 ? 1.181 1.067 15.526 1.00 90.62 354 ALA A C 1
ATOM 2870 O O . ALA A 1 354 ? 1.366 0.055 16.201 1.00 90.62 354 ALA A O 1
ATOM 2871 N N . VAL A 1 355 ? 0.683 1.026 14.291 1.00 91.81 355 VAL A N 1
ATOM 2872 C CA . VAL A 1 355 ? 0.392 -0.225 13.598 1.00 91.81 355 VAL A CA 1
ATOM 2873 C C . VAL A 1 355 ? 1.686 -0.961 13.258 1.00 91.81 355 VAL A C 1
ATOM 2875 O O . VAL A 1 355 ? 1.713 -2.185 13.340 1.00 91.81 355 VAL A O 1
ATOM 2878 N N . GLY A 1 356 ? 2.775 -0.251 12.948 1.00 90.12 356 GLY A N 1
ATOM 2879 C CA . GLY A 1 356 ? 4.111 -0.801 12.705 1.00 90.12 356 GLY A CA 1
ATOM 2880 C C . GLY A 1 356 ? 4.582 -1.792 13.771 1.00 90.12 356 GLY A C 1
ATOM 2881 O O . GLY A 1 356 ? 5.128 -2.842 13.421 1.00 90.12 356 GLY A O 1
ATOM 2882 N N . GLU A 1 357 ? 4.265 -1.519 15.039 1.00 88.88 357 GLU A N 1
ATOM 2883 C CA . GLU A 1 357 ? 4.597 -2.355 16.202 1.00 88.88 357 GLU A CA 1
ATOM 2884 C C . GLU A 1 357 ? 3.771 -3.657 16.306 1.00 88.88 357 GLU A C 1
ATOM 2886 O O . GLU A 1 357 ? 4.134 -4.557 17.065 1.00 88.88 357 GLU A O 1
ATOM 2891 N N . LEU A 1 358 ? 2.671 -3.788 15.555 1.00 89.88 358 LEU A N 1
ATOM 2892 C CA . LEU A 1 358 ? 1.787 -4.957 15.595 1.00 89.88 358 LEU A CA 1
ATOM 2893 C C . LEU A 1 358 ? 2.283 -6.115 14.713 1.00 89.88 358 LEU A C 1
ATOM 2895 O O . LEU A 1 358 ? 2.998 -5.939 13.720 1.00 89.88 358 LEU A O 1
ATOM 2899 N N . ASN A 1 359 ? 1.826 -7.324 15.044 1.00 91.75 359 ASN A N 1
ATOM 2900 C CA . ASN A 1 359 ? 2.089 -8.528 14.256 1.00 91.75 359 ASN A CA 1
ATOM 2901 C C . ASN A 1 359 ? 1.381 -8.473 12.894 1.00 91.75 359 ASN A C 1
ATOM 2903 O O . ASN A 1 359 ? 0.294 -7.909 12.768 1.00 91.75 359 ASN A O 1
ATOM 2907 N N . TYR A 1 360 ? 1.962 -9.132 11.887 1.00 90.94 360 TYR A N 1
ATOM 2908 C CA . TYR A 1 360 ? 1.428 -9.162 10.520 1.00 90.94 360 TYR A CA 1
ATOM 2909 C C . TYR A 1 360 ? -0.030 -9.650 10.441 1.00 90.94 360 TYR A C 1
ATOM 2911 O O . TYR A 1 360 ? -0.853 -9.027 9.780 1.00 90.94 360 TYR A O 1
ATOM 2919 N N . GLU A 1 361 ? -0.391 -10.712 11.165 1.00 92.56 361 GLU A N 1
ATOM 2920 C CA . GLU A 1 361 ? -1.772 -11.217 11.168 1.00 92.56 361 GLU A CA 1
ATOM 2921 C C . GLU A 1 361 ? -2.774 -10.208 11.741 1.00 92.56 361 GLU A C 1
ATOM 2923 O O . GLU A 1 361 ? -3.889 -10.082 11.237 1.00 92.56 361 GLU A O 1
ATOM 2928 N N . THR A 1 362 ? -2.380 -9.480 12.788 1.00 91.75 362 THR A N 1
ATOM 2929 C CA . THR A 1 362 ? -3.213 -8.437 13.393 1.00 91.75 362 THR A CA 1
ATOM 2930 C C . THR A 1 362 ? -3.401 -7.287 12.409 1.00 91.75 362 THR A C 1
ATOM 2932 O O . THR A 1 362 ? -4.533 -6.884 12.167 1.00 91.75 362 THR A O 1
ATOM 2935 N N . LYS A 1 363 ? -2.317 -6.841 11.760 1.00 92.50 363 LYS A N 1
ATOM 2936 C CA . LYS A 1 363 ? -2.341 -5.808 10.713 1.00 92.50 363 LYS A CA 1
ATOM 2937 C C . LYS A 1 363 ? -3.341 -6.135 9.601 1.00 92.50 363 LYS A C 1
ATOM 2939 O O . LYS A 1 363 ? -4.198 -5.316 9.278 1.00 92.50 363 LYS A O 1
ATOM 2944 N N . VAL A 1 364 ? -3.283 -7.360 9.076 1.00 95.44 364 VAL A N 1
ATOM 2945 C CA . VAL A 1 364 ? -4.188 -7.826 8.014 1.00 95.44 364 VAL A CA 1
ATOM 2946 C C . VAL A 1 364 ? -5.644 -7.867 8.489 1.00 95.44 364 VAL A C 1
ATOM 2948 O O . VAL A 1 364 ? -6.533 -7.445 7.756 1.00 95.44 364 VAL A O 1
ATOM 2951 N N . LYS A 1 365 ? -5.911 -8.327 9.719 1.00 94.12 365 LYS A N 1
ATOM 2952 C CA . LYS A 1 365 ? -7.276 -8.386 10.280 1.00 94.12 365 LYS A CA 1
ATOM 2953 C C . LYS A 1 365 ? -7.880 -7.011 10.571 1.00 94.12 365 LYS A C 1
ATOM 2955 O O . LYS A 1 365 ? -9.101 -6.881 10.590 1.00 94.12 365 LYS A O 1
ATOM 2960 N N . MET A 1 366 ? -7.044 -6.009 10.844 1.00 93.38 366 MET A N 1
ATOM 2961 C CA . MET A 1 366 ? -7.483 -4.637 11.119 1.00 93.38 366 MET A CA 1
ATOM 2962 C C . MET A 1 366 ? -7.891 -3.876 9.854 1.00 93.38 366 MET A C 1
ATOM 2964 O O . MET A 1 366 ? -8.628 -2.896 9.951 1.00 93.38 366 MET A O 1
ATOM 2968 N N . SER A 1 367 ? -7.417 -4.307 8.686 1.00 95.62 367 SER A N 1
ATOM 2969 C CA . SER A 1 367 ? -7.740 -3.702 7.395 1.00 95.62 367 SER A CA 1
ATOM 2970 C C . SER A 1 367 ? -8.981 -4.342 6.747 1.00 95.62 367 SER A C 1
ATOM 2972 O O . SER A 1 367 ? -9.614 -5.230 7.322 1.00 95.62 367 SER A O 1
ATOM 2974 N N . GLN A 1 368 ? -9.368 -3.844 5.573 1.00 93.31 368 GLN A N 1
ATOM 2975 C CA . GLN A 1 368 ? -10.537 -4.310 4.823 1.00 93.31 368 GLN A CA 1
ATOM 2976 C C . GLN A 1 368 ? -10.301 -5.723 4.288 1.00 93.31 368 GLN A C 1
ATOM 2978 O O . GLN A 1 368 ? -9.207 -6.024 3.802 1.00 93.31 368 GLN A O 1
ATOM 2983 N N . GLN A 1 369 ? -11.304 -6.595 4.393 1.00 94.06 369 GLN A N 1
ATOM 2984 C CA . GLN A 1 369 ? -11.227 -7.944 3.833 1.00 94.06 369 GLN A CA 1
ATOM 2985 C C . GLN A 1 369 ? -11.598 -7.963 2.344 1.00 94.06 369 GLN A C 1
ATOM 2987 O O . GLN A 1 369 ? -12.061 -6.977 1.769 1.00 94.06 369 GLN A O 1
ATOM 2992 N N . LYS A 1 370 ? -11.336 -9.097 1.691 1.00 93.94 370 LYS A N 1
ATOM 2993 C CA . LYS A 1 370 ? -11.422 -9.240 0.232 1.00 93.94 370 LYS A CA 1
ATOM 2994 C C . LYS A 1 370 ? -12.868 -9.178 -0.247 1.00 93.94 370 LYS A C 1
ATOM 2996 O O . LYS A 1 370 ? -13.174 -8.466 -1.197 1.00 93.94 370 LYS A O 1
ATOM 3001 N N . ASP A 1 371 ? -13.720 -9.911 0.452 1.00 91.88 371 ASP A N 1
ATOM 3002 C CA . ASP A 1 371 ? -15.168 -9.997 0.302 1.00 91.88 371 ASP A CA 1
ATOM 3003 C C . ASP A 1 371 ? -15.879 -8.701 0.716 1.00 91.88 371 ASP A C 1
ATOM 3005 O O . ASP A 1 371 ? -16.901 -8.346 0.133 1.00 91.88 371 ASP A O 1
ATOM 3009 N N . GLU A 1 372 ? -15.309 -7.955 1.667 1.00 92.12 372 GLU A N 1
ATOM 3010 C CA . GLU A 1 372 ? -15.794 -6.623 2.051 1.00 92.12 372 GLU A CA 1
ATOM 3011 C C . GLU A 1 372 ? -15.495 -5.569 0.965 1.00 92.12 372 GLU A C 1
ATOM 3013 O O . GLU A 1 372 ? -16.317 -4.686 0.717 1.00 92.12 372 GLU A O 1
ATOM 3018 N N . LEU A 1 373 ? -14.330 -5.650 0.305 1.00 94.94 373 LEU A N 1
ATOM 3019 C CA . LEU A 1 373 ? -13.887 -4.657 -0.679 1.00 94.94 373 LEU A CA 1
ATOM 3020 C C . LEU A 1 373 ? -14.422 -4.919 -2.094 1.00 94.94 373 LEU A C 1
ATOM 3022 O O . LEU A 1 373 ? -14.826 -3.977 -2.777 1.00 94.94 373 LEU A O 1
ATOM 3026 N N . ILE A 1 374 ? -14.374 -6.167 -2.571 1.00 96.38 374 ILE A N 1
ATOM 3027 C CA . ILE A 1 374 ? -14.693 -6.543 -3.956 1.00 96.38 374 ILE A CA 1
ATOM 3028 C C . ILE A 1 374 ? -16.034 -7.276 -3.971 1.00 96.38 374 ILE A C 1
ATOM 3030 O O . ILE A 1 374 ? -16.103 -8.461 -3.668 1.00 96.38 374 ILE A O 1
ATOM 3034 N N . LEU A 1 375 ? -17.102 -6.591 -4.387 1.00 94.31 375 LEU A N 1
ATOM 3035 C CA . LEU A 1 375 ? -18.445 -7.183 -4.429 1.00 94.31 375 LEU A CA 1
ATOM 3036 C C . LEU A 1 375 ? -18.698 -8.002 -5.695 1.00 94.31 375 LEU A C 1
ATOM 3038 O O . LEU A 1 375 ? -19.406 -9.005 -5.665 1.00 94.31 375 LEU A O 1
ATOM 3042 N N . LYS A 1 376 ? -18.189 -7.533 -6.839 1.00 95.06 376 LYS A N 1
ATOM 3043 C CA . LYS A 1 376 ? -18.361 -8.196 -8.142 1.00 95.06 376 LYS A CA 1
ATOM 3044 C C . LYS A 1 376 ? -17.104 -8.046 -8.981 1.00 95.06 376 LYS A C 1
ATOM 3046 O O . LYS A 1 376 ? -16.469 -6.991 -8.953 1.00 95.06 376 LYS A O 1
ATOM 3051 N N . CYS A 1 377 ? -16.802 -9.064 -9.780 1.00 95.75 377 CYS A N 1
ATOM 3052 C CA . CYS A 1 377 ? -15.725 -9.039 -10.759 1.00 95.75 377 CYS A CA 1
ATOM 3053 C C . CYS A 1 377 ? -16.169 -9.705 -12.059 1.00 95.75 377 CYS A C 1
ATOM 3055 O O . CYS A 1 377 ? -16.734 -10.793 -12.034 1.00 95.75 377 CYS A O 1
ATOM 3057 N N . SER A 1 378 ? -15.853 -9.070 -13.185 1.00 95.69 378 SER A N 1
ATOM 3058 C CA . SER A 1 378 ? -15.963 -9.645 -14.522 1.00 95.69 378 SER A CA 1
ATOM 3059 C C . SER A 1 378 ? -14.690 -9.350 -15.311 1.00 95.69 378 SER A C 1
ATOM 3061 O O . SER A 1 378 ? -14.226 -8.210 -15.351 1.00 95.69 378 SER A O 1
ATOM 3063 N N . PHE A 1 379 ? -14.160 -10.348 -16.008 1.00 95.19 379 PHE A N 1
ATOM 3064 C CA . PHE A 1 379 ? -13.025 -10.221 -16.917 1.00 95.19 379 PHE A CA 1
ATOM 3065 C C . PHE A 1 379 ? -13.316 -10.997 -18.203 1.00 95.19 379 PHE A C 1
ATOM 3067 O O . PHE A 1 379 ? -13.794 -12.128 -18.145 1.00 95.19 379 PHE A O 1
ATOM 3074 N N . ASN A 1 380 ? -13.054 -10.408 -19.378 1.00 93.19 380 ASN A N 1
ATOM 3075 C CA . ASN A 1 380 ? -13.402 -11.023 -20.669 1.00 93.19 380 ASN A CA 1
ATOM 3076 C C . ASN A 1 380 ? -14.884 -11.477 -20.751 1.00 93.19 380 ASN A C 1
ATOM 3078 O O . ASN A 1 380 ? -15.179 -12.549 -21.276 1.00 93.19 380 ASN A O 1
ATOM 3082 N N . GLN A 1 381 ? -15.813 -10.664 -20.227 1.00 92.12 381 GLN A N 1
ATOM 3083 C CA . GLN A 1 381 ? -17.260 -10.955 -20.158 1.00 92.12 381 GLN A CA 1
ATOM 3084 C C . GLN A 1 381 ? -17.645 -12.211 -19.351 1.00 92.12 381 GLN A C 1
ATOM 3086 O O . GLN A 1 381 ? -18.748 -12.731 -19.506 1.00 92.12 381 GLN A O 1
ATOM 3091 N N . LYS A 1 382 ? -16.747 -12.714 -18.502 1.00 93.56 382 LYS A N 1
ATOM 3092 C CA . LYS A 1 382 ? -17.007 -13.833 -17.594 1.00 93.56 382 LYS A CA 1
ATOM 3093 C C . LYS A 1 382 ? -16.800 -13.384 -16.161 1.00 93.56 382 LYS A C 1
ATOM 3095 O O . LYS A 1 382 ? -15.889 -12.599 -15.893 1.00 93.56 382 LYS A O 1
ATOM 3100 N N . ASP A 1 383 ? -17.614 -13.909 -15.257 1.00 94.69 383 ASP A N 1
ATOM 3101 C CA . ASP A 1 383 ? -17.441 -13.664 -13.830 1.00 94.69 383 ASP A CA 1
ATOM 3102 C C . ASP A 1 383 ? -16.080 -14.208 -13.373 1.00 94.69 383 ASP A C 1
ATOM 3104 O O . ASP A 1 383 ? -15.690 -15.324 -13.730 1.00 94.69 383 ASP A O 1
ATOM 3108 N N . CYS A 1 384 ? -15.331 -13.389 -12.632 1.00 93.25 384 CYS A N 1
ATOM 3109 C CA . CYS A 1 384 ? -14.063 -13.816 -12.042 1.00 93.25 384 CYS A CA 1
ATOM 3110 C C . CYS A 1 384 ? -14.320 -14.591 -10.752 1.00 93.25 384 CYS A C 1
ATOM 3112 O O . CYS A 1 384 ? -15.304 -14.345 -10.052 1.00 93.25 384 CYS A O 1
ATOM 3114 N N . ASP A 1 385 ? -13.360 -15.422 -10.366 1.00 94.19 385 ASP A N 1
ATOM 3115 C CA . ASP A 1 385 ? -13.349 -16.015 -9.037 1.00 94.19 385 ASP A CA 1
ATOM 3116 C C . ASP A 1 385 ? -12.619 -15.074 -8.071 1.00 94.19 385 ASP A C 1
ATOM 3118 O O . ASP A 1 385 ? -11.388 -15.015 -8.052 1.00 94.19 385 ASP A O 1
ATOM 3122 N N . ILE A 1 386 ? -13.376 -14.314 -7.272 1.00 93.62 386 ILE A N 1
ATOM 3123 C CA . ILE A 1 386 ? -12.823 -13.331 -6.325 1.00 93.62 386 ILE A CA 1
ATOM 3124 C C . ILE A 1 386 ? -11.843 -13.997 -5.348 1.00 93.62 386 ILE A C 1
ATOM 3126 O O . ILE A 1 386 ? -10.847 -13.381 -4.959 1.00 93.62 386 ILE A O 1
ATOM 3130 N N . GLU A 1 387 ? -12.065 -15.265 -4.991 1.00 92.62 387 GLU A N 1
ATOM 3131 C CA . GLU A 1 387 ? -11.221 -15.946 -4.021 1.00 92.62 387 GLU A CA 1
ATOM 3132 C C . GLU A 1 387 ? -9.840 -16.292 -4.581 1.00 92.62 387 GLU A C 1
ATOM 3134 O O . GLU A 1 387 ? -8.835 -16.071 -3.897 1.00 92.62 387 GLU A O 1
ATOM 3139 N N . ASN A 1 388 ? -9.789 -16.770 -5.826 1.00 93.50 388 ASN A N 1
ATOM 3140 C CA . ASN A 1 388 ? -8.575 -17.301 -6.448 1.00 93.50 388 ASN A CA 1
ATOM 3141 C C . ASN A 1 388 ? -7.864 -16.315 -7.395 1.00 93.50 388 ASN A C 1
ATOM 3143 O O . ASN A 1 388 ? -6.632 -16.341 -7.513 1.00 93.50 388 ASN A O 1
ATOM 3147 N N . ASP A 1 389 ? -8.604 -15.435 -8.074 1.00 94.81 389 ASP A N 1
ATOM 3148 C CA . ASP A 1 389 ? -8.035 -14.501 -9.054 1.00 94.81 389 ASP A CA 1
ATOM 3149 C C . ASP A 1 389 ? -7.380 -13.269 -8.399 1.00 94.81 389 ASP A C 1
ATOM 3151 O O . ASP A 1 389 ? -6.550 -12.607 -9.036 1.00 94.81 389 ASP A O 1
ATOM 3155 N N . PHE A 1 390 ? -7.683 -12.997 -7.123 1.00 96.69 390 PHE A N 1
ATOM 3156 C CA . PHE A 1 390 ? -7.103 -11.905 -6.337 1.00 96.69 390 PHE A CA 1
ATOM 3157 C C . PHE A 1 390 ? -6.232 -12.415 -5.188 1.00 96.69 390 PHE A C 1
ATOM 3159 O O . PHE A 1 390 ? -6.638 -13.271 -4.405 1.00 96.69 390 PHE A O 1
ATOM 3166 N N . LYS A 1 391 ? -5.041 -11.828 -5.034 1.00 96.06 391 LYS A N 1
ATOM 3167 C CA . LYS A 1 391 ? -4.125 -12.123 -3.924 1.00 96.06 391 LYS A CA 1
ATOM 3168 C C . LYS A 1 391 ? -3.930 -10.915 -3.024 1.00 96.06 391 LYS A C 1
ATOM 3170 O O . LYS A 1 391 ? -3.738 -9.809 -3.518 1.00 96.06 391 LYS A O 1
ATOM 3175 N N . LEU A 1 392 ? -3.918 -11.157 -1.713 1.00 96.75 392 LEU A N 1
ATOM 3176 C CA . LEU A 1 392 ? -3.584 -10.147 -0.715 1.00 96.75 392 LEU A CA 1
ATOM 3177 C C . LEU A 1 392 ? -2.136 -9.664 -0.893 1.00 96.75 392 LEU A C 1
ATOM 3179 O O . LEU A 1 392 ? -1.189 -10.455 -0.881 1.00 96.75 392 LEU A O 1
ATOM 3183 N N . HIS A 1 393 ? -1.987 -8.353 -0.999 1.00 95.06 393 HIS A N 1
ATOM 3184 C CA . HIS A 1 393 ? -0.745 -7.609 -0.904 1.00 95.06 393 HIS A CA 1
ATOM 3185 C C . HIS A 1 393 ? -0.916 -6.568 0.203 1.00 95.06 393 HIS A C 1
ATOM 3187 O O . HIS A 1 393 ? -1.761 -5.687 0.093 1.00 95.06 393 HIS A O 1
ATOM 3193 N N . TYR A 1 394 ? -0.156 -6.694 1.288 1.00 95.19 394 TYR A N 1
ATOM 3194 C CA . TYR A 1 394 ? -0.225 -5.736 2.388 1.00 95.19 394 TYR A CA 1
ATOM 3195 C C . TYR A 1 394 ? 0.710 -4.559 2.109 1.00 95.19 394 TYR A C 1
ATOM 3197 O O . TYR A 1 394 ? 1.928 -4.744 2.060 1.00 95.19 394 TYR A O 1
ATOM 3205 N N . ASP A 1 395 ? 0.133 -3.375 1.961 1.00 95.50 395 ASP A N 1
ATOM 3206 C CA . ASP A 1 395 ? 0.826 -2.105 1.804 1.00 95.50 395 ASP A CA 1
ATOM 3207 C C . ASP A 1 395 ? 0.867 -1.352 3.145 1.00 95.50 395 ASP A C 1
ATOM 3209 O O . ASP A 1 395 ? -0.096 -1.353 3.914 1.00 95.50 395 ASP A O 1
ATOM 3213 N N . GLN A 1 396 ? 1.995 -0.714 3.460 1.00 92.19 396 GLN A N 1
ATOM 3214 C CA . GLN A 1 396 ? 2.187 -0.027 4.742 1.00 92.19 396 GLN A CA 1
ATOM 3215 C C . GLN A 1 396 ? 1.311 1.228 4.878 1.00 92.19 396 GLN A C 1
ATOM 3217 O O . GLN A 1 396 ? 0.949 1.597 5.997 1.00 92.19 396 GLN A O 1
ATOM 3222 N N . THR A 1 397 ? 0.956 1.866 3.761 1.00 93.31 397 THR A N 1
ATOM 3223 C CA . THR A 1 397 ? 0.176 3.107 3.718 1.00 93.31 397 THR A CA 1
ATOM 3224 C C . THR A 1 397 ? -1.317 2.841 3.547 1.00 93.31 397 THR A C 1
ATOM 3226 O O . THR A 1 397 ? -2.120 3.517 4.186 1.00 93.31 397 THR A O 1
ATOM 3229 N N . TYR A 1 398 ? -1.688 1.858 2.720 1.00 95.00 398 TYR A N 1
ATOM 3230 C CA . TYR A 1 398 ? -3.081 1.561 2.355 1.00 95.00 398 TYR A CA 1
ATOM 3231 C C . TYR A 1 398 ? -3.638 0.259 2.957 1.00 95.00 398 TYR A C 1
ATOM 3233 O O . TYR A 1 398 ? -4.795 -0.082 2.720 1.00 95.00 398 TYR A O 1
ATOM 3241 N N . GLY A 1 399 ? -2.858 -0.472 3.756 1.00 95.44 399 GLY A N 1
ATOM 3242 C CA . GLY A 1 399 ? -3.304 -1.706 4.404 1.00 95.44 399 GLY A CA 1
ATOM 3243 C C . GLY A 1 399 ? -3.479 -2.859 3.413 1.00 95.44 399 GLY A C 1
ATOM 3244 O O . GLY A 1 399 ? -2.597 -3.147 2.605 1.00 95.44 399 GLY A O 1
ATOM 3245 N N . ASN A 1 400 ? -4.603 -3.570 3.482 1.00 97.44 400 ASN A N 1
ATOM 3246 C CA . ASN A 1 400 ? -4.883 -4.687 2.588 1.00 97.44 400 ASN A CA 1
ATOM 3247 C C . ASN A 1 400 ? -5.218 -4.185 1.180 1.00 97.44 400 ASN A C 1
ATOM 3249 O O . ASN A 1 400 ? -6.254 -3.562 0.944 1.00 97.44 400 ASN A O 1
ATOM 3253 N N . CYS A 1 401 ? -4.370 -4.554 0.228 1.00 97.94 401 CYS A N 1
ATOM 3254 C CA . CYS A 1 401 ? -4.637 -4.432 -1.192 1.00 97.94 401 CYS A CA 1
ATOM 3255 C C . CYS A 1 401 ? -4.824 -5.812 -1.826 1.00 97.94 401 CYS A C 1
ATOM 3257 O O . CYS A 1 401 ? -4.266 -6.810 -1.369 1.00 97.94 401 CYS A O 1
ATOM 3259 N N . TYR A 1 402 ? -5.566 -5.877 -2.926 1.00 98.06 402 TYR A N 1
ATOM 3260 C CA . TYR A 1 402 ? -5.846 -7.118 -3.639 1.00 98.06 402 TYR A CA 1
ATOM 3261 C C . TYR A 1 402 ? -5.405 -7.017 -5.093 1.00 98.06 402 TYR A C 1
ATOM 3263 O O . TYR A 1 402 ? -5.889 -6.176 -5.851 1.00 98.06 402 TYR A O 1
ATOM 3271 N N . THR A 1 403 ? -4.473 -7.884 -5.483 1.00 97.69 403 THR A N 1
ATOM 3272 C CA . THR A 1 403 ? -3.879 -7.900 -6.820 1.00 97.69 403 THR A CA 1
ATOM 3273 C C . THR A 1 403 ? -4.559 -8.940 -7.701 1.00 97.69 403 THR A C 1
ATOM 3275 O O . THR A 1 403 ? -4.411 -10.144 -7.477 1.00 97.69 403 THR A O 1
ATOM 3278 N N . PHE A 1 404 ? -5.258 -8.478 -8.736 1.00 97.19 404 PHE A N 1
ATOM 3279 C CA . PHE A 1 404 ? -5.727 -9.301 -9.846 1.00 97.19 404 PHE A CA 1
ATOM 3280 C C . PHE A 1 404 ? -4.553 -9.737 -10.724 1.00 97.19 404 PHE A C 1
ATOM 3282 O O . PHE A 1 404 ? -3.601 -8.976 -10.930 1.00 97.19 404 PHE A O 1
ATOM 3289 N N . ASN A 1 405 ? -4.643 -10.939 -11.303 1.00 95.69 405 ASN A N 1
ATOM 3290 C CA . ASN A 1 405 ? -3.636 -11.465 -12.230 1.00 95.69 405 ASN A CA 1
ATOM 3291 C C . ASN A 1 405 ? -2.222 -11.504 -11.608 1.00 95.69 405 ASN A C 1
ATOM 3293 O O . ASN A 1 405 ? -1.212 -11.199 -12.245 1.00 95.69 405 ASN A O 1
ATOM 3297 N N . TRP A 1 406 ? -2.162 -11.876 -10.329 1.00 94.06 406 TRP A N 1
ATOM 3298 C CA . TRP A 1 406 ? -0.930 -12.014 -9.548 1.00 94.06 406 TRP A CA 1
ATOM 3299 C C . TRP A 1 406 ? -0.123 -13.264 -9.926 1.00 94.06 406 TRP A C 1
ATOM 3301 O O . TRP A 1 406 ? 1.091 -13.318 -9.720 1.00 94.06 406 TRP A O 1
ATOM 3311 N N . ASN A 1 407 ? -0.800 -14.298 -10.439 1.00 93.62 407 ASN A N 1
ATOM 3312 C CA . ASN A 1 407 ? -0.174 -15.576 -10.732 1.00 93.62 407 ASN A CA 1
ATOM 3313 C C . ASN A 1 407 ? 0.776 -15.430 -11.929 1.00 93.62 407 ASN A C 1
ATOM 3315 O O . ASN A 1 407 ? 0.371 -15.077 -13.041 1.00 93.62 407 ASN A O 1
ATOM 3319 N N . ARG A 1 408 ? 2.056 -15.710 -11.683 1.00 89.81 408 ARG A N 1
ATOM 3320 C CA . ARG A 1 408 ? 3.149 -15.521 -12.641 1.00 89.81 408 ARG A CA 1
ATOM 3321 C C . ARG A 1 408 ? 3.197 -16.585 -13.728 1.00 89.81 408 ARG A C 1
ATOM 3323 O O . ARG A 1 408 ? 3.739 -16.317 -14.792 1.00 89.81 408 ARG A O 1
ATOM 3330 N N . THR A 1 409 ? 2.622 -17.761 -13.481 1.00 91.19 409 THR A N 1
ATOM 3331 C CA . THR A 1 409 ? 2.609 -18.864 -14.452 1.00 91.19 409 THR A CA 1
ATOM 3332 C C . THR A 1 409 ? 1.403 -18.796 -15.387 1.00 91.19 409 THR A C 1
ATOM 3334 O O . THR A 1 409 ? 1.509 -19.149 -16.558 1.00 91.19 409 THR A O 1
ATOM 3337 N N . LYS A 1 410 ? 0.259 -18.299 -14.900 1.00 89.94 410 LYS A N 1
ATOM 3338 C CA . LYS A 1 410 ? -0.970 -18.150 -15.691 1.00 89.94 410 LYS A CA 1
ATOM 3339 C C . LYS A 1 410 ? -0.809 -16.997 -16.685 1.00 89.94 410 LYS A C 1
ATOM 3341 O O . LYS A 1 410 ? -0.590 -15.857 -16.280 1.00 89.94 410 LYS A O 1
ATOM 3346 N N . GLN A 1 411 ? -0.947 -17.257 -17.981 1.00 88.06 411 GLN A N 1
ATOM 3347 C CA . GLN A 1 411 ? -1.050 -16.191 -18.979 1.00 88.06 411 GLN A CA 1
ATOM 3348 C C . GLN A 1 411 ? -2.494 -15.688 -19.025 1.00 88.06 411 GLN A C 1
ATOM 3350 O O . GLN A 1 411 ? -3.426 -16.470 -19.184 1.00 88.06 411 GLN A O 1
ATOM 3355 N N . VAL A 1 412 ? -2.675 -14.383 -18.844 1.00 90.88 412 VAL A N 1
ATOM 3356 C CA . VAL A 1 412 ? -3.984 -13.726 -18.874 1.00 90.88 412 VAL A CA 1
ATOM 3357 C C . VAL A 1 412 ? -3.895 -12.626 -19.918 1.00 90.88 412 VAL A C 1
ATOM 3359 O O . VAL A 1 412 ? -3.030 -11.759 -19.822 1.00 90.88 412 VAL A O 1
ATOM 3362 N N . THR A 1 413 ? -4.754 -12.683 -20.927 1.00 91.19 413 THR A N 1
ATOM 3363 C CA . THR A 1 413 ? -4.824 -11.719 -22.031 1.00 91.19 413 THR A CA 1
ATOM 3364 C C . THR A 1 413 ? -6.268 -11.264 -22.207 1.00 91.19 413 THR A C 1
ATOM 3366 O O . THR A 1 413 ? -7.209 -12.026 -21.966 1.00 91.19 413 THR A O 1
ATOM 3369 N N . ALA A 1 414 ? -6.457 -10.007 -22.600 1.00 89.25 414 ALA A N 1
ATOM 3370 C CA . ALA A 1 414 ? -7.764 -9.536 -23.044 1.00 89.25 414 ALA A CA 1
ATOM 3371 C C . ALA A 1 414 ? -8.012 -10.043 -24.472 1.00 89.25 414 ALA A C 1
ATOM 3373 O O . ALA A 1 414 ? -7.104 -9.991 -25.302 1.00 89.25 414 ALA A O 1
ATOM 3374 N N . HIS A 1 415 ? -9.220 -10.532 -24.765 1.00 86.06 415 HIS A N 1
ATOM 3375 C CA . HIS A 1 415 ? -9.550 -11.021 -26.113 1.00 86.06 415 HIS A CA 1
ATOM 3376 C C . HIS A 1 415 ? -9.598 -9.899 -27.151 1.00 86.06 415 HIS A C 1
ATOM 3378 O O . HIS A 1 415 ? -9.260 -10.111 -28.312 1.00 86.06 415 HIS A O 1
ATOM 3384 N N . GLN A 1 416 ? -10.031 -8.714 -26.726 1.00 87.31 416 GLN A N 1
ATOM 3385 C CA . GLN A 1 416 ? -10.150 -7.534 -27.566 1.00 87.31 416 GLN A CA 1
ATOM 3386 C C . GLN A 1 416 ? -9.952 -6.280 -26.711 1.00 87.31 416 GLN A C 1
ATOM 3388 O O . GLN A 1 416 ? -10.154 -6.294 -25.495 1.00 87.31 416 GLN A O 1
ATOM 3393 N N . ALA A 1 417 ? -9.574 -5.173 -27.346 1.00 86.31 417 ALA A N 1
ATOM 3394 C CA . ALA A 1 417 ? -9.606 -3.870 -26.701 1.00 86.31 417 ALA A CA 1
ATOM 3395 C C . ALA A 1 417 ? -11.059 -3.436 -26.431 1.00 86.31 417 ALA A C 1
ATOM 3397 O O . ALA A 1 417 ? -11.924 -3.549 -27.298 1.00 86.31 417 ALA A O 1
ATOM 3398 N N . GLY A 1 418 ? -11.319 -2.909 -25.235 1.00 87.38 418 GLY A N 1
ATOM 3399 C CA . GLY A 1 418 ? -12.623 -2.364 -24.856 1.00 87.38 418 GLY A CA 1
ATOM 3400 C C . GLY A 1 418 ? -12.997 -2.656 -23.404 1.00 87.38 418 GLY A C 1
ATOM 3401 O O . GLY A 1 418 ? -12.552 -3.637 -22.810 1.00 87.38 418 GLY A O 1
ATOM 3402 N N . ALA A 1 419 ? -13.865 -1.817 -22.836 1.00 86.50 419 ALA A N 1
ATOM 3403 C CA . ALA A 1 419 ? -14.283 -1.913 -21.434 1.00 86.50 419 ALA A CA 1
ATOM 3404 C C . ALA A 1 419 ? -15.040 -3.210 -21.084 1.00 86.50 419 ALA A C 1
ATOM 3406 O O . ALA A 1 419 ? -15.089 -3.583 -19.916 1.00 86.50 419 ALA A O 1
ATOM 3407 N N . ASN A 1 420 ? -15.629 -3.904 -22.063 1.00 88.19 420 ASN A N 1
ATOM 3408 C CA . ASN A 1 420 ? -16.342 -5.170 -21.831 1.00 88.19 420 ASN A CA 1
ATOM 3409 C C . ASN A 1 420 ? -15.399 -6.381 -21.749 1.00 88.19 420 ASN A C 1
ATOM 3411 O O . ASN A 1 420 ? -15.732 -7.377 -21.112 1.00 88.19 420 ASN A O 1
ATOM 3415 N N . PHE A 1 421 ? -14.221 -6.290 -22.370 1.00 91.06 421 PHE A N 1
ATOM 3416 C CA . PHE A 1 421 ? -13.207 -7.347 -22.362 1.00 91.06 421 PHE A CA 1
ATOM 3417 C C . PHE A 1 421 ? -12.115 -7.113 -21.306 1.00 91.06 421 PHE A C 1
ATOM 3419 O O . PHE A 1 421 ? -11.361 -8.024 -20.981 1.00 91.06 421 PHE A O 1
ATOM 3426 N N . GLY A 1 422 ? -12.036 -5.902 -20.747 1.00 92.25 422 GLY A N 1
ATOM 3427 C CA . GLY A 1 422 ? -11.160 -5.581 -19.623 1.00 92.25 422 GLY A CA 1
ATOM 3428 C C . GLY A 1 422 ? -11.655 -6.121 -18.278 1.00 92.25 422 GLY A C 1
ATOM 3429 O O . GLY A 1 422 ? -12.676 -6.802 -18.184 1.00 92.25 422 GLY A O 1
ATOM 3430 N N . LEU A 1 423 ? -10.916 -5.785 -17.220 1.00 95.25 423 LEU A N 1
ATOM 3431 C CA . LEU A 1 423 ? -11.330 -6.035 -15.842 1.00 95.25 423 LEU A CA 1
ATOM 3432 C C . LEU A 1 423 ? -12.402 -5.017 -15.440 1.00 95.25 423 LEU A C 1
ATOM 3434 O O . LEU A 1 423 ? -12.176 -3.809 -15.498 1.00 95.25 423 LEU A O 1
ATOM 3438 N N . ARG A 1 424 ? -13.552 -5.515 -14.998 1.00 95.38 424 ARG A N 1
ATOM 3439 C CA . ARG A 1 424 ? -14.654 -4.733 -14.444 1.00 95.38 424 ARG A CA 1
ATOM 3440 C C . ARG A 1 424 ? -14.879 -5.192 -13.015 1.00 95.38 424 ARG A C 1
ATOM 3442 O O . ARG A 1 424 ? -15.153 -6.366 -12.788 1.00 95.38 424 ARG A O 1
ATOM 3449 N N . VAL A 1 425 ? -14.780 -4.274 -12.065 1.00 95.75 425 VAL A N 1
ATOM 3450 C CA . VAL A 1 425 ? -14.985 -4.564 -10.643 1.00 95.75 425 VAL A CA 1
ATOM 3451 C C . VAL A 1 425 ? -16.001 -3.601 -10.051 1.00 95.75 425 VAL A C 1
ATOM 3453 O O . VAL A 1 425 ? -16.052 -2.433 -10.436 1.00 95.75 425 VAL A O 1
ATOM 3456 N N . LEU A 1 426 ? -16.808 -4.098 -9.117 1.00 95.62 426 LEU A N 1
ATOM 3457 C CA . LEU A 1 426 ? -17.638 -3.277 -8.243 1.00 95.62 426 LEU A CA 1
ATOM 3458 C C . LEU A 1 426 ? -17.005 -3.289 -6.856 1.00 95.62 426 LEU A C 1
ATOM 3460 O O . LEU A 1 426 ? -16.969 -4.336 -6.210 1.00 95.62 426 LEU A O 1
ATOM 3464 N N . LEU A 1 427 ? -16.503 -2.134 -6.430 1.00 96.12 427 LEU A N 1
ATOM 3465 C CA . LEU A 1 427 ? -15.845 -1.967 -5.140 1.00 96.12 427 LEU A CA 1
ATOM 3466 C C . LEU A 1 427 ? -16.784 -1.308 -4.135 1.00 96.12 427 LEU A C 1
ATOM 3468 O O . LEU A 1 427 ? -17.555 -0.418 -4.499 1.00 96.12 427 LEU A O 1
ATOM 3472 N N . TYR A 1 428 ? -16.697 -1.736 -2.879 1.00 95.00 428 TYR A N 1
ATOM 3473 C CA . TYR A 1 428 ? -17.466 -1.178 -1.775 1.00 95.00 428 TYR A CA 1
ATOM 3474 C C . TYR A 1 428 ? -16.554 -0.477 -0.772 1.00 95.00 428 TYR A C 1
ATOM 3476 O O . TYR A 1 428 ? -15.518 -0.996 -0.363 1.00 95.00 428 TYR A O 1
ATOM 3484 N N . ALA A 1 429 ? -16.942 0.740 -0.408 1.00 92.81 429 ALA A N 1
ATOM 3485 C CA . ALA A 1 429 ? -16.274 1.546 0.597 1.00 92.81 429 ALA A CA 1
ATOM 3486 C C . ALA A 1 429 ? -17.266 1.792 1.730 1.00 92.81 429 ALA A C 1
ATOM 3488 O O . ALA A 1 429 ? -18.213 2.563 1.569 1.00 92.81 429 ALA A O 1
ATOM 3489 N N . ASP A 1 430 ? -17.049 1.139 2.868 1.00 91.19 430 ASP A N 1
ATOM 3490 C CA . ASP A 1 430 ? -17.862 1.355 4.060 1.00 91.19 430 ASP A CA 1
ATOM 3491 C C . ASP A 1 430 ? -17.438 2.644 4.766 1.00 91.19 430 ASP A C 1
ATOM 3493 O O . ASP A 1 430 ? -16.522 2.638 5.585 1.00 91.19 430 ASP A O 1
ATOM 3497 N N . THR A 1 431 ? -18.116 3.751 4.462 1.00 88.19 431 THR A N 1
ATOM 3498 C CA . THR A 1 431 ? -17.823 5.073 5.033 1.00 88.19 431 THR A CA 1
ATOM 3499 C C . THR A 1 431 ? -17.934 5.126 6.554 1.00 88.19 431 THR A C 1
ATOM 3501 O O . THR A 1 431 ? -17.338 6.011 7.159 1.00 88.19 431 THR A O 1
ATOM 3504 N N . SER A 1 432 ? -18.679 4.209 7.182 1.00 88.25 432 SER A N 1
ATOM 3505 C CA . SER A 1 432 ? -18.819 4.174 8.642 1.00 88.25 432 SER A CA 1
ATOM 3506 C C . SER A 1 432 ? -17.543 3.693 9.342 1.00 88.25 432 SER A C 1
ATOM 3508 O O . SER A 1 432 ? -17.292 4.054 10.490 1.00 88.25 432 SER A O 1
ATOM 3510 N N . GLU A 1 433 ? -16.706 2.940 8.627 1.00 90.94 433 GLU A N 1
ATOM 3511 C CA . GLU A 1 433 ? -15.432 2.406 9.108 1.00 90.94 433 GLU A CA 1
ATOM 3512 C C . GLU A 1 433 ? -14.225 3.273 8.709 1.00 90.94 433 GLU A C 1
ATOM 3514 O O . GLU A 1 433 ? -13.087 2.919 9.034 1.00 90.94 433 GLU A O 1
ATOM 3519 N N . TYR A 1 434 ? -14.441 4.397 8.009 1.00 90.06 434 TYR A N 1
ATOM 3520 C CA . TYR A 1 434 ? -13.364 5.317 7.630 1.00 90.06 434 TYR A CA 1
ATOM 3521 C C . TYR A 1 434 ? -12.811 6.054 8.843 1.00 90.06 434 TYR A C 1
ATOM 3523 O O . TYR A 1 434 ? -13.545 6.575 9.684 1.00 90.06 434 TYR A O 1
ATOM 3531 N N . LEU A 1 435 ? -11.484 6.126 8.913 1.00 90.62 435 LEU A N 1
ATOM 3532 C CA . LEU A 1 435 ? -10.811 6.890 9.951 1.00 90.62 435 LEU A CA 1
ATOM 3533 C C . LEU A 1 435 ? -10.933 8.395 9.670 1.00 90.62 435 LEU A C 1
ATOM 3535 O O . LEU A 1 435 ? -10.768 8.797 8.518 1.00 90.62 435 LEU A O 1
ATOM 3539 N N . PRO A 1 436 ? -11.092 9.243 10.703 1.00 86.75 436 PRO A N 1
ATOM 3540 C CA . PRO A 1 436 ? -11.045 10.705 10.571 1.00 86.75 436 PRO A CA 1
ATOM 3541 C C . PRO A 1 436 ? -9.757 11.266 9.943 1.00 86.75 436 PRO A C 1
ATOM 3543 O O . PRO A 1 436 ? -9.735 12.402 9.477 1.00 86.75 436 PRO A O 1
ATOM 3546 N N . THR A 1 437 ? -8.679 10.478 9.947 1.00 87.62 437 THR A N 1
ATOM 3547 C CA . THR A 1 437 ? -7.393 10.792 9.309 1.00 87.62 437 THR A CA 1
ATOM 3548 C C . THR A 1 437 ? -7.361 10.464 7.812 1.00 87.62 437 THR A C 1
ATOM 3550 O O . THR A 1 437 ? -6.405 10.829 7.135 1.00 87.62 437 THR A O 1
ATOM 3553 N N . SER A 1 438 ? -8.377 9.777 7.279 1.00 89.00 438 SER A N 1
ATOM 3554 C CA . SER A 1 438 ? -8.481 9.480 5.847 1.00 89.00 438 SER A CA 1
ATOM 3555 C C . SER A 1 438 ? -8.891 10.736 5.082 1.00 89.00 438 SER A C 1
ATOM 3557 O O . SER A 1 438 ? -9.915 11.344 5.384 1.00 89.00 438 SER A O 1
ATOM 3559 N N . GLU A 1 439 ? -8.117 11.112 4.065 1.00 84.69 439 GLU A N 1
ATOM 3560 C CA . GLU A 1 439 ? -8.347 12.344 3.295 1.00 84.69 439 GLU A CA 1
ATOM 3561 C C . GLU A 1 439 ? -9.622 12.303 2.445 1.00 84.69 439 GLU A C 1
ATOM 3563 O O . GLU A 1 439 ? -10.249 13.331 2.199 1.00 84.69 439 GLU A O 1
ATOM 3568 N N . SER A 1 440 ? -9.998 11.120 1.954 1.00 89.56 440 SER A N 1
ATOM 3569 C CA . SER A 1 440 ? -11.151 10.948 1.073 1.00 89.56 440 SER A CA 1
ATOM 3570 C C . SER A 1 440 ? -11.694 9.522 1.103 1.00 89.56 440 SER A C 1
ATOM 3572 O O . SER A 1 440 ? -11.018 8.581 1.521 1.00 89.56 440 SER A O 1
ATOM 3574 N N . VAL A 1 441 ? -12.935 9.371 0.637 1.00 93.25 441 VAL A N 1
ATOM 3575 C CA . VAL A 1 441 ? -13.576 8.071 0.423 1.00 93.25 441 VAL A CA 1
ATOM 3576 C C . VAL A 1 441 ? -13.373 7.652 -1.027 1.00 93.25 441 VAL A C 1
ATOM 3578 O O . VAL A 1 441 ? -13.782 8.352 -1.953 1.00 93.25 441 VAL A O 1
ATOM 3581 N N . GLY A 1 442 ? -12.759 6.493 -1.230 1.00 94.62 442 GLY A N 1
ATOM 3582 C CA . GLY A 1 442 ? -12.462 5.984 -2.560 1.00 94.62 442 GLY A CA 1
ATOM 3583 C C . GLY A 1 442 ? -11.455 4.850 -2.537 1.00 94.62 442 GLY A C 1
ATOM 3584 O O . GLY A 1 442 ? -11.137 4.277 -1.490 1.00 94.62 442 GLY A O 1
ATOM 3585 N N . PHE A 1 443 ? -10.945 4.553 -3.725 1.00 96.38 443 PHE A N 1
ATOM 3586 C CA . PHE A 1 443 ? -10.035 3.444 -3.964 1.00 96.38 443 PHE A CA 1
ATOM 3587 C C . PHE A 1 443 ? -8.778 3.921 -4.681 1.00 96.38 443 PHE A C 1
ATOM 3589 O O . PHE A 1 443 ? -8.814 4.857 -5.483 1.00 96.38 443 PHE A O 1
ATOM 3596 N N . ARG A 1 444 ? -7.667 3.238 -4.416 1.00 96.25 444 ARG A N 1
ATOM 3597 C CA . ARG A 1 444 ? -6.391 3.425 -5.102 1.00 96.25 444 ARG A CA 1
ATOM 3598 C C . ARG A 1 444 ? -6.164 2.234 -6.031 1.00 96.25 444 ARG A C 1
ATOM 3600 O O . ARG A 1 444 ? -6.252 1.086 -5.598 1.00 96.25 444 ARG A O 1
ATOM 3607 N N . ILE A 1 445 ? -5.903 2.498 -7.308 1.00 96.56 445 ILE A N 1
ATOM 3608 C CA . ILE A 1 445 ? -5.736 1.475 -8.347 1.00 96.56 445 ILE A CA 1
ATOM 3609 C C . ILE A 1 445 ? -4.339 1.590 -8.940 1.00 96.56 445 ILE A C 1
ATOM 3611 O O . ILE A 1 445 ? -3.995 2.616 -9.524 1.00 96.56 445 ILE A O 1
ATOM 3615 N N . THR A 1 446 ? -3.556 0.521 -8.854 1.00 97.06 446 THR A N 1
ATOM 3616 C CA . THR A 1 446 ? -2.180 0.489 -9.364 1.00 97.06 446 THR A CA 1
ATOM 3617 C C . THR A 1 446 ? -2.057 -0.550 -10.464 1.00 97.06 446 THR A C 1
ATOM 3619 O O . THR A 1 446 ? -2.375 -1.722 -10.258 1.00 97.06 446 THR A O 1
ATOM 3622 N N . VAL A 1 447 ? -1.567 -0.130 -11.630 1.00 96.06 447 VAL A N 1
ATOM 3623 C CA . VAL A 1 447 ? -1.325 -1.007 -12.784 1.00 96.06 447 VAL A CA 1
ATOM 3624 C C . VAL A 1 447 ? 0.168 -1.289 -12.879 1.00 96.06 447 VAL A C 1
ATOM 3626 O O . VAL A 1 447 ? 0.966 -0.360 -12.977 1.00 96.06 447 VAL A O 1
ATOM 3629 N N . HIS A 1 448 ? 0.554 -2.561 -12.852 1.00 95.19 448 HIS A N 1
ATOM 3630 C CA . HIS A 1 448 ? 1.962 -2.958 -12.834 1.00 95.19 448 HIS A CA 1
ATOM 3631 C C . HIS A 1 448 ? 2.197 -4.304 -13.533 1.00 95.19 448 HIS A C 1
ATOM 3633 O O . HIS A 1 448 ? 1.265 -5.025 -13.897 1.00 95.19 448 HIS A O 1
ATOM 3639 N N . ASP A 1 449 ? 3.470 -4.633 -13.746 1.00 92.69 449 ASP A N 1
ATOM 3640 C CA . ASP A 1 449 ? 3.886 -5.954 -14.217 1.00 92.69 449 ASP A CA 1
ATOM 3641 C C . ASP A 1 449 ? 3.819 -6.994 -13.080 1.00 92.69 449 ASP A C 1
ATOM 3643 O O . ASP A 1 449 ? 3.969 -6.658 -11.903 1.00 92.69 449 ASP A O 1
ATOM 3647 N N . LYS A 1 450 ? 3.651 -8.276 -13.430 1.00 92.25 450 LYS A N 1
ATOM 3648 C CA . LYS A 1 450 ? 3.572 -9.407 -12.485 1.00 92.25 450 LYS A CA 1
ATOM 3649 C C . LYS A 1 450 ? 4.812 -9.576 -11.600 1.00 92.25 450 LYS A C 1
ATOM 3651 O O . LYS A 1 450 ? 4.739 -10.190 -10.528 1.00 92.25 450 LYS A O 1
ATOM 3656 N N . TRP A 1 451 ? 5.959 -9.094 -12.068 1.00 90.06 451 TRP A N 1
ATOM 3657 C CA . TRP A 1 451 ? 7.247 -9.212 -11.388 1.00 90.06 451 TRP A CA 1
ATOM 3658 C C . TRP A 1 451 ? 7.665 -7.937 -10.660 1.00 90.06 451 TRP A C 1
ATOM 3660 O O . TRP A 1 451 ? 8.692 -7.947 -9.987 1.00 90.06 451 TRP A O 1
ATOM 3670 N N . VAL A 1 452 ? 6.875 -6.865 -10.738 1.00 91.19 452 VAL A N 1
ATOM 3671 C CA . VAL A 1 452 ? 7.161 -5.581 -10.087 1.00 91.19 452 VAL A CA 1
ATOM 3672 C C . VAL A 1 452 ? 6.226 -5.386 -8.895 1.00 91.19 452 VAL A C 1
ATOM 3674 O O . VAL A 1 452 ? 5.041 -5.714 -8.967 1.00 91.19 452 VAL A O 1
ATOM 3677 N N . VAL A 1 453 ? 6.770 -4.878 -7.788 1.00 93.31 453 VAL A N 1
ATOM 3678 C CA . VAL A 1 453 ? 5.999 -4.550 -6.580 1.00 93.31 453 VAL A CA 1
ATOM 3679 C C . VAL A 1 453 ? 4.999 -3.434 -6.911 1.00 93.31 453 VAL A C 1
ATOM 3681 O O . VAL A 1 453 ? 5.398 -2.441 -7.526 1.00 93.31 453 VAL A O 1
ATOM 3684 N N . PRO A 1 454 ? 3.719 -3.549 -6.524 1.00 95.62 454 PRO A N 1
ATOM 3685 C CA . PRO A 1 454 ? 2.801 -2.423 -6.618 1.00 95.62 454 PRO A CA 1
ATOM 3686 C C . PRO A 1 454 ? 3.160 -1.365 -5.568 1.00 95.62 454 PRO A C 1
ATOM 3688 O O . PRO A 1 454 ? 3.225 -1.677 -4.388 1.00 95.62 454 PRO A O 1
ATOM 3691 N N . PHE A 1 455 ? 3.341 -0.114 -5.995 1.00 95.88 455 PHE A N 1
ATOM 3692 C CA . PHE A 1 455 ? 3.514 1.044 -5.107 1.00 95.88 455 PHE A CA 1
ATOM 3693 C C . PHE A 1 455 ? 2.318 1.995 -5.281 1.00 95.88 455 PHE A C 1
ATOM 3695 O O . PHE A 1 455 ? 2.348 2.848 -6.174 1.00 95.88 455 PHE A O 1
ATOM 3702 N N . PRO A 1 456 ? 1.214 1.819 -4.527 1.00 95.62 456 PRO A N 1
ATOM 3703 C CA . PRO A 1 456 ? -0.008 2.604 -4.713 1.00 95.62 456 PRO A CA 1
ATOM 3704 C C . PRO A 1 456 ? 0.145 4.084 -4.361 1.00 95.62 456 PRO A C 1
ATOM 3706 O O . PRO A 1 456 ? -0.553 4.929 -4.921 1.00 95.62 456 PRO A O 1
ATOM 3709 N N . ASP A 1 457 ? 1.073 4.422 -3.477 1.00 93.88 457 ASP A N 1
ATOM 3710 C CA . ASP A 1 457 ? 1.424 5.798 -3.149 1.00 93.88 457 ASP A CA 1
ATOM 3711 C C . ASP A 1 457 ? 2.083 6.514 -4.339 1.00 93.88 457 ASP A C 1
ATOM 3713 O O . ASP A 1 457 ? 1.625 7.592 -4.718 1.00 93.88 457 ASP A O 1
ATOM 3717 N N . ALA A 1 458 ? 3.060 5.879 -4.997 1.00 94.31 458 ALA A N 1
ATOM 3718 C CA . ALA A 1 458 ? 3.810 6.467 -6.111 1.00 94.31 458 ALA A CA 1
ATOM 3719 C C . ALA A 1 458 ? 3.100 6.373 -7.476 1.00 94.31 458 ALA A C 1
ATOM 3721 O O . ALA A 1 458 ? 3.127 7.321 -8.258 1.00 94.31 458 ALA A O 1
ATOM 3722 N N . PHE A 1 459 ? 2.469 5.233 -7.782 1.00 94.81 459 PHE A N 1
ATOM 3723 C CA . PHE A 1 459 ? 1.921 4.926 -9.116 1.00 94.81 459 PHE A CA 1
ATOM 3724 C C . PHE A 1 459 ? 0.417 4.626 -9.122 1.00 94.81 459 PHE A C 1
ATOM 3726 O O . PHE A 1 459 ? -0.121 4.176 -10.136 1.00 94.81 459 PHE A O 1
ATOM 3733 N N . GLY A 1 460 ? -0.265 4.825 -7.994 1.00 95.06 460 GLY A N 1
ATOM 3734 C CA . GLY A 1 460 ? -1.698 4.583 -7.886 1.00 95.06 460 GLY A CA 1
ATOM 3735 C C . GLY A 1 460 ? -2.543 5.731 -8.438 1.00 95.06 460 GLY A C 1
ATOM 3736 O O . GLY A 1 460 ? -2.235 6.907 -8.249 1.00 95.06 460 GLY A O 1
ATOM 3737 N N . TYR A 1 461 ? -3.655 5.375 -9.072 1.00 95.31 461 TYR A N 1
ATOM 3738 C CA . TYR A 1 461 ? -4.702 6.288 -9.520 1.00 95.31 461 TYR A CA 1
ATOM 3739 C C . TYR A 1 461 ? -5.867 6.278 -8.530 1.00 95.31 461 TYR A C 1
ATOM 3741 O O . TYR A 1 461 ? -6.228 5.225 -8.004 1.00 95.31 461 TYR A O 1
ATOM 3749 N N . ASN A 1 462 ? -6.480 7.437 -8.297 1.00 94.19 462 ASN A N 1
ATOM 3750 C CA . ASN A 1 462 ? -7.673 7.540 -7.460 1.00 94.19 462 ASN A CA 1
ATOM 3751 C C . ASN A 1 462 ? -8.930 7.186 -8.261 1.00 94.19 462 ASN A C 1
ATOM 3753 O O . ASN A 1 462 ? -9.121 7.675 -9.375 1.00 94.19 462 ASN A O 1
ATOM 3757 N N . ALA A 1 463 ? -9.807 6.385 -7.663 1.00 95.25 463 ALA A N 1
ATOM 3758 C CA . ALA A 1 463 ? -11.155 6.120 -8.144 1.00 95.25 463 ALA A CA 1
ATOM 3759 C C . ALA A 1 463 ? -12.166 6.553 -7.063 1.00 95.25 463 ALA A C 1
ATOM 3761 O O . ALA A 1 463 ? -12.202 5.934 -5.993 1.00 95.25 463 ALA A O 1
ATOM 3762 N N . PRO A 1 464 ? -12.956 7.618 -7.299 1.00 94.25 464 PRO A N 1
ATOM 3763 C CA . PRO A 1 464 ? -13.955 8.082 -6.342 1.00 94.25 464 PRO A CA 1
ATOM 3764 C C . PRO A 1 464 ? -15.137 7.111 -6.248 1.00 94.25 464 PRO A C 1
ATOM 3766 O O . PRO A 1 464 ? -15.414 6.338 -7.168 1.00 94.25 464 PRO A O 1
ATOM 3769 N N . THR A 1 465 ? -15.869 7.179 -5.139 1.00 92.62 465 THR A N 1
ATOM 3770 C CA . THR A 1 465 ? -17.140 6.465 -4.974 1.00 92.62 465 THR A CA 1
ATOM 3771 C C . THR A 1 465 ? -18.287 7.177 -5.701 1.00 92.62 465 THR A C 1
ATOM 3773 O O . THR A 1 465 ? -18.212 8.364 -6.010 1.00 92.62 465 THR A O 1
ATOM 3776 N N . GLY A 1 466 ? -19.362 6.445 -6.010 1.00 89.69 466 GLY A N 1
ATOM 3777 C CA . GLY A 1 466 ? -20.586 7.002 -6.609 1.00 89.69 466 GLY A CA 1
ATOM 3778 C C . GLY A 1 466 ? -20.589 7.150 -8.137 1.00 89.69 466 GLY A C 1
ATOM 3779 O O . GLY A 1 466 ? -21.644 7.417 -8.705 1.00 89.69 466 GLY A O 1
ATOM 3780 N N . PHE A 1 467 ? -19.463 6.920 -8.820 1.00 91.00 467 PHE A N 1
ATOM 3781 C CA . PHE A 1 467 ? -19.356 7.030 -10.281 1.00 91.00 467 PHE A CA 1
ATOM 3782 C C . PHE A 1 467 ? -18.618 5.834 -10.898 1.00 91.00 467 PHE A C 1
ATOM 3784 O O . PHE A 1 467 ? -17.777 5.200 -10.261 1.00 91.00 467 PHE A O 1
ATOM 3791 N N . LEU A 1 468 ? -18.899 5.539 -12.173 1.00 92.19 468 LEU A N 1
ATOM 3792 C CA . LEU A 1 468 ? -18.135 4.558 -12.947 1.00 92.19 468 LEU A CA 1
ATOM 3793 C C . LEU A 1 468 ? -16.811 5.182 -13.418 1.00 92.19 468 LEU A C 1
ATOM 3795 O O . LEU A 1 468 ? -16.806 6.035 -14.303 1.00 92.19 468 LEU A O 1
ATOM 3799 N N . SER A 1 469 ? -15.689 4.718 -12.866 1.00 93.75 469 SER A N 1
ATOM 3800 C CA . SER A 1 469 ? -14.347 5.143 -13.287 1.00 93.75 469 SER A CA 1
ATOM 3801 C C . SER A 1 469 ? -13.790 4.197 -14.354 1.00 93.75 469 SER A C 1
ATOM 3803 O O . SER A 1 469 ? -13.634 3.003 -14.101 1.00 93.75 469 SER A O 1
ATOM 3805 N N . SER A 1 470 ? -13.484 4.715 -15.547 1.00 93.81 470 SER A N 1
ATOM 3806 C CA . SER A 1 470 ? -12.966 3.921 -16.671 1.00 93.81 470 SER A CA 1
ATOM 3807 C C . SER A 1 470 ? -11.519 4.291 -16.994 1.00 93.81 470 SER A C 1
ATOM 3809 O O . SER A 1 470 ? -11.241 5.420 -17.394 1.00 93.81 470 SER A O 1
ATOM 3811 N N . PHE A 1 471 ? -10.605 3.324 -16.884 1.00 93.19 471 PHE A N 1
ATOM 3812 C CA . PHE A 1 471 ? -9.172 3.518 -17.123 1.00 93.19 471 PHE A CA 1
ATOM 3813 C C . PHE A 1 471 ? -8.725 2.796 -18.400 1.00 93.19 471 PHE A C 1
ATOM 3815 O O . PHE A 1 471 ? -8.724 1.568 -18.472 1.00 93.19 471 PHE A O 1
ATOM 3822 N N . GLY A 1 472 ? -8.325 3.563 -19.416 1.00 92.19 472 GLY A N 1
ATOM 3823 C CA . GLY A 1 472 ? -7.697 3.030 -20.625 1.00 92.19 472 GLY A CA 1
ATOM 3824 C C . GLY A 1 472 ? -6.197 2.835 -20.416 1.00 92.19 472 GLY A C 1
ATOM 3825 O O . GLY A 1 472 ? -5.485 3.797 -20.137 1.00 92.19 472 GLY A O 1
ATOM 3826 N N . VAL A 1 473 ? -5.702 1.606 -20.570 1.00 90.25 473 VAL A N 1
ATOM 3827 C CA . VAL A 1 473 ? -4.281 1.281 -20.371 1.00 90.25 473 VAL A CA 1
ATOM 3828 C C . VAL A 1 473 ? -3.591 1.068 -21.716 1.00 90.25 473 VAL A C 1
ATOM 3830 O O . VAL A 1 473 ? -4.103 0.364 -22.584 1.00 90.25 473 VAL A O 1
ATOM 3833 N N . ARG A 1 474 ? -2.392 1.642 -21.876 1.00 88.75 474 ARG A N 1
ATOM 3834 C CA . ARG A 1 474 ? -1.514 1.418 -23.033 1.00 88.75 474 ARG A CA 1
ATOM 3835 C C . ARG A 1 474 ? -0.152 0.927 -22.564 1.00 88.75 474 ARG A C 1
ATOM 3837 O O . ARG A 1 474 ? 0.567 1.653 -21.882 1.00 88.75 474 ARG A O 1
ATOM 3844 N N . MET A 1 475 ? 0.227 -0.276 -22.984 1.00 87.94 475 MET A N 1
ATOM 3845 C CA . MET A 1 475 ? 1.544 -0.829 -22.683 1.00 87.94 475 MET A CA 1
ATOM 3846 C C . MET A 1 475 ? 2.629 -0.102 -23.485 1.00 87.94 475 MET A C 1
ATOM 3848 O O . MET A 1 475 ? 2.512 0.077 -24.698 1.00 87.94 475 MET A O 1
ATOM 3852 N N . LYS A 1 476 ? 3.696 0.314 -22.800 1.00 89.81 476 LYS A N 1
ATOM 3853 C CA . LYS A 1 476 ? 4.919 0.855 -23.403 1.00 89.81 476 LYS A CA 1
ATOM 3854 C C . LYS A 1 476 ? 6.109 0.136 -22.782 1.00 89.81 476 LYS A C 1
ATOM 3856 O O . LYS A 1 476 ? 6.216 0.088 -21.560 1.00 89.81 476 LYS A O 1
ATOM 3861 N N . LYS A 1 477 ? 6.997 -0.409 -23.612 1.00 88.69 477 LYS A N 1
ATOM 3862 C CA . LYS A 1 477 ? 8.215 -1.092 -23.165 1.00 88.69 477 LYS A CA 1
ATOM 3863 C C . LYS A 1 477 ? 9.434 -0.359 -23.710 1.00 88.69 477 LYS A C 1
ATOM 3865 O O . LYS A 1 477 ? 9.514 -0.111 -24.907 1.00 88.69 477 LYS A O 1
ATOM 3870 N N . PHE A 1 478 ? 10.372 -0.030 -22.828 1.00 89.75 478 PHE A N 1
ATOM 3871 C CA . PHE A 1 478 ? 11.634 0.611 -23.185 1.00 89.75 478 PHE A CA 1
ATOM 3872 C C . PHE A 1 478 ? 12.780 -0.352 -22.889 1.00 89.75 478 PHE A C 1
ATOM 3874 O O . PHE A 1 478 ? 13.089 -0.600 -21.727 1.00 89.75 478 PHE A O 1
ATOM 3881 N N . ASN A 1 479 ? 13.423 -0.874 -23.931 1.00 89.25 479 ASN A N 1
ATOM 3882 C CA . ASN A 1 479 ? 14.627 -1.688 -23.783 1.00 89.25 479 ASN A CA 1
ATOM 3883 C C . ASN A 1 479 ? 15.846 -0.767 -23.882 1.00 89.25 479 ASN A C 1
ATOM 3885 O O . ASN A 1 479 ? 16.023 -0.080 -24.887 1.00 89.25 479 ASN A O 1
ATOM 3889 N N . ARG A 1 480 ? 16.671 -0.719 -22.833 1.00 90.12 480 ARG A N 1
ATOM 3890 C CA . ARG A 1 480 ? 17.873 0.126 -22.776 1.00 90.12 480 ARG A CA 1
ATOM 3891 C C . ARG A 1 480 ? 19.126 -0.741 -22.815 1.00 90.12 480 ARG A C 1
ATOM 3893 O O . ARG A 1 480 ? 19.128 -1.854 -22.303 1.00 90.12 480 ARG A O 1
ATOM 3900 N N . LEU A 1 481 ? 20.194 -0.211 -23.405 1.00 89.81 481 LEU A N 1
ATOM 3901 C CA . LEU A 1 481 ? 21.498 -0.873 -23.422 1.00 89.81 481 LEU A CA 1
ATOM 3902 C C . LEU A 1 481 ? 22.173 -0.798 -22.043 1.00 89.81 481 LEU A C 1
ATOM 3904 O O . LEU A 1 481 ? 22.044 0.200 -21.328 1.00 89.81 481 LEU A O 1
ATOM 3908 N N . VAL A 1 482 ? 22.920 -1.845 -21.705 1.00 89.25 482 VAL A N 1
ATOM 3909 C CA . VAL A 1 482 ? 23.727 -1.979 -20.479 1.00 89.25 482 VAL A CA 1
ATOM 3910 C C . VAL A 1 482 ? 25.121 -1.335 -20.651 1.00 89.25 482 VAL A C 1
ATOM 3912 O O . VAL A 1 482 ? 25.471 -0.931 -21.770 1.00 89.25 482 VAL A O 1
ATOM 3915 N N . PRO A 1 483 ? 25.935 -1.178 -19.584 1.00 88.06 483 PRO A N 1
ATOM 3916 C CA . PRO A 1 483 ? 27.314 -0.701 -19.696 1.00 88.06 483 PRO A CA 1
ATOM 3917 C C . PRO A 1 483 ? 28.124 -1.456 -20.764 1.00 88.06 483 PRO A C 1
ATOM 3919 O O . PRO A 1 483 ? 28.014 -2.680 -20.843 1.00 88.06 483 PRO A O 1
ATOM 3922 N N . PRO A 1 484 ? 28.942 -0.765 -21.587 1.00 87.75 484 PRO A N 1
ATOM 3923 C CA . PRO A 1 484 ? 29.347 0.648 -21.496 1.00 87.75 484 PRO A CA 1
ATOM 3924 C C . PRO A 1 484 ? 28.401 1.651 -22.187 1.00 87.75 484 PRO A C 1
ATOM 3926 O O . PRO A 1 484 ? 28.579 2.858 -22.042 1.00 87.75 484 PRO A O 1
ATOM 3929 N N . HIS A 1 485 ? 27.391 1.183 -22.928 1.00 87.44 485 HIS A N 1
ATOM 3930 C CA . HIS A 1 485 ? 26.474 2.049 -23.679 1.00 87.44 485 HIS A CA 1
ATOM 3931 C C . HIS A 1 485 ? 25.350 2.631 -22.815 1.00 87.44 485 HIS A C 1
ATOM 3933 O O . HIS A 1 485 ? 24.677 3.569 -23.229 1.00 87.44 485 HIS A O 1
ATOM 3939 N N . GLY A 1 486 ? 25.118 2.122 -21.610 1.00 85.88 486 GLY A N 1
ATOM 3940 C CA . GLY A 1 486 ? 24.166 2.681 -20.654 1.00 85.88 486 GLY A CA 1
ATOM 3941 C C . GLY A 1 486 ? 24.598 2.439 -19.217 1.00 85.88 486 GLY A C 1
ATOM 3942 O O . GLY A 1 486 ? 25.671 1.910 -18.964 1.00 85.88 486 GLY A O 1
ATOM 3943 N N . GLN A 1 487 ? 23.762 2.863 -18.275 1.00 86.25 487 GLN A N 1
ATOM 3944 C CA . GLN A 1 487 ? 23.989 2.683 -16.836 1.00 86.25 487 GLN A CA 1
ATOM 3945 C C . GLN A 1 487 ? 23.037 1.637 -16.230 1.00 86.25 487 GLN A C 1
ATOM 3947 O O . GLN A 1 487 ? 23.049 1.417 -15.025 1.00 86.25 487 GLN A O 1
ATOM 3952 N N . CYS A 1 488 ? 22.192 1.007 -17.053 1.00 86.69 488 CYS A N 1
ATOM 3953 C CA . CYS A 1 488 ? 21.221 0.012 -16.606 1.00 86.69 488 CYS A CA 1
ATOM 3954 C C . CYS A 1 488 ? 21.911 -1.309 -16.238 1.00 86.69 488 CYS A C 1
ATOM 3956 O O . CYS A 1 488 ? 22.836 -1.743 -16.922 1.00 86.69 488 CYS A O 1
ATOM 3958 N N . LEU A 1 489 ? 21.435 -1.957 -15.177 1.00 82.62 489 LEU A N 1
ATOM 3959 C CA . LEU A 1 489 ? 21.881 -3.290 -14.770 1.00 82.62 489 LEU A CA 1
ATOM 3960 C C . LEU A 1 489 ? 21.182 -4.374 -15.606 1.00 82.62 489 LEU A C 1
ATOM 3962 O O . LEU A 1 489 ? 20.110 -4.138 -16.156 1.00 82.62 489 LEU A O 1
ATOM 3966 N N . GLU A 1 490 ? 21.784 -5.563 -15.689 1.00 77.44 490 GLU A N 1
ATOM 3967 C CA . GLU A 1 490 ? 21.137 -6.744 -16.279 1.00 77.44 490 GLU A CA 1
ATOM 3968 C C . GLU A 1 490 ? 20.116 -7.359 -15.308 1.00 77.44 490 GLU A C 1
ATOM 3970 O O . GLU A 1 490 ? 20.421 -7.549 -14.126 1.00 77.44 490 GLU A O 1
ATOM 3975 N N . ASP A 1 491 ? 18.953 -7.759 -15.833 1.00 66.81 491 ASP A N 1
ATOM 3976 C CA . ASP A 1 491 ? 17.791 -8.250 -15.070 1.00 66.81 491 ASP A CA 1
ATOM 3977 C C . ASP A 1 491 ? 18.102 -9.414 -14.100 1.00 66.81 491 ASP A C 1
ATOM 3979 O O . ASP A 1 491 ? 17.484 -9.521 -13.044 1.00 66.81 491 ASP A O 1
ATOM 3983 N N . ASN A 1 492 ? 19.093 -10.262 -14.407 1.00 58.91 492 ASN A N 1
ATOM 3984 C CA . ASN A 1 492 ? 19.411 -11.478 -13.638 1.00 58.91 492 ASN A CA 1
ATOM 3985 C C . ASN A 1 492 ? 20.504 -11.315 -12.565 1.00 58.91 492 ASN A C 1
ATOM 3987 O O . ASN A 1 492 ? 20.784 -12.265 -11.836 1.00 58.91 492 ASN A O 1
ATOM 3991 N N . LYS A 1 493 ? 21.157 -10.150 -12.458 1.00 54.91 493 LYS A N 1
ATOM 3992 C CA . LYS A 1 493 ? 22.256 -9.925 -11.490 1.00 54.91 493 LYS A CA 1
ATOM 3993 C C . LYS A 1 493 ? 21.831 -9.146 -10.245 1.00 54.91 493 LYS A C 1
ATOM 3995 O O . LYS A 1 493 ? 22.665 -8.839 -9.397 1.00 54.91 493 LYS A O 1
ATOM 4000 N N . GLY A 1 494 ? 20.537 -8.869 -10.100 1.00 52.34 494 GLY A N 1
ATOM 4001 C CA . GLY A 1 494 ? 19.956 -8.195 -8.944 1.00 52.34 494 GLY A CA 1
ATOM 4002 C C . GLY A 1 494 ? 19.820 -9.086 -7.707 1.00 52.34 494 GLY A C 1
ATOM 4003 O O . GLY A 1 494 ? 18.760 -9.086 -7.097 1.00 52.34 494 GLY A O 1
ATOM 4004 N N . ASN A 1 495 ? 20.875 -9.801 -7.295 1.00 52.72 495 ASN A N 1
ATOM 4005 C CA . ASN A 1 495 ? 21.004 -10.295 -5.914 1.00 52.72 495 ASN A CA 1
ATOM 4006 C C . ASN A 1 495 ? 21.304 -9.102 -4.984 1.00 52.72 495 ASN A C 1
ATOM 4008 O O . ASN A 1 495 ? 22.310 -9.066 -4.277 1.00 52.72 495 ASN A O 1
ATOM 4012 N N . LEU A 1 496 ? 20.455 -8.074 -5.031 1.00 65.44 496 LEU A N 1
ATOM 4013 C CA . LEU A 1 496 ? 20.423 -7.070 -3.988 1.00 65.44 496 LEU A CA 1
ATOM 4014 C C . LEU A 1 496 ? 19.587 -7.667 -2.866 1.00 65.44 496 LEU A C 1
ATOM 4016 O O . LEU A 1 496 ? 18.474 -8.128 -3.082 1.00 65.44 496 LEU A O 1
ATOM 4020 N N . ASP A 1 497 ? 20.141 -7.658 -1.668 1.00 75.69 497 ASP A N 1
ATOM 4021 C CA . ASP A 1 497 ? 19.402 -7.768 -0.418 1.00 75.69 497 ASP A CA 1
ATOM 4022 C C . ASP A 1 497 ? 18.293 -6.689 -0.419 1.00 75.69 497 ASP A C 1
ATOM 4024 O O . ASP A 1 497 ? 18.552 -5.530 -0.087 1.00 75.69 497 ASP A O 1
ATOM 4028 N N . THR A 1 498 ? 17.108 -7.019 -0.953 1.00 84.12 498 THR A N 1
ATOM 4029 C CA . THR A 1 498 ? 15.949 -6.116 -1.051 1.00 84.12 498 THR A CA 1
ATOM 4030 C C . THR A 1 498 ? 14.951 -6.423 0.053 1.00 84.12 498 THR A C 1
ATOM 4032 O O . THR A 1 498 ? 14.771 -7.576 0.443 1.00 84.12 498 THR A O 1
ATOM 4035 N N . ILE A 1 499 ? 14.235 -5.393 0.498 1.00 90.19 499 ILE A N 1
ATOM 4036 C CA . ILE A 1 499 ? 13.145 -5.548 1.470 1.00 90.19 499 ILE A CA 1
ATOM 4037 C C . ILE A 1 499 ? 11.842 -6.081 0.836 1.00 90.19 499 ILE A C 1
ATOM 4039 O O . ILE A 1 499 ? 10.857 -6.279 1.541 1.00 90.19 499 ILE A O 1
ATOM 4043 N N . TYR A 1 500 ? 11.826 -6.333 -0.480 1.00 90.19 500 TYR A N 1
ATOM 4044 C CA . TYR A 1 500 ? 10.665 -6.799 -1.246 1.00 90.19 500 TYR A CA 1
ATOM 4045 C C . TYR A 1 500 ? 10.912 -8.207 -1.815 1.00 90.19 500 TYR A C 1
ATOM 4047 O O . TYR A 1 500 ? 11.278 -8.362 -2.986 1.00 90.19 500 TYR A O 1
ATOM 4055 N N . PRO A 1 501 ? 10.731 -9.266 -1.006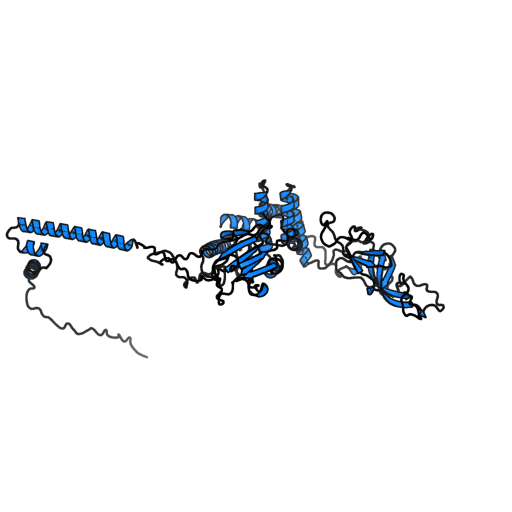 1.00 85.69 501 PRO A N 1
ATOM 4056 C CA . PRO A 1 501 ? 11.072 -10.618 -1.417 1.00 85.69 501 PRO A CA 1
ATOM 4057 C C . PRO A 1 501 ? 10.208 -11.094 -2.588 1.00 85.69 501 PRO A C 1
ATOM 4059 O O . PRO A 1 501 ? 8.993 -10.894 -2.633 1.00 85.69 501 PRO A O 1
ATOM 4062 N N . GLY A 1 502 ? 10.853 -11.776 -3.531 1.00 85.56 502 GLY A N 1
ATOM 4063 C CA . GLY A 1 502 ? 10.194 -12.414 -4.662 1.00 85.56 502 GLY A CA 1
ATOM 4064 C C . GLY A 1 502 ? 9.866 -11.487 -5.829 1.00 85.56 502 GLY A C 1
ATOM 4065 O O . GLY A 1 502 ? 9.335 -11.991 -6.808 1.00 85.56 502 GLY A O 1
ATOM 4066 N N . PHE A 1 503 ? 10.159 -10.189 -5.791 1.00 88.38 503 PHE A N 1
ATOM 4067 C CA . PHE A 1 503 ? 9.974 -9.286 -6.936 1.00 88.38 503 PHE A CA 1
ATOM 4068 C C . PHE A 1 503 ? 11.301 -8.968 -7.632 1.00 88.38 503 PHE A C 1
ATOM 4070 O O . PHE A 1 503 ? 12.371 -9.078 -7.035 1.00 88.38 503 PHE A O 1
ATOM 4077 N N . ASN A 1 504 ? 11.222 -8.581 -8.904 1.00 88.56 504 ASN A N 1
ATOM 4078 C CA . ASN A 1 504 ? 12.376 -8.143 -9.677 1.00 88.56 504 ASN A CA 1
ATOM 4079 C C . ASN A 1 504 ? 12.805 -6.735 -9.253 1.00 88.56 504 ASN A C 1
ATOM 4081 O O . ASN A 1 504 ? 12.055 -5.981 -8.625 1.00 88.56 504 ASN A O 1
ATOM 4085 N N . TYR A 1 505 ? 14.025 -6.370 -9.646 1.00 87.88 505 TYR A N 1
ATOM 4086 C CA . TYR A 1 505 ? 14.552 -5.031 -9.436 1.00 87.88 505 TYR A CA 1
ATOM 4087 C C . TYR A 1 505 ? 13.619 -3.959 -10.024 1.00 87.88 505 TYR A C 1
ATOM 4089 O O . TYR A 1 505 ? 13.175 -4.046 -11.168 1.00 87.88 505 TYR A O 1
ATOM 4097 N N . SER A 1 506 ? 13.369 -2.916 -9.238 1.00 89.38 506 SER A N 1
ATOM 4098 C CA . SER A 1 506 ? 12.712 -1.682 -9.666 1.00 89.38 506 SER A CA 1
ATOM 4099 C C . SER A 1 506 ? 13.439 -0.493 -9.045 1.00 89.38 506 SER A C 1
ATOM 4101 O O . SER A 1 506 ? 14.029 -0.618 -7.969 1.00 89.38 506 SER A O 1
ATOM 4103 N N . THR A 1 507 ? 13.407 0.662 -9.711 1.00 89.25 507 THR A N 1
ATOM 4104 C CA . THR A 1 507 ?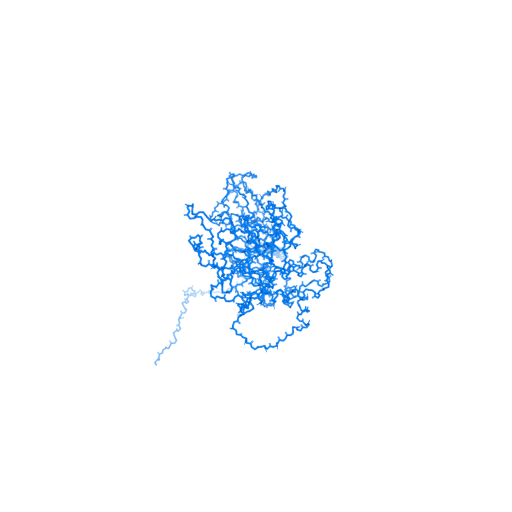 14.055 1.885 -9.212 1.00 89.25 507 THR A CA 1
ATOM 4105 C C . THR A 1 507 ? 13.474 2.301 -7.864 1.00 89.25 507 THR A C 1
ATOM 4107 O O . THR A 1 507 ? 14.226 2.484 -6.912 1.00 89.25 507 THR A O 1
ATOM 4110 N N . GLU A 1 508 ? 12.144 2.329 -7.744 1.00 92.38 508 GLU A N 1
ATOM 4111 C CA . GLU A 1 508 ? 11.453 2.645 -6.486 1.00 92.38 508 GLU A CA 1
ATOM 4112 C C . GLU A 1 508 ? 11.780 1.646 -5.374 1.00 92.38 508 GLU A C 1
ATOM 4114 O O . GLU A 1 508 ? 12.129 2.039 -4.261 1.00 92.38 508 GLU A O 1
ATOM 4119 N N . GLY A 1 509 ? 11.764 0.343 -5.679 1.00 91.88 509 GLY A N 1
ATOM 4120 C CA . GLY A 1 509 ? 12.153 -0.682 -4.712 1.00 91.88 509 GLY A CA 1
ATOM 4121 C C . GLY A 1 509 ? 13.598 -0.516 -4.233 1.00 91.88 509 GLY A C 1
ATOM 4122 O O . GLY A 1 509 ? 13.879 -0.711 -3.049 1.00 91.88 509 GLY A O 1
ATOM 4123 N N . CYS A 1 510 ? 14.509 -0.107 -5.123 1.00 90.94 510 CYS A N 1
ATOM 4124 C CA . CYS A 1 510 ? 15.907 0.170 -4.801 1.00 90.94 510 CYS A CA 1
ATOM 4125 C C . CYS A 1 510 ? 16.062 1.393 -3.888 1.00 90.94 510 CYS A C 1
ATOM 4127 O O . CYS A 1 510 ? 16.767 1.302 -2.883 1.00 90.94 510 CYS A O 1
ATOM 4129 N N . HIS A 1 511 ? 15.396 2.509 -4.204 1.00 92.12 511 HIS A N 1
ATOM 4130 C CA . HIS A 1 511 ? 15.434 3.722 -3.382 1.00 92.12 511 HIS A CA 1
ATOM 4131 C C . HIS A 1 511 ? 14.896 3.451 -1.975 1.00 92.12 511 HIS A C 1
ATOM 4133 O O . HIS A 1 511 ? 15.604 3.695 -1.001 1.00 92.12 511 HIS A O 1
ATOM 4139 N N . ARG A 1 512 ? 13.720 2.820 -1.859 1.00 93.50 512 ARG A N 1
ATOM 4140 C CA . ARG A 1 512 ? 13.124 2.467 -0.558 1.00 93.50 512 ARG A CA 1
ATOM 4141 C C . ARG A 1 512 ? 13.986 1.492 0.241 1.00 93.50 512 ARG A C 1
ATOM 4143 O O . ARG A 1 512 ? 14.152 1.660 1.444 1.00 93.50 512 ARG A O 1
ATOM 4150 N N . THR A 1 513 ? 14.579 0.495 -0.421 1.00 92.38 513 THR A N 1
ATOM 4151 C CA . THR A 1 513 ? 15.528 -0.430 0.222 1.00 92.38 513 THR A CA 1
ATOM 4152 C C . THR A 1 513 ? 16.750 0.318 0.760 1.00 92.38 513 THR A C 1
ATOM 4154 O O . THR A 1 513 ? 17.187 0.036 1.872 1.00 92.38 513 THR A O 1
ATOM 4157 N N . CYS A 1 514 ? 17.303 1.264 -0.006 1.00 92.25 514 CYS A N 1
ATOM 4158 C CA . CYS A 1 514 ? 18.449 2.073 0.411 1.00 92.25 514 CYS A CA 1
ATOM 4159 C C . CYS A 1 514 ? 18.111 2.914 1.648 1.00 92.25 514 CYS A C 1
ATOM 4161 O O . CYS A 1 514 ? 18.793 2.803 2.664 1.00 92.25 514 CYS A O 1
ATOM 4163 N N . THR A 1 515 ? 17.005 3.661 1.594 1.00 93.12 515 THR A N 1
ATOM 4164 C CA . THR A 1 515 ? 16.515 4.473 2.713 1.00 93.12 515 THR A CA 1
ATOM 4165 C C . THR A 1 515 ? 16.291 3.622 3.959 1.00 93.12 515 THR A C 1
ATOM 4167 O O . THR A 1 515 ? 16.767 3.966 5.036 1.00 93.12 515 THR A O 1
ATOM 4170 N N . GLN A 1 516 ? 15.644 2.463 3.822 1.00 93.31 516 GLN A N 1
ATOM 4171 C CA . GLN A 1 516 ? 15.397 1.570 4.952 1.00 93.31 516 GLN A CA 1
ATOM 4172 C C . GLN A 1 516 ? 16.690 1.037 5.580 1.00 93.31 516 GLN A C 1
ATOM 4174 O O . GLN A 1 516 ? 16.803 0.957 6.803 1.00 93.31 516 GLN A O 1
ATOM 4179 N N . LYS A 1 517 ? 17.677 0.663 4.758 1.00 92.12 517 LYS A N 1
ATOM 4180 C CA . LYS A 1 517 ? 18.981 0.201 5.250 1.00 92.12 517 LYS A CA 1
ATOM 4181 C C . LYS A 1 517 ? 19.731 1.300 5.984 1.00 92.12 517 LYS A C 1
ATOM 4183 O O . LYS A 1 517 ? 20.326 1.022 7.021 1.00 92.12 517 LYS A O 1
ATOM 4188 N N . GLU A 1 518 ? 19.682 2.521 5.469 1.00 92.62 518 GLU A N 1
ATOM 4189 C CA . GLU A 1 518 ? 20.361 3.654 6.085 1.00 92.62 518 GLU A CA 1
ATOM 4190 C C . GLU A 1 518 ? 19.709 4.055 7.411 1.00 92.62 518 GLU A C 1
ATOM 4192 O O . GLU A 1 518 ? 20.406 4.231 8.410 1.00 92.62 518 GLU A O 1
ATOM 4197 N N . VAL A 1 519 ? 18.374 4.062 7.471 1.00 92.69 519 VAL A N 1
ATOM 4198 C CA . VAL A 1 519 ? 17.626 4.259 8.720 1.00 92.69 519 VAL A CA 1
ATOM 4199 C C . VAL A 1 519 ? 17.973 3.174 9.743 1.00 92.69 519 VAL A C 1
ATOM 4201 O O . VAL A 1 519 ? 18.297 3.495 10.885 1.00 92.69 519 VAL A O 1
ATOM 4204 N N . ASN A 1 520 ? 18.008 1.899 9.340 1.00 92.19 520 ASN A N 1
ATOM 4205 C CA . ASN A 1 520 ? 18.422 0.811 10.231 1.00 92.19 520 ASN A CA 1
ATOM 4206 C C . ASN A 1 520 ? 19.866 0.995 10.738 1.00 92.19 520 ASN A C 1
ATOM 4208 O O . ASN A 1 520 ? 20.156 0.669 11.888 1.00 92.19 520 ASN A O 1
ATOM 4212 N N . ARG A 1 521 ? 20.772 1.500 9.888 1.00 91.56 521 ARG A N 1
ATOM 4213 C CA . ARG A 1 521 ? 22.195 1.696 10.202 1.00 91.56 521 ARG A CA 1
ATOM 4214 C C . ARG A 1 521 ? 22.428 2.854 11.173 1.00 91.56 521 ARG A C 1
ATOM 4216 O O . ARG A 1 521 ? 23.259 2.718 12.065 1.00 91.56 521 ARG A O 1
ATOM 4223 N N . ILE A 1 522 ? 21.744 3.982 10.976 1.00 92.56 522 ILE A N 1
ATOM 4224 C CA . ILE A 1 522 ? 21.926 5.199 11.782 1.00 92.56 522 ILE A CA 1
ATOM 4225 C C . ILE A 1 522 ? 21.060 5.153 13.046 1.00 92.56 522 ILE A C 1
ATOM 4227 O O . ILE A 1 522 ? 21.562 5.400 14.139 1.00 92.56 522 ILE A O 1
ATOM 4231 N N . CYS A 1 523 ? 19.771 4.830 12.908 1.00 90.56 523 CYS A N 1
ATOM 4232 C CA . CYS A 1 523 ? 18.789 4.951 13.988 1.00 90.56 523 CYS A CA 1
ATOM 4233 C C . CYS A 1 523 ? 18.616 3.659 14.805 1.00 90.56 523 CYS A C 1
ATOM 4235 O O . CYS A 1 523 ? 17.999 3.684 15.866 1.00 90.56 523 CYS A O 1
ATOM 4237 N N . GLY A 1 524 ? 19.128 2.518 14.325 1.00 90.56 524 GLY A N 1
ATOM 4238 C CA . GLY A 1 524 ? 19.043 1.228 15.024 1.00 90.56 524 GLY A CA 1
ATOM 4239 C C . GLY A 1 524 ? 17.648 0.585 15.038 1.00 90.56 524 GLY A C 1
ATOM 4240 O O . GLY A 1 524 ? 17.450 -0.436 15.696 1.00 90.56 524 GLY A O 1
ATOM 4241 N N . CYS A 1 525 ? 16.680 1.150 14.314 1.00 91.81 525 CYS A N 1
ATOM 4242 C CA . CYS A 1 525 ? 15.323 0.627 14.167 1.00 91.81 525 CYS A CA 1
ATOM 4243 C C . CYS A 1 525 ? 14.809 0.833 12.736 1.00 91.81 525 CYS A C 1
ATOM 4245 O O . CYS A 1 525 ? 15.378 1.602 11.967 1.00 91.81 525 CYS A O 1
ATOM 4247 N N . ALA A 1 526 ? 13.730 0.134 12.386 1.00 93.25 526 ALA A N 1
ATOM 4248 C CA . ALA A 1 526 ? 13.144 0.133 11.053 1.00 93.25 526 ALA A CA 1
ATOM 4249 C C . ALA A 1 526 ? 11.995 1.138 10.901 1.00 93.25 526 ALA A C 1
ATOM 4251 O O . ALA A 1 526 ? 11.048 1.106 11.689 1.00 93.25 526 ALA A O 1
ATOM 4252 N N . ASN A 1 527 ? 12.035 1.968 9.848 1.00 94.12 527 ASN A N 1
ATOM 4253 C CA . ASN A 1 527 ? 10.922 2.852 9.489 1.00 94.12 527 ASN A CA 1
ATOM 4254 C C . ASN A 1 527 ? 9.675 2.021 9.097 1.00 94.12 527 ASN A C 1
ATOM 4256 O O . ASN A 1 527 ? 9.753 1.240 8.146 1.00 94.12 527 ASN A O 1
ATOM 4260 N N . PRO A 1 528 ? 8.528 2.183 9.785 1.00 92.75 528 PRO A N 1
ATOM 4261 C CA . PRO A 1 528 ? 7.301 1.431 9.503 1.00 92.75 528 PRO A CA 1
ATOM 4262 C C . PRO A 1 528 ? 6.632 1.760 8.164 1.00 92.75 528 PRO A C 1
ATOM 4264 O O . PRO A 1 528 ? 5.753 1.013 7.737 1.00 92.75 528 PRO A O 1
ATOM 4267 N N . ALA A 1 529 ? 7.042 2.848 7.501 1.00 91.62 529 ALA A N 1
ATOM 4268 C CA . ALA A 1 529 ? 6.580 3.209 6.160 1.00 91.62 529 ALA A CA 1
ATOM 4269 C C . ALA A 1 529 ? 7.002 2.199 5.079 1.00 91.62 529 ALA A C 1
ATOM 4271 O O . ALA A 1 529 ? 6.425 2.170 3.995 1.00 91.62 529 ALA A O 1
ATOM 4272 N N . TYR A 1 530 ? 8.001 1.362 5.368 1.00 92.81 530 TYR A N 1
ATOM 4273 C CA . TYR A 1 530 ? 8.512 0.345 4.459 1.00 92.81 530 TYR A CA 1
ATOM 4274 C C . TYR A 1 530 ? 8.435 -1.050 5.100 1.00 92.81 530 TYR A C 1
ATOM 4276 O O . TYR A 1 530 ? 8.313 -1.173 6.323 1.00 92.81 530 TYR A O 1
ATOM 4284 N N . PRO A 1 531 ? 8.515 -2.137 4.308 1.00 91.69 531 PRO A N 1
ATOM 4285 C CA . PRO A 1 531 ? 8.618 -3.481 4.861 1.00 91.69 531 PRO A CA 1
ATOM 4286 C C . PRO A 1 531 ? 9.804 -3.613 5.821 1.00 91.69 531 PRO A C 1
ATOM 4288 O O . PRO A 1 531 ? 10.944 -3.284 5.486 1.00 91.69 531 PRO A O 1
ATOM 4291 N N . ILE A 1 532 ? 9.527 -4.131 7.017 1.00 90.38 532 ILE A N 1
ATOM 4292 C CA . ILE A 1 532 ? 10.525 -4.316 8.069 1.00 90.38 532 ILE A CA 1
ATOM 4293 C C . ILE A 1 532 ? 11.278 -5.633 7.811 1.00 90.38 532 ILE A C 1
ATOM 4295 O O . ILE A 1 532 ? 10.638 -6.687 7.759 1.00 90.38 532 ILE A O 1
ATOM 4299 N N . PRO A 1 533 ? 12.617 -5.615 7.664 1.00 87.00 533 PRO A N 1
ATOM 4300 C CA . PRO A 1 533 ? 13.412 -6.835 7.551 1.00 87.00 533 PRO A CA 1
ATOM 4301 C C . PRO A 1 533 ? 13.340 -7.682 8.826 1.00 87.00 533 PRO A C 1
ATOM 4303 O O . PRO A 1 533 ? 13.330 -7.140 9.927 1.00 87.00 533 PRO A O 1
ATOM 4306 N N . ASN A 1 534 ? 13.410 -9.011 8.698 1.00 82.75 534 ASN A N 1
ATOM 4307 C CA . ASN A 1 534 ? 13.347 -9.942 9.841 1.00 82.75 534 ASN A CA 1
ATOM 4308 C C . ASN A 1 534 ? 14.447 -9.726 10.901 1.00 82.75 534 ASN A C 1
ATOM 4310 O O . ASN A 1 534 ? 14.325 -10.208 12.023 1.00 82.75 534 ASN A O 1
ATOM 4314 N N . THR A 1 535 ? 15.536 -9.041 10.548 1.00 84.06 535 THR A N 1
ATOM 4315 C CA . THR A 1 535 ? 16.670 -8.744 11.433 1.00 84.06 535 THR A CA 1
ATOM 4316 C C . THR A 1 535 ? 16.486 -7.472 12.262 1.00 84.06 535 THR A C 1
ATOM 4318 O O . THR A 1 535 ? 17.307 -7.209 13.137 1.00 84.06 535 THR A O 1
ATOM 4321 N N . ALA A 1 536 ? 15.444 -6.677 11.997 1.00 87.00 536 ALA A N 1
ATOM 4322 C CA . ALA A 1 536 ? 15.226 -5.369 12.604 1.00 87.00 536 ALA A CA 1
ATOM 4323 C C . ALA A 1 536 ? 13.837 -5.269 13.246 1.00 87.00 536 ALA A C 1
ATOM 4325 O O . ALA A 1 536 ? 12.884 -5.931 12.839 1.00 87.00 536 ALA A O 1
ATOM 4326 N N . THR A 1 537 ? 13.707 -4.400 14.246 1.00 90.31 537 THR A N 1
ATOM 4327 C CA . THR A 1 537 ? 12.425 -4.090 14.891 1.00 90.31 537 THR A CA 1
ATOM 4328 C C . THR A 1 537 ? 11.897 -2.735 14.440 1.00 90.31 537 THR A C 1
ATOM 4330 O O . THR A 1 537 ? 12.680 -1.812 14.217 1.00 90.31 537 THR A O 1
ATOM 4333 N N . SER A 1 538 ? 10.571 -2.604 14.371 1.00 91.50 538 SER A N 1
ATOM 4334 C CA . SER A 1 538 ? 9.880 -1.336 14.102 1.00 91.50 538 SER A CA 1
ATOM 4335 C C . SER A 1 538 ? 10.337 -0.231 15.056 1.00 91.50 538 SER A C 1
ATOM 4337 O O . SER A 1 538 ? 10.407 -0.457 16.267 1.00 91.50 538 SER A O 1
ATOM 4339 N N . CYS A 1 539 ? 10.589 0.970 14.533 1.00 91.00 539 CYS A N 1
ATOM 4340 C CA . CYS A 1 539 ? 10.728 2.160 15.367 1.00 91.00 539 CYS A CA 1
ATOM 4341 C C . CYS A 1 539 ? 9.415 2.413 16.119 1.00 91.00 539 CYS A C 1
ATOM 4343 O O . CYS A 1 539 ? 8.329 2.262 15.552 1.00 91.00 539 CYS A O 1
ATOM 4345 N N . LYS A 1 540 ? 9.518 2.761 17.406 1.00 88.19 540 LYS A N 1
ATOM 4346 C CA . LYS A 1 540 ? 8.354 2.956 18.277 1.00 88.19 540 LYS A CA 1
ATOM 4347 C C . LYS A 1 540 ? 7.773 4.349 18.107 1.00 88.19 540 LYS A C 1
ATOM 4349 O O . LYS A 1 540 ? 8.522 5.317 18.009 1.00 88.19 540 LYS A O 1
ATOM 4354 N N . VAL A 1 541 ? 6.451 4.469 18.209 1.00 85.56 541 VAL A N 1
ATOM 4355 C CA . VAL A 1 541 ? 5.762 5.775 18.107 1.00 85.56 541 VAL A CA 1
ATOM 4356 C C . VAL A 1 541 ? 6.237 6.756 19.173 1.00 85.56 541 VAL A C 1
ATOM 4358 O O . VAL A 1 541 ? 6.326 7.958 18.951 1.00 85.56 541 VAL A O 1
ATOM 4361 N N . SER A 1 542 ? 6.516 6.236 20.365 1.00 82.12 542 SER A N 1
ATOM 4362 C CA . SER A 1 542 ? 6.862 7.049 21.524 1.00 82.12 542 SER A CA 1
ATOM 4363 C C . SER A 1 542 ? 8.319 7.478 21.594 1.00 82.12 542 SER A C 1
ATOM 4365 O O . SER A 1 542 ? 8.681 8.211 22.509 1.00 82.12 542 SER A O 1
ATOM 4367 N N . ASP A 1 543 ? 9.166 6.949 20.716 1.00 85.88 543 ASP A N 1
ATOM 4368 C CA . ASP A 1 543 ? 10.591 7.244 20.719 1.00 85.88 543 ASP A CA 1
ATOM 4369 C C . ASP A 1 543 ? 10.865 8.472 19.844 1.00 85.88 543 ASP A C 1
ATOM 4371 O O . ASP A 1 543 ? 11.009 8.376 18.626 1.00 85.88 543 ASP A O 1
ATOM 4375 N N . HIS A 1 544 ? 10.908 9.651 20.469 1.00 84.50 544 HIS A N 1
ATOM 4376 C CA . HIS A 1 544 ? 11.138 10.901 19.745 1.00 84.50 544 HIS A CA 1
ATOM 4377 C C . HIS A 1 544 ? 12.525 10.964 19.087 1.00 84.50 544 HIS A C 1
ATOM 4379 O O . HIS A 1 544 ? 12.656 11.589 18.038 1.00 84.50 544 HIS A O 1
ATOM 4385 N N . ILE A 1 545 ? 13.539 10.306 19.666 1.00 86.69 545 ILE A N 1
ATOM 4386 C CA . ILE A 1 545 ? 14.911 10.306 19.141 1.00 86.69 545 ILE A CA 1
ATOM 4387 C C . ILE A 1 545 ? 14.945 9.511 17.842 1.00 86.69 545 ILE A C 1
ATOM 4389 O O . ILE A 1 545 ? 15.460 9.993 16.835 1.00 86.69 545 ILE A O 1
ATOM 4393 N N . ALA A 1 546 ? 14.339 8.321 17.838 1.00 86.62 546 ALA A N 1
ATOM 4394 C CA . ALA A 1 546 ? 14.221 7.513 16.632 1.00 86.62 546 ALA A CA 1
ATOM 4395 C C . ALA A 1 546 ? 13.453 8.253 15.525 1.00 86.62 546 ALA A C 1
ATOM 4397 O O . ALA A 1 546 ? 13.851 8.206 14.364 1.00 86.62 546 ALA A O 1
ATOM 4398 N N . ARG A 1 547 ? 12.383 8.981 15.867 1.00 86.38 547 ARG A N 1
ATOM 4399 C CA . ARG A 1 547 ? 11.595 9.746 14.887 1.00 86.38 547 ARG A CA 1
ATOM 4400 C C . ARG A 1 547 ? 12.344 10.938 14.302 1.00 86.38 547 ARG A C 1
ATOM 4402 O O . ARG A 1 547 ? 12.299 11.142 13.093 1.00 86.38 547 ARG A O 1
ATOM 4409 N N . GLU A 1 548 ? 13.041 11.701 15.138 1.00 88.00 548 GLU A N 1
ATOM 4410 C CA . GLU A 1 548 ? 13.897 12.804 14.689 1.00 88.00 548 GLU A CA 1
ATOM 4411 C C . GLU A 1 548 ? 15.060 12.272 13.835 1.00 88.00 548 GLU A C 1
ATOM 4413 O O . GLU A 1 548 ? 15.380 12.839 12.794 1.00 88.00 548 GLU A O 1
ATOM 4418 N N . CYS A 1 549 ? 15.619 11.115 14.203 1.00 89.75 549 CYS A N 1
ATOM 4419 C CA . CYS A 1 549 ? 16.635 10.424 13.416 1.00 89.75 549 CYS A CA 1
ATOM 4420 C C . CYS A 1 549 ? 16.123 10.012 12.030 1.00 89.75 549 CYS A C 1
ATOM 4422 O O . CYS A 1 549 ? 16.806 10.277 11.046 1.00 89.75 549 CYS A O 1
ATOM 4424 N N . ILE A 1 550 ? 14.919 9.430 11.927 1.00 90.50 550 ILE A N 1
ATOM 4425 C CA . ILE A 1 550 ? 14.313 9.095 10.628 1.00 90.50 550 ILE A CA 1
ATOM 4426 C C . ILE A 1 550 ? 14.182 10.354 9.773 1.00 90.50 550 ILE A C 1
ATOM 4428 O O . ILE A 1 550 ? 14.664 10.346 8.649 1.00 90.50 550 ILE A O 1
ATOM 4432 N N . LYS A 1 551 ? 13.615 11.441 10.317 1.00 86.75 551 LYS A N 1
ATOM 4433 C CA . LYS A 1 551 ? 13.435 12.711 9.589 1.00 86.75 551 LYS A CA 1
ATOM 4434 C C . LYS A 1 551 ? 14.751 13.317 9.084 1.00 86.75 551 LYS A C 1
ATOM 4436 O O . LYS A 1 551 ? 14.732 14.020 8.085 1.00 86.75 551 LYS A O 1
ATOM 4441 N N . ASN A 1 552 ? 15.870 13.055 9.762 1.00 87.56 552 ASN A N 1
ATOM 4442 C CA . ASN A 1 552 ? 17.196 13.526 9.353 1.00 87.56 552 ASN A CA 1
ATOM 4443 C C . ASN A 1 552 ? 17.926 12.555 8.406 1.00 87.56 552 ASN A C 1
ATOM 4445 O O . ASN A 1 552 ? 18.848 12.966 7.704 1.00 87.56 552 ASN A O 1
ATOM 4449 N N . ALA A 1 553 ? 17.577 11.266 8.436 1.00 82.44 553 ALA A N 1
ATOM 4450 C CA . ALA A 1 553 ? 18.216 10.214 7.643 1.00 82.44 553 ALA A CA 1
ATOM 4451 C C . ALA A 1 553 ? 17.549 9.997 6.274 1.00 82.44 553 ALA A C 1
ATOM 4453 O O . ALA A 1 553 ? 18.193 9.476 5.361 1.00 82.44 553 ALA A O 1
ATOM 4454 N N . THR A 1 554 ? 16.265 10.344 6.153 1.00 72.00 554 THR A N 1
ATOM 4455 C CA . THR A 1 554 ? 15.489 10.338 4.903 1.00 72.00 554 THR A CA 1
ATOM 4456 C C . THR A 1 554 ? 15.496 11.709 4.261 1.00 72.00 554 THR A C 1
ATOM 4458 O O . THR A 1 554 ? 15.685 11.768 3.027 1.00 72.00 554 THR A O 1
#

Foldseek 3Di:
DDDDDDDDDDPDPPDDPDPPPPDDPPVVVVQLVCQCPPPLVLSNQLSVDPDPVSNVVSVVVSVVVVVVVVVVVVVVVVVVVVLDDDDDDDDDPDFDFAFKKKKFWLFAFFQVLLCVQLLSVLLQQLLVCLLVVHDLVVSLVSNVVSVVVVVCVVVPVADDFQQAQKAKEKFWWKFFADPPPRHTDQFFTHGQAPPDDPPPPDDPSVGIDIATWIFIQGNVVLDTDRIDHPVQWDKFWAPDDPSRHQWGQLRGPPDDPDDDPPDDDDGFIWTAGPRPSTTGGAGPNNDHHYHYNHDDSVPDDPVVVRDPPDDDDDPDDDDDDPVLSVLQVLLLPSPPDPDPLVSLVSSLLLSLLSLQQDDPVSLQVRGADQCQWWVFKDAQQHTDDSVPQWDWDQASNRGTMIMGPLDPVDGHTFPDDDPNNHMDTDTDFDPNRHRPSRPAGWMWMATHHSQADTDSPVRTDTDHPPDDDDDDDDDDDDDDDDPPSDPDDDFPPPPDPWLDPRHTDDPVSVVLRVLQVQLCVFLVAGDSNGRGDPVHGRDHSSRSSSVVSSVVSD

Secondary structure (DSSP, 8-state):
------PPP-------------S---HHHHHHHHHHH-S-HHHHHHHH-SSHHHHHHHHHHHHHHHHHHHHHHHHHHHHHTT-----------S-PBPPEEEEEESS-S-HHHHTTSHHHHHHHHHHHHHHTT--THHHHHHHHHHHHHHHHHTT-SS------SEEEEEEEEEEEB-TTT-PBPSSPPEE--BT------SS-GGGEEEEEEEEEEETTTTEEEEEEEGGGEEEEEBSS--TTT-B--S-B--S-TTS--SS-S---EEEEETTTTEEEEPPTTS--EEE-TT-BSTT--HHHHT--S---------PPPHHHHHHHHHHHT-TT---HHHHHHHHHHHHHHHHHTS-HHHHHHHS--HHHHEEEEEETTEE--HHHHEEEEEETTTEEEEEET--SSS--B-SSSSTTTSEEEEE---GGG--TT-S-SEEEEEEE-TTS---HHHHEEEEETTS-------------PPTTT-SPPPTT------SSTTPPP-HHHHHHHHHHHHHHHHHSSB-TTSPPPTTS-BPPTT-HHHHHHHHHH-

pLDDT: mean 77.35, std 18.73, range [23.61, 98.06]